Protein AF-A0A2S0JG69-F1 (afdb_monomer)

Mean predicted aligned error: 17.6 Å

Sequence (488 aa):
MKNTPNYNLNKPDGNDYAKIESLNENADIIDTELKRISKAIGNGSAGNDILSRLNELENQVGNLPNLETTQKANLVAAINEVRKSAINAWQKGVYNDTNITNLGKKTVSRTFNLLAEEWTSSVNVENFYILIPVVNFSGIIKVTYATSGAYSAVSGGTEVIHNIAKYEGDLGYYSKTILSISPSFARDYFIGNIDYNATGISLPLYKAPAARNPITVKVEMIGTYDTLFADMKNTTSGCLDTGSPTAHGYPWTPQSSQIPSYAQIASWNERAHYIAVDRDGSDPDTETSQFFVTNHPNAGGGWWYIENRWLGWVGNSQMQVAYGYNHTDFKVRYRYSTDPWQPWSPSLQQTFQSVSEGKADNRAALAQKGVSIPQDPTFAQISQGIMQVKTGRLDSIAVTIPGIPPNGVVSVVVAVDFYPWHAMMNLDGVVLRNGVITGNNWANRFSVYNIRVVFDSGTLWKVYFDIRGGLQGTGEQTNTIFLAPKMD

Foldseek 3Di:
DAADDPQRQDDDDPPDDDDPVSVVVNVVSVVVVVVVVCVVVPPDDPVVVVVVVVVVVCVVLDDLVPQPAPDSPDPVRRVVRVVVVVVVVVQCDPDPPVFKHNPDLFKIKGKDKFALVLAPALQFKKKKKKFQQDQAWAFKKKKKKFWDCPQHPQGDIWIKIWGFDDDPSDGPDIDIFTQAGDPSCLQFKDFDGWDHDNRGIMGIIIGQSRDRTMMMMMIMTGTDGSCNRVSNVPMDIHMDGPVHNQPPRPVDDRDGGPPQDPVSVVVVVVVVVPPPAPDEADDPLQDQDQWHWYQHVLVVGAIWIKGWDDDPDGNAKIKIWTAHPVRPKIWIWIDHGPRDIDRIDQIPVSVVVVVQVVQQVLQVVLVVQVQHFDPRDDPVRSVVSVVVRPDFDFDKDKDKDAKAAAQGKDKDKDKDLADFPWKWKDDPNWIDTPQDTDDPDPQAFKDFRDWDWADDDDSIIIIITIMTGGRHIGHIDIIIMTTTHDDD

Radius of gyration: 53.31 Å; Cα contacts (8 Å, |Δi|>4): 892; chains: 1; bounding box: 90×134×132 Å

pLDDT: mean 84.88, std 12.43, range [45.69, 98.44]

Structure (mmCIF, N/CA/C/O backbone):
data_AF-A0A2S0JG69-F1
#
_entry.id   AF-A0A2S0JG69-F1
#
loop_
_atom_site.group_PDB
_atom_site.id
_atom_site.type_symbol
_atom_site.label_atom_id
_atom_site.label_alt_id
_atom_site.label_comp_id
_atom_site.label_asym_id
_atom_site.label_entity_id
_atom_site.label_seq_id
_atom_site.pdbx_PDB_ins_code
_atom_site.Cartn_x
_atom_site.Cartn_y
_atom_site.Cartn_z
_atom_site.occupancy
_atom_site.B_iso_or_equiv
_atom_site.auth_seq_id
_atom_site.auth_comp_id
_atom_site.auth_asym_id
_atom_site.auth_atom_id
_atom_site.pdbx_PDB_model_num
ATOM 1 N N . MET A 1 1 ? -59.595 83.461 7.001 1.00 78.75 1 MET A N 1
ATOM 2 C CA . MET A 1 1 ? -58.334 82.692 6.887 1.00 78.75 1 MET A CA 1
ATOM 3 C C . MET A 1 1 ? -58.413 81.761 5.692 1.00 78.75 1 MET A C 1
ATOM 5 O O . MET A 1 1 ? -59.447 81.130 5.497 1.00 78.75 1 MET A O 1
ATOM 9 N N . LYS A 1 2 ? -57.344 81.695 4.894 1.00 86.81 2 LYS A N 1
ATOM 10 C CA . LYS A 1 2 ? -57.173 80.746 3.780 1.00 86.81 2 LYS A CA 1
ATOM 11 C C . LYS A 1 2 ? -56.025 79.795 4.094 1.00 86.81 2 LYS A C 1
ATOM 13 O O . LYS A 1 2 ? -55.109 80.192 4.801 1.00 86.81 2 LYS A O 1
ATOM 18 N N . ASN A 1 3 ? -56.010 78.600 3.514 1.00 91.00 3 ASN A N 1
ATOM 19 C CA . ASN A 1 3 ? -54.902 77.668 3.716 1.00 91.00 3 ASN A CA 1
ATOM 20 C C . ASN A 1 3 ? -53.893 77.722 2.563 1.00 91.00 3 ASN A C 1
ATOM 22 O O . ASN A 1 3 ? -54.252 77.974 1.411 1.00 91.00 3 ASN A O 1
ATOM 26 N N . THR A 1 4 ? -52.613 77.498 2.866 1.00 91.62 4 THR A N 1
ATOM 27 C CA . THR A 1 4 ? -51.567 77.351 1.840 1.00 91.62 4 THR A CA 1
ATOM 28 C C . THR A 1 4 ? -51.705 76.007 1.107 1.00 91.62 4 THR A C 1
ATOM 30 O O . THR A 1 4 ? -52.085 75.019 1.724 1.00 91.62 4 THR A O 1
ATOM 33 N N . PRO A 1 5 ? -51.375 75.915 -0.192 1.00 90.62 5 PRO A N 1
ATOM 34 C CA . PRO A 1 5 ? -51.660 74.714 -0.984 1.00 90.62 5 PRO A CA 1
ATOM 35 C C . PRO A 1 5 ? -50.791 73.494 -0.640 1.00 90.62 5 PRO A C 1
ATOM 37 O O . PRO A 1 5 ? -51.259 72.370 -0.772 1.00 90.62 5 PRO A O 1
ATOM 40 N N . ASN A 1 6 ? -49.542 73.689 -0.200 1.00 91.56 6 ASN A N 1
ATOM 41 C CA . ASN A 1 6 ? -48.595 72.575 -0.042 1.00 91.56 6 ASN A CA 1
ATOM 42 C C . ASN A 1 6 ? -48.701 71.876 1.317 1.00 91.56 6 ASN A C 1
ATOM 44 O O . ASN A 1 6 ? -48.626 70.656 1.388 1.00 91.56 6 ASN A O 1
ATOM 48 N N . TYR A 1 7 ? -48.866 72.653 2.388 1.00 91.62 7 TYR A N 1
ATOM 49 C CA . TYR A 1 7 ? -48.863 72.147 3.765 1.00 91.62 7 TYR A CA 1
ATOM 50 C C . TYR A 1 7 ? -50.147 72.501 4.520 1.00 91.62 7 TYR A C 1
ATOM 52 O O . TYR A 1 7 ? -50.218 72.338 5.731 1.00 91.62 7 TYR A O 1
ATOM 60 N N . ASN A 1 8 ? -51.157 73.021 3.811 1.00 93.00 8 ASN A N 1
ATOM 61 C CA . ASN A 1 8 ? -52.457 73.402 4.362 1.00 93.00 8 ASN A CA 1
ATOM 62 C C . ASN A 1 8 ? -52.390 74.397 5.541 1.00 93.00 8 ASN A C 1
ATOM 64 O O . ASN A 1 8 ? -53.309 74.458 6.348 1.00 93.00 8 ASN A O 1
ATOM 68 N N . LEU A 1 9 ? -51.317 75.191 5.631 1.00 93.25 9 LEU A N 1
ATOM 69 C CA . LEU A 1 9 ? -51.088 76.139 6.729 1.00 93.25 9 LEU A CA 1
ATOM 70 C C . LEU A 1 9 ? -52.103 77.288 6.708 1.00 93.25 9 LEU A C 1
ATOM 72 O O . LEU A 1 9 ? -52.299 77.896 5.654 1.00 93.25 9 LEU A O 1
ATOM 76 N N . ASN A 1 10 ? -52.663 77.635 7.864 1.00 92.00 10 ASN A N 1
ATOM 77 C CA . ASN A 1 10 ? -53.563 78.763 8.080 1.00 92.00 10 ASN A CA 1
ATOM 78 C C . ASN A 1 10 ? -52.869 80.103 7.772 1.00 92.00 10 ASN A C 1
ATOM 80 O O . ASN A 1 10 ? -51.956 80.531 8.475 1.00 92.00 10 ASN A O 1
ATOM 84 N N . LYS A 1 11 ? -53.318 80.823 6.750 1.00 90.75 11 LYS A N 1
ATOM 85 C CA . LYS A 1 11 ? -52.809 82.144 6.376 1.00 90.75 11 LYS A CA 1
ATOM 86 C C . LYS A 1 11 ? -53.919 83.192 6.558 1.00 90.75 11 LYS A C 1
ATOM 88 O O . LYS A 1 11 ? -54.945 83.106 5.874 1.00 90.75 11 LYS A O 1
ATOM 93 N N . PRO A 1 12 ? -53.768 84.164 7.474 1.00 86.25 12 PRO A N 1
ATOM 94 C CA . PRO A 1 12 ? -54.725 85.261 7.599 1.00 86.25 12 PRO A CA 1
ATOM 95 C C . PRO A 1 12 ? -54.688 86.166 6.360 1.00 86.25 12 PRO A C 1
ATOM 97 O O . PRO A 1 12 ? -53.615 86.432 5.811 1.00 86.25 12 PRO A O 1
ATOM 100 N N . ASP A 1 13 ? -55.863 86.624 5.923 1.00 85.25 13 ASP A N 1
ATOM 101 C CA . ASP A 1 13 ? -55.990 87.690 4.924 1.00 85.25 13 ASP A CA 1
ATOM 102 C C . ASP A 1 13 ? -55.981 89.068 5.617 1.00 85.25 13 ASP A C 1
ATOM 104 O O . ASP A 1 13 ? -56.133 89.164 6.831 1.00 85.25 13 ASP A O 1
ATOM 108 N N . GLY A 1 14 ? -55.808 90.157 4.858 1.00 80.56 14 GLY A N 1
ATOM 109 C CA . GLY A 1 14 ? -55.549 91.499 5.414 1.00 80.56 14 GLY A CA 1
ATOM 110 C C . GLY A 1 14 ? -56.612 92.067 6.371 1.00 80.56 14 GLY A C 1
ATOM 111 O O . GLY A 1 14 ? -56.307 92.996 7.110 1.00 80.56 14 GLY A O 1
ATOM 112 N N . ASN A 1 15 ? -57.821 91.496 6.387 1.00 83.88 15 ASN A N 1
ATOM 113 C CA . ASN A 1 15 ? -58.912 91.882 7.289 1.00 83.88 15 ASN A CA 1
ATOM 114 C C . ASN A 1 15 ? -59.200 90.830 8.384 1.00 83.88 15 ASN A C 1
ATOM 116 O O . ASN A 1 15 ? -60.140 91.004 9.157 1.00 83.88 15 ASN A O 1
ATOM 120 N N . ASP A 1 16 ? -58.431 89.737 8.452 1.00 82.12 16 ASP A N 1
ATOM 121 C CA . ASP A 1 16 ? -58.569 88.712 9.489 1.00 82.12 16 ASP A CA 1
ATOM 122 C C . ASP A 1 16 ? -57.730 89.078 10.722 1.00 82.12 16 ASP A C 1
ATOM 124 O O . ASP A 1 16 ? -56.523 89.306 10.629 1.00 82.12 16 ASP A O 1
ATOM 128 N N . TYR A 1 17 ? -58.341 89.041 11.907 1.00 80.44 17 TYR A N 1
ATOM 129 C CA . TYR A 1 17 ? -57.580 89.063 13.154 1.00 80.44 17 TYR A CA 1
ATOM 130 C C . TYR A 1 17 ? -56.801 87.750 13.293 1.00 80.44 17 TYR A C 1
ATOM 132 O O . TYR A 1 17 ? -57.380 86.664 13.195 1.00 80.44 17 TYR A O 1
ATOM 140 N N . ALA A 1 18 ? -55.485 87.845 13.509 1.00 76.81 18 ALA A N 1
ATOM 141 C CA . ALA A 1 18 ? -54.626 86.679 13.673 1.00 76.81 18 ALA A CA 1
ATOM 142 C C . ALA A 1 18 ? -55.056 85.879 14.910 1.00 76.81 18 ALA A C 1
ATOM 144 O O . ALA A 1 18 ? -54.920 86.343 16.043 1.00 76.81 18 ALA A O 1
ATOM 145 N N . LYS A 1 19 ? -55.581 84.671 14.683 1.00 88.25 19 LYS A N 1
ATOM 146 C CA . LYS A 1 19 ? -55.856 83.712 15.752 1.00 88.25 19 LYS A CA 1
ATOM 147 C C . LYS A 1 19 ? -54.552 83.026 16.119 1.00 88.25 19 LYS A C 1
ATOM 149 O O . LYS A 1 19 ? -53.935 82.381 15.271 1.00 88.25 19 LYS A O 1
ATOM 154 N N . ILE A 1 20 ? -54.132 83.200 17.368 1.00 88.75 20 ILE A N 1
ATOM 155 C CA . ILE A 1 20 ? -52.881 82.633 17.881 1.00 88.75 20 ILE A CA 1
ATOM 156 C C . ILE A 1 20 ? -52.909 81.107 17.744 1.00 88.75 20 ILE A C 1
ATOM 158 O O . ILE A 1 20 ? -51.902 80.511 17.370 1.00 88.75 20 ILE A O 1
ATOM 162 N N . GLU A 1 21 ? -54.075 80.485 17.936 1.00 91.31 21 GLU A N 1
ATOM 163 C CA . GLU A 1 21 ? -54.254 79.039 17.796 1.00 91.31 21 GLU A CA 1
ATOM 164 C C . GLU A 1 21 ? -53.874 78.554 16.392 1.00 91.31 21 GLU A C 1
ATOM 166 O O . GLU A 1 21 ? -53.122 77.596 16.244 1.00 91.31 21 GLU A O 1
ATOM 171 N N . SER A 1 22 ? -54.302 79.272 15.353 1.00 90.44 22 SER A N 1
ATOM 172 C CA . SER A 1 22 ? -54.024 78.902 13.962 1.00 90.44 22 SER A CA 1
ATOM 173 C C . SER A 1 22 ? -52.553 79.064 13.570 1.00 90.44 22 SER A C 1
ATOM 175 O O . SER A 1 22 ? -52.074 78.357 12.683 1.00 90.44 22 SER A O 1
ATOM 177 N N . LEU A 1 23 ? -51.826 79.983 14.213 1.00 90.88 23 LEU A N 1
ATOM 178 C CA . LEU A 1 23 ? -50.380 80.120 14.023 1.00 90.88 23 LEU A CA 1
ATOM 179 C C . LEU A 1 23 ? -49.608 79.016 14.752 1.00 90.88 23 LEU A C 1
ATOM 181 O O . LEU A 1 23 ? -48.625 78.521 14.201 1.00 90.88 23 LEU A O 1
ATOM 185 N N . ASN A 1 24 ? -50.075 78.599 15.932 1.00 93.38 24 ASN A N 1
ATOM 186 C CA . ASN A 1 24 ? -49.501 77.462 16.651 1.00 93.38 24 ASN A CA 1
ATOM 187 C C . ASN A 1 24 ? -49.658 76.168 15.840 1.00 93.38 24 ASN A C 1
ATOM 189 O O . ASN A 1 24 ? -48.673 75.469 15.631 1.00 93.38 24 ASN A O 1
ATOM 193 N N . GLU A 1 25 ? -50.838 75.922 15.260 1.00 94.12 25 GLU A N 1
ATOM 194 C CA . GLU A 1 25 ? -51.057 74.777 14.361 1.00 94.12 25 GLU A CA 1
ATOM 195 C C . GLU A 1 25 ? -50.085 74.776 13.170 1.00 94.12 25 GLU A C 1
ATOM 197 O O . GLU A 1 25 ? -49.544 73.737 12.793 1.00 94.12 25 GLU A O 1
ATOM 202 N N . ASN A 1 26 ? -49.811 75.944 12.581 1.00 95.06 26 ASN A N 1
ATOM 203 C CA . ASN A 1 26 ? -48.843 76.030 11.489 1.00 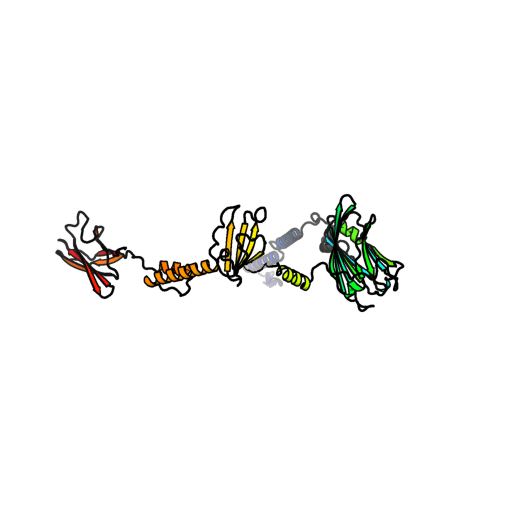95.06 26 ASN A CA 1
ATOM 204 C C . ASN A 1 26 ? -47.421 75.722 11.936 1.00 95.06 26 ASN A C 1
ATOM 206 O O . ASN A 1 26 ? -46.676 75.088 11.188 1.00 95.06 26 ASN A O 1
ATOM 210 N N . ALA A 1 27 ? -47.031 76.221 13.109 1.00 95.25 27 ALA A N 1
ATOM 211 C CA . ALA A 1 27 ? -45.714 75.964 13.666 1.00 95.25 27 ALA A CA 1
ATOM 212 C C . ALA A 1 27 ? -45.528 74.462 13.920 1.00 95.25 27 ALA A C 1
ATOM 214 O O . ALA A 1 27 ? -44.498 73.923 13.526 1.00 95.25 27 ALA A O 1
ATOM 215 N N . ASP A 1 28 ? -46.552 73.781 14.444 1.00 95.06 28 ASP A N 1
ATOM 216 C CA . ASP A 1 28 ? -46.539 72.331 14.660 1.00 95.06 28 ASP A CA 1
ATOM 217 C C . ASP A 1 28 ? -46.391 71.548 13.342 1.00 95.06 28 ASP A C 1
ATOM 219 O O . ASP A 1 28 ? -45.620 70.584 13.260 1.00 95.06 28 ASP A O 1
ATOM 223 N N . ILE A 1 29 ? -47.082 71.975 12.277 1.00 95.25 29 ILE A N 1
ATOM 224 C CA . ILE A 1 29 ? -46.963 71.356 10.945 1.00 95.25 29 ILE A CA 1
ATOM 225 C C . ILE A 1 29 ? -45.567 71.589 10.352 1.00 95.25 29 ILE A C 1
ATOM 227 O O . ILE A 1 29 ? -44.949 70.652 9.844 1.00 95.25 29 ILE A O 1
ATOM 231 N N . ILE A 1 30 ? -45.055 72.823 10.410 1.00 95.38 30 ILE A N 1
ATOM 232 C CA . ILE A 1 30 ? -43.725 73.160 9.884 1.00 95.38 30 ILE A CA 1
ATOM 233 C C . ILE A 1 30 ? -42.644 72.399 10.650 1.00 95.38 30 ILE A C 1
ATOM 235 O O . ILE A 1 30 ? -41.761 71.826 10.016 1.00 95.38 30 ILE A O 1
ATOM 239 N N . ASP A 1 31 ? -42.719 72.354 11.981 1.00 94.31 31 ASP A N 1
ATOM 240 C CA . ASP A 1 31 ? -41.780 71.591 12.807 1.00 94.31 31 ASP A CA 1
ATOM 241 C C . ASP A 1 31 ? -41.817 70.102 12.438 1.00 94.31 31 ASP A C 1
ATOM 243 O O . ASP A 1 31 ? -40.774 69.485 12.207 1.00 94.31 31 ASP A O 1
ATOM 247 N N . THR A 1 32 ? -43.017 69.544 12.247 1.00 92.69 32 THR A N 1
ATOM 248 C CA . THR A 1 32 ? -43.197 68.153 11.809 1.00 92.69 32 THR A CA 1
ATOM 249 C C . THR A 1 32 ? -42.549 67.884 10.447 1.00 92.69 32 THR A C 1
ATOM 251 O O . THR A 1 32 ? -41.816 66.900 10.296 1.00 92.69 32 THR A O 1
ATOM 254 N N . GLU A 1 33 ? -42.758 68.748 9.452 1.00 92.06 33 GLU A N 1
ATOM 255 C CA . GLU A 1 33 ? -42.176 68.563 8.117 1.00 92.06 33 GLU A CA 1
ATOM 256 C C . GLU A 1 33 ? -40.668 68.831 8.087 1.00 92.06 33 GLU A C 1
ATOM 258 O O . GLU A 1 33 ? -39.931 68.076 7.450 1.00 92.06 33 GLU A O 1
ATOM 263 N N . LEU A 1 34 ? -40.169 69.826 8.827 1.00 88.94 34 LEU A N 1
ATOM 264 C CA . LEU A 1 34 ? -38.730 70.052 8.990 1.00 88.94 34 LEU A CA 1
ATOM 265 C C . LEU A 1 34 ? -38.059 68.853 9.666 1.00 88.94 34 LEU A C 1
ATOM 267 O O . LEU A 1 34 ? -36.991 68.416 9.231 1.00 88.94 34 LEU A O 1
ATOM 271 N N . LYS A 1 35 ? -38.711 68.249 10.664 1.00 86.00 35 LYS A N 1
ATOM 272 C CA . LYS A 1 35 ? -38.261 67.007 11.300 1.00 86.00 35 LYS A CA 1
ATOM 273 C C . LYS A 1 35 ? -38.270 65.831 10.322 1.00 86.00 35 LYS A C 1
ATOM 275 O O . LYS A 1 35 ? -37.328 65.035 10.318 1.00 86.00 35 LYS A O 1
ATOM 280 N N . ARG A 1 36 ? -39.283 65.729 9.453 1.00 85.00 36 ARG A N 1
ATOM 281 C CA . ARG A 1 36 ? -39.353 64.698 8.403 1.00 85.00 36 ARG A CA 1
ATOM 282 C C . ARG A 1 36 ? -38.246 64.868 7.362 1.00 85.00 36 ARG A C 1
ATOM 284 O O . ARG A 1 36 ? -37.585 63.888 7.026 1.00 85.00 36 ARG A O 1
ATOM 291 N N . ILE A 1 37 ? -38.008 66.092 6.892 1.00 83.06 37 ILE A N 1
ATOM 292 C CA . ILE A 1 37 ? -36.940 66.425 5.939 1.00 83.06 37 ILE A CA 1
ATOM 293 C C . ILE A 1 37 ? -35.567 66.172 6.567 1.00 83.06 37 ILE A C 1
ATOM 295 O O . ILE A 1 37 ? -34.730 65.533 5.940 1.00 83.06 37 ILE A O 1
ATOM 299 N N . SER A 1 38 ? -35.354 66.580 7.820 1.00 78.81 38 SER A N 1
ATOM 300 C CA . SER A 1 38 ? -34.123 66.295 8.569 1.00 78.81 38 SER A CA 1
ATOM 301 C C . SER A 1 38 ? -33.850 64.787 8.667 1.00 78.81 38 SER A C 1
ATOM 303 O O . SER A 1 38 ? -32.730 64.338 8.409 1.00 78.81 38 SER A O 1
ATOM 305 N N . LYS A 1 39 ? -34.895 63.982 8.921 1.00 76.00 39 LYS A N 1
ATOM 306 C CA . LYS A 1 39 ? -34.816 62.512 8.930 1.00 76.00 39 LYS A CA 1
ATOM 307 C C . LYS A 1 39 ? -34.543 61.914 7.543 1.00 76.00 39 LYS A C 1
ATOM 309 O O . LYS A 1 39 ? -33.850 60.907 7.459 1.00 76.00 39 LYS A O 1
ATOM 314 N N . ALA A 1 40 ? -35.084 62.504 6.476 1.00 70.44 40 ALA A N 1
ATOM 315 C CA . ALA A 1 40 ? -34.928 62.011 5.106 1.00 70.44 40 ALA A CA 1
ATOM 316 C C . ALA A 1 40 ? -33.576 62.385 4.471 1.00 70.44 40 ALA A C 1
ATOM 318 O O . ALA A 1 40 ? -32.975 61.561 3.791 1.00 70.44 40 ALA A O 1
ATOM 319 N N . ILE A 1 41 ? -33.099 63.613 4.695 1.00 71.56 41 ILE A N 1
ATOM 320 C CA . ILE A 1 41 ? -31.808 64.117 4.194 1.00 71.56 41 ILE A CA 1
ATOM 321 C C . ILE A 1 41 ? -30.649 63.609 5.061 1.00 71.56 41 ILE A C 1
ATOM 323 O O . ILE A 1 41 ? -29.513 63.535 4.601 1.00 71.56 41 ILE A O 1
ATOM 327 N N . GLY A 1 42 ? -30.932 63.194 6.296 1.00 66.88 42 GLY A N 1
ATOM 328 C CA . GLY A 1 42 ? -29.926 62.607 7.167 1.00 66.88 42 GLY A CA 1
ATOM 329 C C . GLY A 1 42 ? -29.059 63.653 7.854 1.00 66.88 42 GLY A C 1
ATOM 330 O O . GLY A 1 42 ? -27.842 63.487 7.921 1.00 66.88 42 GLY A O 1
ATOM 331 N N . ASN A 1 43 ? -29.671 64.695 8.427 1.00 60.00 43 ASN A N 1
ATOM 332 C CA . ASN A 1 43 ? -29.011 65.445 9.498 1.00 60.00 43 ASN A CA 1
ATOM 333 C C . ASN A 1 43 ? -29.069 64.598 10.776 1.00 60.00 43 ASN A C 1
ATOM 335 O O . ASN A 1 43 ? -29.935 64.756 11.635 1.00 60.00 43 ASN A O 1
ATOM 339 N N . GLY A 1 44 ? -28.154 63.631 10.829 1.00 67.12 44 GLY A N 1
ATOM 340 C CA . GLY A 1 44 ? -28.105 62.560 11.815 1.00 67.12 44 GLY A CA 1
ATOM 341 C C . GLY A 1 44 ? -28.129 61.190 11.141 1.00 67.12 44 GLY A C 1
ATOM 342 O O . GLY A 1 44 ? -28.881 60.971 10.195 1.00 67.12 44 GLY A O 1
ATOM 343 N N . SER A 1 45 ? -27.289 60.287 11.646 1.00 60.72 45 SER A N 1
ATOM 344 C CA . SER A 1 45 ? -27.193 58.841 11.381 1.00 60.72 45 SER A CA 1
ATOM 345 C C . SER A 1 45 ? -27.062 58.356 9.928 1.00 60.72 45 SER A C 1
ATOM 347 O O . SER A 1 45 ? -26.220 57.507 9.702 1.00 60.72 45 SER A O 1
ATOM 349 N N . ALA A 1 46 ? -27.801 58.862 8.937 1.00 62.66 46 ALA A N 1
ATOM 350 C CA . ALA A 1 46 ? -27.802 58.353 7.559 1.00 62.66 46 ALA A CA 1
ATOM 351 C C . ALA A 1 46 ? -26.614 58.845 6.702 1.00 62.66 46 ALA A C 1
ATOM 353 O O . ALA A 1 46 ? -26.041 58.070 5.943 1.00 62.66 46 ALA A O 1
ATOM 354 N N . GLY A 1 47 ? -26.175 60.102 6.840 1.00 64.69 47 GLY A N 1
ATOM 355 C CA . GLY A 1 47 ? -24.914 60.554 6.223 1.00 64.69 47 GLY A CA 1
ATOM 356 C C . GLY A 1 47 ? -23.694 59.878 6.860 1.00 64.69 47 GLY A C 1
ATOM 357 O O . GLY A 1 47 ? -22.772 59.448 6.167 1.00 64.69 47 GLY A O 1
ATOM 358 N N . ASN A 1 48 ? -23.751 59.697 8.185 1.00 69.50 48 ASN A N 1
ATOM 359 C CA . ASN A 1 48 ? -22.782 58.891 8.924 1.00 69.50 48 ASN A CA 1
ATOM 360 C C . ASN A 1 48 ? -22.837 57.420 8.498 1.00 69.50 48 ASN A C 1
ATOM 362 O O . ASN A 1 48 ? -21.793 56.791 8.462 1.00 69.50 48 ASN A O 1
ATOM 366 N N . ASP A 1 49 ? -24.007 56.892 8.129 1.00 75.94 49 ASP A N 1
ATOM 367 C CA . ASP A 1 49 ? -24.171 55.533 7.603 1.00 75.94 49 ASP A CA 1
ATOM 368 C C . ASP A 1 49 ? -23.487 55.383 6.242 1.00 75.94 49 ASP A C 1
ATOM 370 O O . ASP A 1 49 ? -22.758 54.425 6.036 1.00 75.94 49 ASP A O 1
ATOM 374 N N . ILE A 1 50 ? -23.609 56.356 5.333 1.00 80.25 50 ILE A N 1
ATOM 375 C CA . ILE A 1 50 ? -22.894 56.310 4.046 1.00 80.25 50 ILE A CA 1
ATOM 376 C C . ILE A 1 50 ? -21.377 56.355 4.260 1.00 80.25 50 ILE A C 1
ATOM 378 O O . ILE A 1 50 ? -20.658 55.541 3.682 1.00 80.25 50 ILE A O 1
ATOM 382 N N . LEU A 1 51 ? -20.881 57.273 5.095 1.00 80.69 51 LEU A N 1
ATOM 383 C CA . LEU A 1 51 ? -19.448 57.370 5.384 1.00 80.69 51 LEU A CA 1
ATOM 384 C C . LEU A 1 51 ? -18.935 56.132 6.136 1.00 80.69 51 LEU A C 1
ATOM 386 O O . LEU A 1 51 ? -17.866 55.628 5.809 1.00 80.69 51 LEU A O 1
ATOM 390 N N . SER A 1 52 ? -19.712 55.609 7.091 1.00 82.44 52 SER A N 1
ATOM 391 C CA . SER A 1 52 ? -19.406 54.354 7.792 1.00 82.44 52 SER A CA 1
ATOM 392 C C . SER A 1 52 ? -19.327 53.203 6.806 1.00 82.44 52 SER A C 1
ATOM 394 O O . SER A 1 52 ? -18.329 52.502 6.785 1.00 82.44 52 SER A O 1
ATOM 396 N N . ARG A 1 53 ? -20.307 53.064 5.910 1.00 81.56 53 ARG A N 1
ATOM 397 C CA . ARG A 1 53 ? -20.334 52.011 4.889 1.00 81.56 53 ARG A CA 1
ATOM 398 C C . ARG A 1 53 ? -19.204 52.145 3.867 1.00 81.56 53 ARG A C 1
ATOM 400 O O . ARG A 1 53 ? -18.708 51.128 3.397 1.00 81.56 53 ARG A O 1
ATOM 407 N N . LEU A 1 54 ? -18.769 53.364 3.535 1.00 84.06 54 LEU A N 1
ATOM 408 C CA . LEU A 1 54 ? -17.583 53.592 2.697 1.00 84.06 54 LEU A CA 1
ATOM 409 C C . LEU A 1 54 ? -16.291 53.198 3.420 1.00 84.06 54 LEU A C 1
ATOM 411 O O . LEU A 1 54 ? -15.478 52.482 2.843 1.00 84.06 54 LEU A O 1
ATOM 415 N N . ASN A 1 55 ? -16.132 53.593 4.684 1.00 83.06 55 ASN A N 1
ATOM 416 C CA . ASN A 1 55 ? -14.972 53.215 5.495 1.00 83.06 55 ASN A CA 1
ATOM 417 C C . ASN A 1 55 ? -14.949 51.708 5.785 1.00 83.06 55 ASN A C 1
ATOM 419 O O . ASN A 1 55 ? -13.893 51.083 5.794 1.00 83.06 55 ASN A O 1
ATOM 423 N N . GLU A 1 56 ? -16.111 51.098 6.009 1.00 85.38 56 GLU A N 1
ATOM 424 C CA . GLU A 1 56 ? -16.260 49.651 6.139 1.00 85.38 56 GLU A CA 1
ATOM 425 C C . GLU A 1 56 ? -15.868 48.948 4.842 1.00 85.38 56 GLU A C 1
ATOM 427 O O . GLU A 1 56 ? -15.137 47.964 4.898 1.00 85.38 56 GLU A O 1
ATOM 432 N N . LEU A 1 57 ? -16.284 49.466 3.682 1.00 84.88 57 LEU A N 1
ATOM 433 C CA . LEU A 1 57 ? -15.883 48.927 2.384 1.00 84.88 57 LEU A CA 1
ATOM 434 C C . LEU A 1 57 ? -14.369 49.059 2.156 1.00 84.88 57 LEU A C 1
ATOM 436 O O . LEU A 1 57 ? -13.742 48.103 1.707 1.00 84.88 57 LEU A O 1
ATOM 440 N N . GLU A 1 58 ? -13.769 50.200 2.497 1.00 82.75 58 GLU A N 1
ATOM 441 C CA . GLU A 1 58 ? -12.317 50.411 2.425 1.00 82.75 58 GLU A CA 1
ATOM 442 C C . GLU A 1 58 ? -11.562 49.443 3.348 1.00 82.75 58 GLU A C 1
ATOM 444 O O . GLU A 1 58 ? -10.608 48.796 2.917 1.00 82.75 58 GLU A O 1
ATOM 449 N N . ASN A 1 59 ? -12.043 49.247 4.580 1.00 81.31 59 ASN A N 1
ATOM 450 C CA . ASN A 1 59 ? -11.481 48.275 5.521 1.00 81.31 59 ASN A CA 1
ATOM 451 C C . ASN A 1 59 ? -11.648 46.821 5.047 1.00 81.31 59 ASN A C 1
ATOM 453 O O . ASN A 1 59 ? -10.751 46.006 5.259 1.00 81.31 59 ASN A O 1
ATOM 457 N N . GLN A 1 60 ? -12.776 46.482 4.412 1.00 79.44 60 GLN A N 1
ATOM 458 C CA . GLN A 1 60 ? -13.040 45.139 3.882 1.00 79.44 60 GLN A CA 1
ATOM 459 C C . GLN A 1 60 ? -12.202 44.822 2.635 1.00 79.44 60 GLN A C 1
ATOM 461 O O . GLN A 1 60 ? -11.773 43.681 2.468 1.00 79.44 60 GLN A O 1
ATOM 466 N N . VAL A 1 61 ? -11.974 45.805 1.758 1.00 79.62 61 VAL A N 1
ATOM 467 C CA . VAL A 1 61 ? -11.208 45.633 0.508 1.00 79.62 61 VAL A CA 1
ATOM 468 C C . VAL A 1 61 ? -9.696 45.796 0.730 1.00 79.62 61 VAL A C 1
ATOM 470 O O . VAL A 1 61 ? -8.904 45.148 0.043 1.00 79.62 61 VAL A O 1
ATOM 473 N N . GLY A 1 62 ? -9.286 46.608 1.707 1.00 76.44 62 GLY A N 1
ATOM 474 C CA . GLY A 1 62 ? -7.890 46.903 2.024 1.00 76.44 62 GLY A CA 1
ATOM 475 C C . GLY A 1 62 ? -7.219 47.905 1.069 1.00 76.44 62 GLY A C 1
ATOM 476 O O . GLY A 1 62 ? -7.734 48.256 0.008 1.00 76.44 62 GLY A O 1
ATOM 477 N N . ASN A 1 63 ? -6.019 48.361 1.447 1.00 74.81 63 ASN A N 1
ATOM 478 C CA . ASN A 1 63 ? -5.239 49.347 0.691 1.00 74.81 63 ASN A CA 1
ATOM 479 C C . ASN A 1 63 ? -4.454 48.712 -0.466 1.00 74.81 63 ASN A C 1
ATOM 481 O O . ASN A 1 63 ? -3.624 47.828 -0.255 1.00 74.81 63 ASN A O 1
ATOM 485 N N . LEU A 1 64 ? -4.612 49.247 -1.680 1.00 76.81 64 LEU A N 1
ATOM 486 C CA . LEU A 1 64 ? -3.889 48.787 -2.873 1.00 76.81 64 LEU A CA 1
ATOM 487 C C . LEU A 1 64 ? -2.347 48.841 -2.744 1.00 76.81 64 LEU A C 1
ATOM 489 O O . LEU A 1 64 ? -1.690 47.903 -3.199 1.00 76.81 64 LEU A O 1
ATOM 493 N N . PRO A 1 65 ? -1.729 49.849 -2.087 1.00 79.56 65 PRO A N 1
ATOM 494 C CA . PRO A 1 65 ? -0.289 49.839 -1.815 1.00 79.56 65 PRO A CA 1
ATOM 495 C C . PRO A 1 65 ? 0.194 48.633 -1.000 1.00 79.56 65 PRO A C 1
ATOM 497 O O . PRO A 1 65 ? 1.313 48.168 -1.230 1.00 79.56 65 PRO A O 1
ATOM 500 N N . ASN A 1 66 ? -0.653 48.098 -0.113 1.00 77.50 66 ASN A N 1
ATOM 501 C CA . ASN A 1 66 ? -0.328 46.959 0.751 1.00 77.50 66 ASN A CA 1
ATOM 502 C C . ASN A 1 66 ? -0.462 45.610 0.031 1.00 77.50 66 ASN A C 1
ATOM 504 O O . ASN A 1 66 ? -0.062 44.585 0.572 1.00 77.50 66 ASN A O 1
ATOM 508 N N . LEU A 1 67 ? -1.005 45.593 -1.188 1.00 77.88 67 LEU A N 1
ATOM 509 C CA . LEU A 1 67 ? -1.107 44.383 -1.989 1.00 77.88 67 LEU A CA 1
ATOM 510 C C . LEU A 1 67 ? 0.248 44.065 -2.640 1.00 77.88 67 LEU A C 1
ATOM 512 O O . LEU A 1 67 ? 0.809 44.892 -3.360 1.00 77.88 67 LEU A O 1
ATOM 516 N N . GLU A 1 68 ? 0.781 42.865 -2.420 1.00 79.75 68 GLU A N 1
ATOM 517 C CA . GLU A 1 68 ? 2.037 42.389 -3.021 1.00 79.75 68 GLU A CA 1
ATOM 518 C C . GLU A 1 68 ? 1.821 41.933 -4.479 1.00 79.75 68 GLU A C 1
ATOM 520 O O . GLU A 1 68 ? 1.809 40.748 -4.795 1.00 79.75 68 GLU A O 1
ATOM 525 N N . THR A 1 69 ? 1.599 42.892 -5.384 1.00 80.44 69 THR A N 1
ATOM 526 C CA . THR A 1 69 ? 1.462 42.677 -6.841 1.00 80.44 69 THR A CA 1
ATOM 527 C C . THR A 1 69 ? 2.330 43.669 -7.615 1.00 80.44 69 THR A C 1
ATOM 529 O O . THR A 1 69 ? 2.679 44.735 -7.094 1.00 80.44 69 THR A O 1
ATOM 532 N N . THR A 1 70 ? 2.686 43.338 -8.859 1.00 82.00 70 THR A N 1
ATOM 533 C CA . THR A 1 70 ? 3.428 44.239 -9.756 1.00 82.00 70 THR A CA 1
ATOM 534 C C . THR A 1 70 ? 2.527 45.294 -10.412 1.00 82.00 70 THR A C 1
ATOM 536 O O . THR A 1 70 ? 3.016 46.358 -10.793 1.00 82.00 70 THR A O 1
ATOM 539 N N . GLN A 1 71 ? 1.208 45.064 -10.483 1.00 79.19 71 GLN A N 1
ATOM 540 C CA . GLN A 1 71 ? 0.218 45.985 -11.054 1.00 79.19 71 GLN A CA 1
ATOM 541 C C . GLN A 1 71 ? -0.715 46.597 -9.995 1.00 79.19 71 GLN A C 1
ATOM 543 O O . GLN A 1 71 ? -1.853 46.171 -9.811 1.00 79.19 71 GLN A O 1
ATOM 548 N N . LYS A 1 72 ? -0.271 47.690 -9.361 1.00 81.06 72 LYS A N 1
ATOM 549 C CA . LYS A 1 72 ? -1.035 48.430 -8.330 1.00 81.06 72 LYS A CA 1
ATOM 550 C C . LYS A 1 72 ? -1.840 49.621 -8.870 1.00 81.06 72 LYS A C 1
ATOM 552 O O . LYS A 1 72 ? -2.122 50.558 -8.133 1.00 81.06 72 LYS A O 1
ATOM 557 N N . ALA A 1 73 ? -2.172 49.629 -10.162 1.00 83.31 73 ALA A N 1
ATOM 558 C CA . ALA A 1 73 ? -2.870 50.760 -10.784 1.00 83.31 73 ALA A CA 1
ATOM 559 C C . A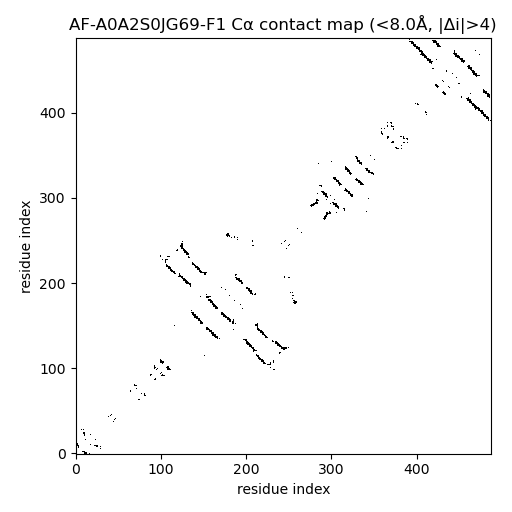LA A 1 73 ? -4.371 50.799 -10.441 1.00 83.31 73 ALA A C 1
ATOM 561 O O . ALA A 1 73 ? -4.943 51.872 -10.285 1.00 83.31 73 ALA A O 1
ATOM 562 N N . ASN A 1 74 ? -5.018 49.633 -10.336 1.00 83.75 74 ASN A N 1
ATOM 563 C CA . ASN A 1 74 ? -6.397 49.480 -9.866 1.00 83.75 74 ASN A CA 1
ATOM 564 C C . ASN A 1 74 ? -6.647 48.036 -9.388 1.00 83.75 74 ASN A C 1
ATOM 566 O O . ASN A 1 74 ? -5.877 47.129 -9.714 1.00 83.75 74 ASN A O 1
ATOM 570 N N . LEU A 1 75 ? -7.742 47.818 -8.648 1.00 83.25 75 LEU A N 1
ATOM 571 C CA . LEU A 1 75 ? -8.109 46.502 -8.099 1.00 83.25 75 LEU A CA 1
ATOM 572 C C . LEU A 1 75 ? -8.258 45.421 -9.179 1.00 83.25 75 LEU A C 1
ATOM 574 O O . LEU A 1 75 ? -7.852 44.285 -8.963 1.00 83.25 75 LEU A O 1
ATOM 578 N N . VAL A 1 76 ? -8.795 45.760 -10.355 1.00 84.38 76 VAL A N 1
ATOM 579 C CA . VAL A 1 76 ? -9.005 44.797 -11.449 1.00 84.38 76 VAL A CA 1
ATOM 580 C C . VAL A 1 76 ? -7.672 44.300 -12.009 1.00 84.38 76 VAL A C 1
ATOM 582 O O . VAL A 1 76 ? -7.516 43.103 -12.245 1.00 84.38 76 VAL A O 1
ATOM 585 N N . ALA A 1 77 ? -6.696 45.191 -12.190 1.00 82.44 77 ALA A N 1
ATOM 586 C CA . ALA A 1 77 ? -5.356 44.835 -12.645 1.00 82.44 77 ALA A CA 1
ATOM 587 C C . ALA A 1 77 ? -4.664 43.894 -11.648 1.00 82.44 77 ALA A C 1
ATOM 589 O O . ALA A 1 77 ? -4.164 42.839 -12.041 1.00 82.44 77 ALA A O 1
ATOM 590 N N . ALA A 1 78 ? -4.735 44.218 -10.355 1.00 84.88 78 ALA A N 1
ATOM 591 C CA . ALA A 1 78 ? -4.130 43.400 -9.315 1.00 84.88 78 ALA A CA 1
ATOM 592 C C . ALA A 1 78 ? -4.823 42.031 -9.152 1.00 84.88 78 ALA A C 1
ATOM 594 O O . ALA A 1 78 ? -4.154 41.002 -9.055 1.00 84.88 78 ALA A O 1
ATOM 595 N N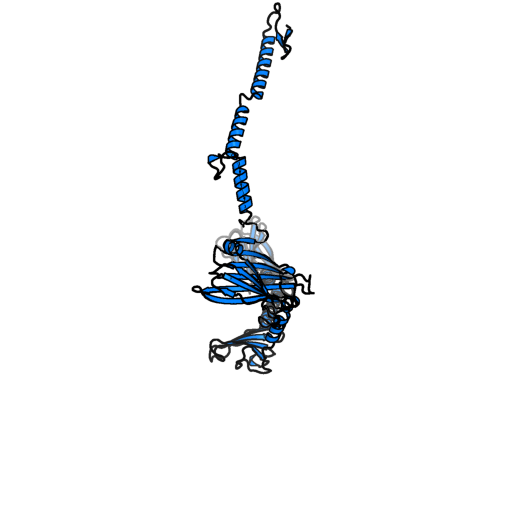 . ILE A 1 79 ? -6.162 41.985 -9.216 1.00 86.00 79 ILE A N 1
ATOM 596 C CA . ILE A 1 79 ? -6.935 40.730 -9.235 1.00 86.00 79 ILE A CA 1
ATOM 597 C C . ILE A 1 79 ? -6.565 39.886 -10.457 1.00 86.00 79 ILE A C 1
ATOM 599 O O . ILE A 1 79 ? -6.393 38.675 -10.330 1.00 86.00 79 ILE A O 1
ATOM 603 N N . ASN A 1 80 ? -6.423 40.492 -11.639 1.00 82.94 80 ASN A N 1
ATOM 604 C CA . ASN A 1 80 ? -6.047 39.765 -12.852 1.00 82.94 80 ASN A CA 1
ATOM 605 C C . ASN A 1 80 ? -4.633 39.180 -12.763 1.00 82.94 80 ASN A C 1
ATOM 607 O O . ASN A 1 80 ? -4.402 38.074 -13.254 1.00 82.94 80 ASN A O 1
ATOM 611 N N . GLU A 1 81 ? -3.704 39.871 -12.105 1.00 85.06 81 GLU A N 1
ATOM 612 C CA . GLU A 1 81 ? -2.364 39.351 -11.834 1.00 85.06 81 GLU A CA 1
ATOM 613 C C . GLU A 1 81 ? -2.402 38.166 -10.863 1.00 85.06 81 GLU A C 1
ATOM 615 O O . GLU A 1 81 ? -1.872 37.102 -11.184 1.00 85.06 81 GLU A O 1
ATOM 620 N N . VAL A 1 82 ? -3.099 38.299 -9.727 1.00 82.88 82 VAL A N 1
ATOM 621 C CA . VAL A 1 82 ? -3.267 37.200 -8.760 1.00 82.88 82 VAL A CA 1
ATOM 622 C C . VAL A 1 82 ? -3.979 36.015 -9.404 1.00 82.88 82 VAL A C 1
ATOM 624 O O . VAL A 1 82 ? -3.531 34.886 -9.246 1.00 82.88 82 VAL A O 1
ATOM 627 N N . ARG A 1 83 ? -5.039 36.242 -10.190 1.00 82.50 83 ARG A N 1
ATOM 628 C CA . ARG A 1 83 ? -5.748 35.192 -10.935 1.00 82.50 83 ARG A CA 1
ATOM 629 C C . ARG A 1 83 ? -4.821 34.487 -11.918 1.00 82.50 83 ARG A C 1
ATOM 631 O O . ARG A 1 83 ? -4.850 33.264 -11.987 1.00 82.50 83 ARG A O 1
ATOM 638 N N . LYS A 1 84 ? -3.997 35.225 -12.665 1.00 79.38 84 LYS A N 1
ATOM 639 C CA . LYS A 1 84 ? -3.020 34.643 -13.597 1.00 79.38 84 LYS A CA 1
ATOM 640 C C . LYS A 1 84 ? -1.987 33.801 -12.849 1.00 79.38 84 LYS A C 1
ATOM 642 O O . LYS A 1 84 ? -1.742 32.666 -13.240 1.00 79.38 84 LYS A O 1
ATOM 647 N N . SER A 1 85 ? -1.443 34.318 -11.751 1.00 72.19 85 SER A N 1
ATOM 648 C CA . SER A 1 85 ? -0.504 33.590 -10.895 1.00 72.19 85 SER A CA 1
ATOM 649 C C . SER A 1 85 ? -1.144 32.365 -10.242 1.00 72.19 85 SER A C 1
ATOM 651 O O . SER A 1 85 ? -0.526 31.312 -10.224 1.00 72.19 85 SER A O 1
ATOM 653 N N . ALA A 1 86 ? -2.392 32.457 -9.777 1.00 71.44 86 ALA A N 1
ATOM 654 C CA . ALA A 1 86 ? -3.137 31.355 -9.177 1.00 71.44 86 ALA A CA 1
ATOM 655 C C . ALA A 1 86 ? -3.514 30.285 -10.207 1.00 71.44 86 ALA A C 1
ATOM 657 O O . ALA A 1 86 ? -3.354 29.108 -9.919 1.00 71.44 86 ALA A O 1
ATOM 658 N N . ILE A 1 87 ? -3.933 30.662 -11.421 1.00 69.12 87 ILE A N 1
ATOM 659 C CA . ILE A 1 87 ? -4.137 29.719 -12.535 1.00 69.12 87 ILE A CA 1
ATOM 660 C C . ILE A 1 87 ? -2.815 29.016 -12.866 1.00 69.12 87 ILE A C 1
ATOM 662 O O . ILE A 1 87 ? -2.785 27.793 -12.973 1.00 69.12 87 ILE A O 1
ATOM 666 N N . ASN A 1 88 ? -1.715 29.767 -12.937 1.00 64.38 88 ASN A N 1
ATOM 667 C CA . ASN A 1 88 ? -0.382 29.218 -13.180 1.00 64.38 88 ASN A CA 1
ATOM 668 C C . ASN A 1 88 ? 0.173 28.405 -11.995 1.00 64.38 88 ASN A C 1
ATOM 670 O O . ASN A 1 88 ? 1.087 27.620 -12.199 1.00 64.38 88 ASN A O 1
ATOM 674 N N . ALA A 1 89 ? -0.328 28.596 -10.769 1.00 61.31 89 ALA A N 1
ATOM 675 C CA . ALA A 1 89 ? 0.127 27.900 -9.560 1.00 61.31 89 ALA A CA 1
ATOM 676 C C . ALA A 1 89 ? -0.735 26.675 -9.219 1.00 61.31 89 ALA A C 1
ATOM 678 O O . ALA A 1 89 ? -0.215 25.666 -8.746 1.00 61.31 89 ALA A O 1
ATOM 679 N N . TRP A 1 90 ? -2.044 26.732 -9.488 1.00 55.72 90 TRP A N 1
ATOM 680 C CA . TRP A 1 90 ? -2.938 25.567 -9.487 1.00 55.72 90 TRP A CA 1
ATOM 681 C C . TRP A 1 90 ? -2.582 24.607 -10.626 1.00 55.72 90 TRP A C 1
ATOM 683 O O . TRP A 1 90 ? -2.815 23.405 -10.521 1.00 55.72 90 TRP A O 1
ATOM 693 N N . GLN A 1 91 ? -1.898 25.106 -11.656 1.00 58.31 91 GLN A N 1
ATOM 694 C CA . GLN A 1 91 ? -0.991 24.317 -12.479 1.00 58.31 91 GLN A CA 1
ATOM 695 C C . GLN A 1 91 ? 0.343 24.121 -11.742 1.00 58.31 91 GLN A C 1
ATOM 697 O O . GLN A 1 91 ? 1.321 24.819 -11.990 1.00 58.31 91 GLN A O 1
ATOM 702 N N . LYS A 1 92 ? 0.434 23.139 -10.842 1.00 45.69 92 LYS A N 1
ATOM 703 C CA . LYS A 1 92 ? 1.735 22.616 -10.386 1.00 45.69 92 LYS A CA 1
ATOM 704 C C . LYS A 1 92 ? 2.468 22.103 -11.651 1.00 45.69 92 LYS A C 1
ATOM 706 O O . LYS A 1 92 ? 2.205 20.997 -12.095 1.00 45.69 92 LYS A O 1
ATOM 711 N N . GLY A 1 93 ? 3.241 22.961 -12.331 1.00 50.56 93 GLY A N 1
ATOM 712 C CA . GLY A 1 93 ? 3.562 22.787 -13.758 1.00 50.56 93 GLY A CA 1
ATOM 713 C C . GLY A 1 93 ? 3.478 24.071 -14.587 1.00 50.56 93 GLY A C 1
ATOM 714 O O . GLY A 1 93 ? 2.613 24.214 -15.446 1.00 50.56 93 GLY A O 1
ATOM 715 N N . VAL A 1 94 ? 4.448 24.973 -14.410 1.00 54.22 94 VAL A N 1
ATOM 716 C CA . VAL A 1 94 ? 4.821 25.883 -15.504 1.00 54.22 94 VAL A CA 1
ATOM 717 C C . VAL A 1 94 ? 5.231 24.993 -16.687 1.00 54.22 94 VAL A C 1
ATOM 719 O O . VAL A 1 94 ? 6.065 24.110 -16.502 1.00 54.22 94 VAL A O 1
ATOM 722 N N . TYR A 1 95 ? 4.636 25.234 -17.860 1.00 54.28 95 TYR A N 1
ATOM 723 C CA . TYR A 1 95 ? 4.621 24.412 -19.087 1.00 54.28 95 TYR A CA 1
ATOM 724 C C . TYR A 1 95 ? 3.600 23.264 -19.086 1.00 54.28 95 TYR A C 1
ATOM 726 O O . TYR A 1 95 ? 3.923 22.117 -18.795 1.00 54.28 95 TYR A O 1
ATOM 734 N N . ASN A 1 96 ? 2.381 23.578 -19.526 1.00 51.03 96 ASN A N 1
ATOM 735 C CA . ASN A 1 96 ? 1.412 22.592 -19.995 1.00 51.03 96 ASN A CA 1
ATOM 736 C C . ASN A 1 96 ? 1.665 22.324 -21.492 1.00 51.03 96 ASN A C 1
ATOM 738 O O . ASN A 1 96 ? 0.876 22.722 -22.347 1.00 51.03 96 ASN A O 1
ATOM 742 N N . ASP A 1 97 ? 2.816 21.730 -21.825 1.00 60.19 97 ASP A N 1
ATOM 743 C CA . ASP A 1 97 ? 2.850 20.909 -23.041 1.00 60.19 97 ASP A CA 1
ATOM 744 C C . ASP A 1 97 ? 1.929 19.726 -22.725 1.00 60.19 97 ASP A C 1
ATOM 746 O O . ASP A 1 97 ? 2.085 19.105 -21.673 1.00 60.19 97 ASP A O 1
ATOM 750 N N . THR A 1 98 ? 0.934 19.457 -23.575 1.00 69.38 98 THR A N 1
ATOM 751 C CA . THR A 1 98 ? -0.104 18.434 -23.336 1.00 69.38 98 THR A CA 1
ATOM 752 C C . THR A 1 98 ? 0.473 17.055 -23.022 1.00 69.38 98 THR A C 1
ATOM 754 O O . THR A 1 98 ? -0.242 16.184 -22.535 1.00 69.38 98 THR A O 1
ATOM 757 N N . ASN A 1 99 ? 1.764 16.858 -23.298 1.00 77.75 99 ASN A N 1
ATOM 758 C CA . ASN A 1 99 ? 2.467 15.605 -23.131 1.00 77.75 99 ASN A CA 1
ATOM 759 C C . ASN A 1 99 ? 3.432 15.560 -21.935 1.00 77.75 99 ASN A C 1
ATOM 761 O O . ASN A 1 99 ? 4.001 14.495 -21.724 1.00 77.75 99 ASN A O 1
ATOM 765 N N . ILE A 1 100 ? 3.640 16.633 -21.152 1.00 81.38 100 ILE A N 1
ATOM 766 C CA . ILE A 1 100 ? 4.505 16.626 -19.950 1.00 81.38 100 ILE A CA 1
ATOM 767 C C . ILE A 1 100 ? 3.728 17.064 -18.701 1.00 81.38 100 ILE A C 1
ATOM 769 O O . ILE A 1 100 ? 3.019 18.063 -18.703 1.00 81.38 100 ILE A O 1
ATOM 773 N N . THR A 1 101 ? 3.874 16.337 -17.596 1.00 80.19 101 THR A N 1
ATOM 774 C CA . THR A 1 101 ? 3.256 16.688 -16.311 1.00 80.19 101 THR A CA 1
ATOM 775 C C . THR A 1 101 ? 4.329 16.844 -15.243 1.00 80.19 101 THR A C 1
ATOM 777 O O . THR A 1 101 ? 5.064 15.903 -14.931 1.00 80.19 101 THR A O 1
ATOM 780 N N . ASN A 1 102 ? 4.408 18.043 -14.661 1.00 76.25 102 ASN A N 1
ATOM 781 C CA . ASN A 1 102 ? 5.239 18.319 -13.496 1.00 76.25 102 ASN A CA 1
ATOM 782 C C . ASN A 1 102 ? 4.519 17.830 -12.234 1.00 76.25 102 ASN A C 1
ATOM 784 O O . ASN A 1 102 ? 3.506 18.391 -11.830 1.00 76.25 102 ASN A O 1
ATOM 788 N N . LEU A 1 103 ? 5.031 16.783 -11.597 1.00 75.06 103 LEU A N 1
ATOM 789 C CA . LEU A 1 103 ? 4.436 16.242 -10.370 1.00 75.06 103 LEU A CA 1
ATOM 790 C C . LEU A 1 103 ? 5.130 16.808 -9.112 1.00 75.06 103 LEU A C 1
ATOM 792 O O . LEU A 1 103 ? 4.605 16.718 -7.998 1.00 75.06 103 LEU A O 1
ATOM 796 N N . GLY A 1 104 ? 6.281 17.463 -9.294 1.00 80.19 104 GLY A N 1
ATOM 797 C CA . GLY A 1 104 ? 7.068 18.160 -8.283 1.00 80.19 104 GLY A CA 1
ATOM 798 C C . GLY A 1 104 ? 8.510 18.384 -8.754 1.00 80.19 104 GLY A C 1
ATOM 799 O O . GLY A 1 104 ? 8.912 17.924 -9.816 1.00 80.19 104 GLY A O 1
ATOM 800 N N . LYS A 1 105 ? 9.341 19.029 -7.923 1.00 81.62 105 LYS A N 1
ATOM 801 C CA . LYS A 1 105 ? 10.768 19.267 -8.240 1.00 81.62 105 LYS A CA 1
ATOM 802 C C . LYS A 1 105 ? 11.539 17.988 -8.597 1.00 81.62 105 LYS A C 1
ATOM 804 O O . LYS A 1 105 ? 12.466 18.026 -9.391 1.00 81.62 105 LYS A O 1
ATOM 809 N N . LYS A 1 106 ? 11.119 16.869 -8.008 1.00 91.00 106 LYS A N 1
ATOM 810 C CA . LYS A 1 106 ? 11.786 15.564 -8.041 1.00 91.00 106 LYS A CA 1
ATOM 811 C C . LYS A 1 106 ? 10.986 14.485 -8.770 1.00 91.00 106 LYS A C 1
ATOM 813 O O . LYS A 1 106 ? 11.373 13.317 -8.753 1.00 91.00 106 LYS A O 1
ATOM 818 N N . THR A 1 107 ? 9.867 14.863 -9.388 1.00 93.38 107 THR A N 1
ATOM 819 C CA . THR A 1 107 ? 8.990 13.926 -10.087 1.00 93.38 107 THR A CA 1
ATOM 820 C C . THR A 1 107 ? 8.413 14.562 -11.342 1.00 93.38 107 THR A C 1
ATOM 822 O O . THR A 1 107 ? 7.775 15.613 -11.287 1.00 93.38 107 THR A O 1
ATOM 825 N N . VAL A 1 108 ? 8.593 13.899 -12.477 1.00 93.56 108 VAL A N 1
ATOM 826 C CA . VAL A 1 108 ? 8.091 14.354 -13.777 1.00 93.56 108 VAL A CA 1
ATOM 827 C C . VAL A 1 108 ? 7.598 13.164 -14.587 1.00 93.56 108 VAL A C 1
ATOM 829 O O . VAL A 1 108 ? 8.121 12.061 -14.451 1.00 93.56 108 VAL A O 1
ATOM 832 N N . SER A 1 109 ? 6.603 13.384 -15.442 1.00 95.06 109 SER A N 1
ATOM 833 C CA . SER A 1 109 ? 6.220 12.405 -16.457 1.00 95.06 109 SER A CA 1
ATOM 834 C C . SER A 1 109 ? 6.078 13.042 -17.832 1.00 95.06 109 SER A C 1
ATOM 836 O O . SER A 1 109 ? 5.703 14.211 -17.925 1.00 95.06 109 SER A O 1
ATOM 838 N N . ARG A 1 110 ? 6.377 12.286 -18.891 1.00 94.88 110 ARG A N 1
ATOM 839 C CA . ARG A 1 110 ? 6.177 12.697 -20.283 1.00 94.88 110 ARG A CA 1
ATOM 840 C C . ARG A 1 110 ? 5.684 11.540 -21.141 1.00 94.88 110 ARG A C 1
ATOM 842 O O . ARG A 1 110 ? 6.110 10.406 -20.945 1.00 94.88 110 ARG A O 1
ATOM 849 N N . THR A 1 111 ? 4.808 11.839 -22.091 1.00 96.12 111 THR A N 1
ATOM 850 C CA . THR A 1 111 ? 4.280 10.883 -23.066 1.00 96.12 111 THR A CA 1
ATOM 851 C C . THR A 1 111 ? 4.867 11.159 -24.447 1.00 96.12 111 THR A C 1
ATOM 853 O O . THR A 1 111 ? 4.899 12.300 -24.902 1.00 96.12 111 THR A O 1
ATOM 856 N N . PHE A 1 112 ? 5.320 10.105 -25.113 1.00 96.06 112 PHE A N 1
ATOM 857 C CA . PHE A 1 112 ? 5.819 10.096 -26.482 1.00 96.06 112 PHE A CA 1
ATOM 858 C C . PHE A 1 112 ? 4.868 9.256 -27.323 1.00 96.06 112 PHE A C 1
ATOM 860 O O . PHE A 1 112 ? 4.401 8.212 -26.870 1.00 96.06 112 PHE A O 1
ATOM 867 N N . ASN A 1 113 ? 4.584 9.706 -28.538 1.00 95.81 113 ASN A N 1
ATOM 868 C CA . ASN A 1 113 ? 3.787 8.954 -29.495 1.00 95.81 113 ASN A CA 1
ATOM 869 C C . ASN A 1 113 ? 4.644 8.726 -30.728 1.00 95.81 113 ASN A C 1
ATOM 871 O O . ASN A 1 113 ? 5.182 9.685 -31.273 1.00 95.81 113 ASN A O 1
ATOM 875 N N . LEU A 1 114 ? 4.760 7.466 -31.119 1.00 95.88 114 LEU A N 1
ATOM 876 C CA . LEU A 1 114 ? 5.408 7.028 -32.336 1.00 95.88 114 LEU A CA 1
ATOM 877 C C . LEU A 1 114 ? 4.332 6.475 -33.265 1.00 95.88 114 LEU A C 1
ATOM 879 O O . LEU A 1 114 ? 3.651 5.499 -32.930 1.00 95.88 114 LEU A O 1
ATOM 883 N N . LEU A 1 115 ? 4.158 7.116 -34.411 1.00 95.75 115 LEU A N 1
ATOM 884 C CA . LEU A 1 115 ? 3.245 6.680 -35.454 1.00 95.75 115 LEU A CA 1
ATOM 885 C C . LEU A 1 115 ? 3.822 5.470 -36.195 1.00 95.75 115 LEU A C 1
ATOM 887 O O . LEU A 1 115 ? 5.025 5.213 -36.190 1.00 95.75 115 LEU A O 1
ATOM 891 N N . ALA A 1 116 ? 2.950 4.704 -36.844 1.00 94.75 116 ALA A N 1
ATOM 892 C CA . ALA A 1 116 ? 3.366 3.508 -37.569 1.00 94.75 116 ALA A CA 1
ATOM 893 C C . ALA A 1 116 ? 4.330 3.828 -38.722 1.00 94.75 116 ALA A C 1
ATOM 895 O O . ALA A 1 116 ? 5.200 3.026 -39.049 1.00 94.75 116 ALA A O 1
ATOM 896 N N . GLU A 1 117 ? 4.171 5.002 -39.327 1.00 94.75 117 GLU A N 1
ATOM 897 C CA . GLU A 1 117 ? 4.925 5.478 -40.483 1.00 94.75 117 GLU A CA 1
ATOM 898 C C . GLU A 1 117 ? 6.329 5.978 -40.108 1.00 94.75 117 GLU A C 1
ATOM 900 O O . GLU A 1 117 ? 7.180 6.122 -40.981 1.00 94.75 117 GLU A O 1
ATOM 905 N N . GLU A 1 118 ? 6.587 6.218 -38.819 1.00 95.69 118 GLU A N 1
ATOM 906 C CA . GLU A 1 118 ? 7.907 6.607 -38.303 1.00 95.69 118 GLU A CA 1
ATOM 907 C C . GLU A 1 118 ? 8.842 5.400 -38.118 1.00 95.69 118 GLU A C 1
ATOM 909 O O . GLU A 1 118 ? 10.047 5.563 -37.917 1.00 95.69 118 GLU A O 1
ATOM 914 N N . TRP A 1 119 ? 8.301 4.183 -38.226 1.00 95.44 119 TRP A N 1
ATOM 915 C CA . TRP A 1 119 ? 9.082 2.972 -38.433 1.00 95.44 119 TRP A CA 1
ATOM 916 C C . TRP A 1 119 ? 9.593 2.932 -39.876 1.00 95.44 119 TRP A C 1
ATOM 918 O O . TRP A 1 119 ? 8.842 2.720 -40.831 1.00 95.44 119 TRP A O 1
ATOM 928 N N . THR A 1 120 ? 10.894 3.120 -40.037 1.00 92.75 120 THR A N 1
ATOM 929 C CA . THR A 1 120 ? 11.577 3.219 -41.328 1.00 92.75 120 THR A CA 1
ATOM 930 C C . THR A 1 120 ? 11.729 1.875 -42.045 1.00 92.75 120 THR A C 1
ATOM 932 O O . THR A 1 120 ? 11.811 1.846 -43.274 1.00 92.75 120 THR A O 1
ATOM 935 N N . SER A 1 121 ? 11.701 0.752 -41.317 1.00 93.50 121 SER A N 1
ATOM 936 C CA . SER A 1 121 ? 11.958 -0.583 -41.867 1.00 93.50 121 SER A CA 1
ATOM 937 C C . SER A 1 121 ? 10.804 -1.570 -41.654 1.00 93.50 121 SER A C 1
ATOM 939 O O . SER A 1 121 ? 10.057 -1.540 -40.675 1.00 93.50 121 SER A O 1
ATOM 941 N N . SER A 1 122 ? 10.639 -2.478 -42.619 1.00 92.12 122 SER A N 1
ATOM 942 C CA . SER A 1 122 ? 9.736 -3.648 -42.527 1.00 92.12 122 SER A CA 1
ATOM 943 C C . SER A 1 122 ? 10.471 -4.982 -42.534 1.00 92.12 122 SER A C 1
ATOM 945 O O . SER A 1 122 ? 9.844 -6.037 -42.474 1.00 92.12 122 SER A O 1
ATOM 947 N N . VAL A 1 123 ? 11.793 -4.939 -42.673 1.00 95.88 123 VAL A N 1
ATOM 948 C CA . VAL A 1 123 ? 12.624 -6.129 -42.869 1.00 95.88 123 VAL A CA 1
ATOM 949 C C . VAL A 1 123 ? 13.727 -6.228 -41.830 1.00 95.88 123 VAL A C 1
ATOM 951 O O . VAL A 1 123 ? 14.199 -7.328 -41.566 1.00 95.88 123 VAL A O 1
ATOM 954 N N . ASN A 1 124 ? 14.090 -5.118 -41.192 1.00 96.94 124 ASN A N 1
ATOM 955 C CA . ASN A 1 124 ? 15.112 -5.080 -40.161 1.00 96.94 124 ASN A CA 1
ATOM 956 C C . ASN A 1 124 ? 14.498 -4.826 -38.790 1.00 96.94 124 ASN A C 1
ATOM 958 O O . ASN A 1 124 ? 13.403 -4.272 -38.666 1.00 96.94 124 ASN A O 1
ATOM 962 N N . VAL A 1 125 ? 15.243 -5.198 -37.754 1.00 96.12 125 VAL A N 1
ATOM 963 C CA . VAL A 1 125 ? 14.967 -4.719 -36.403 1.00 96.12 125 VAL A CA 1
ATOM 964 C C . VAL A 1 125 ? 15.177 -3.205 -36.376 1.00 96.12 125 VAL A C 1
ATOM 966 O O . VAL A 1 125 ? 16.149 -2.696 -36.936 1.00 96.12 125 VAL A O 1
ATOM 969 N N . GLU A 1 126 ? 14.293 -2.484 -35.699 1.00 97.44 126 GLU A N 1
ATOM 970 C CA . GLU A 1 126 ? 14.439 -1.042 -35.482 1.00 97.44 126 GLU A CA 1
ATOM 971 C C . GLU A 1 126 ? 14.571 -0.738 -33.996 1.00 97.44 126 GLU A C 1
ATOM 973 O O . GLU A 1 126 ? 14.005 -1.446 -33.165 1.00 97.44 126 GLU A O 1
ATOM 978 N N . ASN A 1 127 ? 15.309 0.318 -33.665 1.00 97.19 127 ASN A N 1
ATOM 979 C CA . ASN A 1 127 ? 15.475 0.816 -32.306 1.00 97.19 127 ASN A CA 1
ATOM 980 C C . ASN A 1 127 ? 14.747 2.155 -32.159 1.00 97.19 127 ASN A C 1
ATOM 982 O O . ASN A 1 127 ? 15.222 3.171 -32.671 1.00 97.19 127 ASN A O 1
ATOM 986 N N . PHE A 1 128 ? 13.619 2.155 -31.451 1.00 97.69 128 PHE A N 1
ATOM 987 C CA . PHE A 1 128 ? 13.034 3.382 -30.929 1.00 97.69 128 PHE A CA 1
ATOM 988 C C . PHE A 1 128 ? 13.715 3.730 -29.610 1.00 97.69 128 PHE A C 1
ATOM 990 O O . PHE A 1 128 ? 13.677 2.947 -28.662 1.00 97.69 128 PHE A O 1
ATOM 997 N N . TYR A 1 129 ? 14.320 4.908 -29.533 1.00 97.44 129 TYR A N 1
ATOM 998 C CA . TYR A 1 129 ? 15.000 5.368 -28.331 1.00 97.44 129 TYR A CA 1
ATOM 999 C C . TYR A 1 129 ? 14.370 6.655 -27.810 1.00 97.44 129 TYR A C 1
ATOM 1001 O O . TYR A 1 129 ? 13.933 7.514 -28.577 1.00 97.44 129 TYR A O 1
ATOM 1009 N N . ILE A 1 130 ? 14.369 6.797 -26.488 1.00 98.12 130 ILE A N 1
ATOM 1010 C CA . ILE A 1 130 ? 14.076 8.051 -25.790 1.00 98.12 130 ILE A CA 1
ATOM 1011 C C . ILE A 1 130 ? 15.358 8.470 -25.076 1.00 98.12 130 ILE A C 1
ATOM 1013 O O . ILE A 1 130 ? 15.821 7.746 -24.196 1.00 98.12 130 ILE A O 1
ATOM 1017 N N . LEU A 1 131 ? 15.927 9.614 -25.460 1.00 98.06 131 LEU A N 1
ATOM 1018 C CA . LEU A 1 131 ? 17.158 10.163 -24.894 1.00 98.06 131 LEU A CA 1
ATOM 1019 C C . LEU A 1 131 ? 16.834 11.290 -23.912 1.00 98.06 131 LEU A C 1
ATOM 1021 O O . LEU A 1 131 ? 16.476 12.400 -24.310 1.00 98.06 131 LEU A O 1
ATOM 1025 N N . ILE A 1 132 ? 16.990 10.999 -22.625 1.00 97.69 132 ILE A N 1
ATOM 1026 C CA . ILE A 1 132 ? 16.806 11.945 -21.525 1.00 97.69 132 ILE A CA 1
ATOM 1027 C C . ILE A 1 132 ? 18.173 12.575 -21.225 1.00 97.69 132 ILE A C 1
ATOM 1029 O O . ILE A 1 132 ? 19.059 11.849 -20.766 1.00 97.69 132 ILE A O 1
ATOM 1033 N N . PRO A 1 133 ? 18.377 13.889 -21.442 1.00 96.88 133 PRO A N 1
ATOM 1034 C CA . PRO A 1 133 ? 19.681 14.548 -21.335 1.00 96.88 133 PRO A CA 1
ATOM 1035 C C . PRO A 1 133 ? 20.115 14.796 -19.878 1.00 96.88 133 PRO A C 1
ATOM 1037 O O . PRO A 1 133 ? 20.423 15.917 -19.485 1.00 96.88 133 PRO A O 1
ATOM 1040 N N . VAL A 1 134 ? 20.122 13.744 -19.054 1.00 93.81 134 VAL A N 1
ATOM 1041 C CA . VAL A 1 134 ? 20.497 13.787 -17.638 1.00 93.81 134 VAL A CA 1
ATOM 1042 C C . VAL A 1 134 ? 21.775 12.986 -17.394 1.00 93.81 134 VAL A C 1
ATOM 1044 O O . VAL A 1 134 ? 21.798 11.756 -17.401 1.00 93.81 134 VAL A O 1
ATOM 1047 N N . VAL A 1 135 ? 22.868 13.705 -17.151 1.00 90.38 135 VAL A N 1
ATOM 1048 C CA . VAL A 1 135 ? 24.211 13.114 -17.004 1.00 90.38 135 VAL A CA 1
ATOM 1049 C C . VAL A 1 135 ? 24.515 12.667 -15.577 1.00 90.38 135 VAL A C 1
ATOM 1051 O O . VAL A 1 135 ? 25.537 12.040 -15.340 1.00 90.38 135 VAL A O 1
ATOM 1054 N N . ASN A 1 136 ? 23.657 12.980 -14.604 1.00 90.81 136 ASN A N 1
ATOM 1055 C CA . ASN A 1 136 ? 23.770 12.521 -13.220 1.00 90.81 136 ASN A CA 1
ATOM 1056 C C . ASN A 1 136 ? 22.368 12.248 -12.681 1.00 90.81 136 ASN A C 1
ATOM 1058 O O . ASN A 1 136 ? 21.666 13.171 -12.281 1.00 90.81 136 ASN A O 1
ATOM 1062 N N . PHE A 1 137 ? 21.951 10.983 -12.708 1.00 94.06 137 PHE A N 1
ATOM 1063 C CA . PHE A 1 137 ? 20.637 10.565 -12.234 1.00 94.06 137 PHE A CA 1
ATOM 1064 C C . PHE A 1 137 ? 20.766 9.351 -11.319 1.00 94.06 137 PHE A C 1
ATOM 1066 O O . PHE A 1 137 ? 21.386 8.356 -11.685 1.00 94.06 137 PHE A O 1
ATOM 1073 N N . SER A 1 138 ? 20.123 9.445 -10.161 1.00 95.38 138 SER A N 1
ATOM 1074 C CA . SER A 1 138 ? 19.892 8.350 -9.227 1.00 95.38 138 SER A CA 1
ATOM 1075 C C . SER A 1 138 ? 18.419 8.397 -8.848 1.00 95.38 138 SER A C 1
ATOM 1077 O O . SER A 1 138 ? 17.917 9.442 -8.414 1.00 95.38 138 SER A O 1
ATOM 1079 N N . GLY A 1 139 ? 17.719 7.289 -9.042 1.00 96.75 139 GLY A N 1
ATOM 1080 C CA . GLY A 1 139 ? 16.285 7.212 -8.848 1.00 96.75 139 GLY A CA 1
ATOM 1081 C C . GLY A 1 139 ? 15.630 6.114 -9.672 1.00 96.75 139 GLY A C 1
ATOM 1082 O O . GLY A 1 139 ? 16.256 5.148 -10.106 1.00 96.75 139 GLY A O 1
ATOM 1083 N N . ILE A 1 140 ? 14.332 6.287 -9.875 1.00 97.69 140 ILE A N 1
ATOM 1084 C CA . ILE A 1 140 ? 13.456 5.338 -10.545 1.00 97.69 140 ILE A CA 1
ATOM 1085 C C . ILE A 1 140 ? 12.956 5.962 -11.844 1.00 97.69 140 ILE A C 1
ATOM 1087 O O . ILE A 1 140 ? 12.465 7.092 -11.849 1.00 97.69 140 ILE A O 1
ATOM 1091 N N . ILE A 1 141 ? 13.035 5.197 -12.930 1.00 97.81 141 ILE A N 1
ATOM 1092 C CA . ILE A 1 141 ? 12.368 5.494 -14.195 1.00 97.81 141 ILE A CA 1
ATOM 1093 C C . ILE A 1 141 ? 11.340 4.394 -14.439 1.00 97.81 141 ILE A C 1
ATOM 1095 O O . ILE A 1 141 ? 11.700 3.246 -14.695 1.00 97.81 141 ILE A O 1
ATOM 1099 N N . LYS A 1 142 ? 10.058 4.735 -14.350 1.00 98.25 142 LYS A N 1
ATOM 1100 C CA . LYS A 1 142 ? 8.968 3.861 -14.777 1.00 98.25 142 LYS A CA 1
ATOM 1101 C C . LYS A 1 142 ? 8.633 4.181 -16.229 1.00 98.25 142 LYS A C 1
ATOM 1103 O O . LYS A 1 142 ? 8.434 5.342 -16.575 1.00 98.25 142 LYS A O 1
ATOM 1108 N N . VAL A 1 143 ? 8.555 3.158 -17.067 1.00 98.44 143 VAL A N 1
ATOM 1109 C CA . VAL A 1 143 ? 8.190 3.291 -18.475 1.00 98.44 143 VAL A CA 1
ATOM 1110 C C . VAL A 1 143 ? 6.994 2.400 -18.764 1.00 98.44 143 VAL A C 1
ATOM 1112 O O . VAL A 1 143 ? 7.021 1.200 -18.492 1.00 98.44 143 VAL A O 1
ATOM 1115 N N . THR A 1 144 ? 5.942 2.993 -19.311 1.00 98.38 144 THR A N 1
ATOM 1116 C CA . THR A 1 144 ? 4.748 2.288 -19.770 1.00 98.38 144 THR A CA 1
ATOM 1117 C C . THR A 1 144 ? 4.691 2.390 -21.282 1.00 98.38 144 THR A C 1
ATOM 1119 O O . THR A 1 144 ? 4.602 3.489 -21.824 1.00 98.38 144 THR A O 1
ATOM 1122 N N . TYR A 1 145 ? 4.714 1.249 -21.960 1.00 97.81 145 TYR A N 1
ATOM 1123 C CA . TYR A 1 145 ? 4.540 1.165 -23.403 1.00 97.81 145 TYR A CA 1
ATOM 1124 C C . TYR A 1 145 ? 3.162 0.590 -23.697 1.00 97.81 145 TYR A C 1
ATOM 1126 O O . TYR A 1 145 ? 2.762 -0.414 -23.104 1.00 97.81 145 TYR A O 1
ATOM 1134 N N . ALA A 1 146 ? 2.457 1.199 -24.638 1.00 97.12 146 ALA A N 1
ATOM 1135 C CA . ALA A 1 146 ? 1.187 0.713 -25.144 1.00 97.12 146 ALA A CA 1
ATOM 1136 C C . ALA A 1 146 ? 1.221 0.728 -26.669 1.00 97.12 146 ALA A C 1
ATOM 1138 O O . ALA A 1 146 ? 1.695 1.684 -27.278 1.00 97.12 146 ALA A O 1
ATOM 1139 N N . THR A 1 147 ? 0.707 -0.330 -27.283 1.00 95.69 147 THR A N 1
ATOM 1140 C CA . THR A 1 147 ? 0.587 -0.436 -28.736 1.00 95.69 147 THR A CA 1
ATOM 1141 C C . THR A 1 147 ? -0.841 -0.800 -29.123 1.00 95.69 147 THR A C 1
ATOM 1143 O O . THR A 1 147 ? -1.507 -1.591 -28.444 1.00 95.69 147 THR A O 1
ATOM 1146 N N . SER A 1 148 ? -1.327 -0.211 -30.215 1.00 89.81 148 SER A N 1
ATOM 1147 C CA . SER A 1 148 ? -2.632 -0.533 -30.794 1.00 89.81 148 SER A CA 1
ATOM 1148 C C . SER A 1 148 ? -2.461 -1.443 -32.006 1.00 89.81 148 SER A C 1
ATOM 1150 O O . SER A 1 148 ? -1.628 -1.151 -32.860 1.00 89.81 148 SER A O 1
ATOM 1152 N N . GLY A 1 149 ? -3.293 -2.478 -32.136 1.00 82.94 149 GLY A N 1
ATOM 1153 C CA . GLY A 1 149 ? -3.222 -3.464 -33.224 1.00 82.94 149 GLY A CA 1
ATOM 1154 C C . GLY A 1 149 ? -3.723 -2.969 -34.585 1.00 82.94 149 GLY A C 1
ATOM 1155 O O . GLY A 1 149 ? -4.516 -3.648 -35.227 1.00 82.94 149 GLY A O 1
ATOM 1156 N N . ALA A 1 150 ? -3.318 -1.769 -35.003 1.00 79.19 150 ALA A N 1
ATOM 1157 C CA . ALA A 1 150 ? -3.766 -1.151 -36.248 1.00 79.19 150 ALA A CA 1
ATOM 1158 C C . ALA A 1 150 ? -3.172 -1.829 -37.498 1.00 79.19 150 ALA A C 1
ATOM 1160 O O . ALA A 1 150 ? -3.849 -1.913 -38.518 1.00 79.19 150 ALA A O 1
ATOM 1161 N N . TYR A 1 151 ? -1.931 -2.329 -37.419 1.00 79.56 151 TYR A N 1
ATOM 1162 C CA . TYR A 1 151 ? -1.188 -2.868 -38.568 1.00 79.56 151 TYR A CA 1
ATOM 1163 C C . TYR A 1 151 ? -0.749 -4.327 -38.395 1.00 79.56 151 TYR A C 1
ATOM 1165 O O . TYR A 1 151 ? -0.510 -5.026 -39.377 1.00 79.56 151 TYR A O 1
ATOM 1173 N N . SER A 1 152 ? -0.675 -4.816 -37.159 1.00 76.31 152 SER A N 1
ATOM 1174 C CA . SER A 1 152 ? -0.573 -6.238 -36.840 1.00 76.31 152 SER A CA 1
ATOM 1175 C C . SER A 1 152 ? -1.583 -6.583 -35.748 1.00 76.31 152 SER A C 1
ATOM 1177 O O . SER A 1 152 ? -2.022 -5.708 -35.005 1.00 76.31 152 SER A O 1
ATOM 1179 N N . ALA A 1 153 ? -1.930 -7.863 -35.593 1.00 71.75 153 ALA A N 1
ATOM 1180 C CA . ALA A 1 153 ? -2.822 -8.343 -34.527 1.00 71.75 153 ALA A CA 1
ATOM 1181 C C . ALA A 1 153 ? -2.217 -8.225 -33.103 1.00 71.75 153 ALA A C 1
ATOM 1183 O O . ALA A 1 153 ? -2.550 -8.997 -32.205 1.00 71.75 153 ALA A O 1
ATOM 1184 N N . VAL A 1 154 ? -1.285 -7.293 -32.892 1.00 73.81 154 VAL A N 1
ATOM 1185 C CA . VAL A 1 154 ? -0.656 -6.995 -31.608 1.00 73.81 154 VAL A CA 1
ATOM 1186 C C . VAL A 1 154 ? -1.277 -5.756 -31.010 1.00 73.81 154 VAL A C 1
ATOM 1188 O O . VAL A 1 154 ? -0.916 -4.628 -31.315 1.00 73.81 154 VAL A O 1
ATOM 1191 N N . SER A 1 155 ? -2.208 -5.995 -30.102 1.00 84.75 155 SER A N 1
ATOM 1192 C CA . SER A 1 155 ? -2.610 -5.040 -29.079 1.00 84.75 155 SER A CA 1
ATOM 1193 C C . SER A 1 155 ? -1.977 -5.442 -27.755 1.00 84.75 155 SER A C 1
ATOM 1195 O O . SER A 1 155 ? -1.879 -6.638 -27.463 1.00 84.75 155 SER A O 1
ATOM 1197 N N . GLY A 1 156 ? -1.593 -4.470 -26.936 1.00 93.00 156 GLY A N 1
ATOM 1198 C CA . GLY A 1 156 ? -1.098 -4.744 -25.594 1.00 93.00 156 GLY A CA 1
ATOM 1199 C C . GLY A 1 156 ? -0.112 -3.696 -25.112 1.00 93.00 156 GLY A C 1
ATOM 1200 O O . GLY A 1 156 ? -0.096 -2.562 -25.590 1.00 93.00 156 GLY A O 1
ATOM 1201 N N . GLY A 1 157 ? 0.714 -4.081 -24.153 1.00 95.75 157 GLY A N 1
ATOM 1202 C CA . GLY A 1 157 ? 1.665 -3.172 -23.543 1.00 95.75 157 GLY A CA 1
ATOM 1203 C C . GLY A 1 157 ? 2.545 -3.846 -22.510 1.00 95.75 157 GLY A C 1
ATOM 1204 O O . GLY A 1 157 ? 2.466 -5.057 -22.271 1.00 95.75 157 GLY A O 1
ATOM 1205 N N . THR A 1 158 ? 3.392 -3.033 -21.900 1.00 97.25 158 THR A N 1
ATOM 1206 C CA . THR A 1 158 ? 4.281 -3.441 -20.820 1.00 97.25 158 THR A CA 1
ATOM 1207 C C . THR A 1 158 ? 4.565 -2.270 -19.896 1.00 97.25 158 THR A C 1
ATOM 1209 O O . THR A 1 158 ? 4.643 -1.119 -20.331 1.00 97.25 158 THR A O 1
ATOM 1212 N N . GLU A 1 159 ? 4.719 -2.573 -18.614 1.00 98.06 159 GLU A N 1
ATOM 1213 C CA . GLU A 1 159 ? 5.223 -1.638 -17.619 1.00 98.06 159 GLU A CA 1
ATOM 1214 C C . GLU A 1 159 ? 6.565 -2.129 -17.094 1.00 98.06 159 GLU A C 1
ATOM 1216 O O . GLU A 1 159 ? 6.705 -3.278 -16.664 1.00 98.06 159 GLU A O 1
ATOM 1221 N N . VAL A 1 160 ? 7.546 -1.235 -17.104 1.00 97.75 160 VAL A N 1
ATOM 1222 C CA . VAL A 1 160 ? 8.927 -1.527 -16.734 1.00 97.75 160 VAL A CA 1
ATOM 1223 C C . VAL A 1 160 ? 9.402 -0.491 -15.730 1.00 97.75 160 VAL A C 1
ATOM 1225 O O . VAL A 1 160 ? 9.131 0.698 -15.870 1.00 97.75 160 VAL A O 1
ATOM 1228 N N . ILE A 1 161 ? 10.116 -0.941 -14.707 1.00 97.88 161 ILE A N 1
ATOM 1229 C CA . ILE A 1 161 ? 10.829 -0.096 -13.758 1.00 97.88 161 ILE A CA 1
ATOM 1230 C C . ILE A 1 161 ? 12.325 -0.279 -13.986 1.00 97.88 161 ILE A C 1
ATOM 1232 O O . ILE A 1 161 ? 12.842 -1.393 -13.920 1.00 97.88 161 ILE A O 1
ATOM 1236 N N . HIS A 1 162 ? 13.020 0.828 -14.206 1.00 97.75 162 HIS A N 1
ATOM 1237 C CA . HIS A 1 162 ? 14.470 0.912 -14.150 1.00 97.75 162 HIS A CA 1
ATOM 1238 C C . HIS A 1 162 ? 14.868 1.612 -12.854 1.00 97.75 162 HIS A C 1
ATOM 1240 O O . HIS A 1 162 ? 14.484 2.759 -12.621 1.00 97.75 162 HIS A O 1
ATOM 1246 N N . ASN A 1 163 ? 15.626 0.922 -12.009 1.00 97.19 163 ASN A N 1
ATOM 1247 C CA . ASN A 1 163 ? 16.221 1.502 -10.815 1.00 97.19 163 ASN A CA 1
ATOM 1248 C C . ASN A 1 163 ? 17.698 1.773 -11.096 1.00 97.19 163 ASN A C 1
ATOM 1250 O O . ASN A 1 163 ? 18.429 0.880 -11.528 1.00 97.19 163 ASN A O 1
ATOM 1254 N N . ILE A 1 164 ? 18.104 3.020 -10.901 1.00 96.06 164 ILE A N 1
ATOM 1255 C CA . ILE A 1 164 ? 19.410 3.538 -11.287 1.00 96.06 164 ILE A CA 1
ATOM 1256 C C . ILE A 1 164 ? 20.011 4.188 -10.049 1.00 96.06 164 ILE A C 1
ATOM 1258 O O . ILE A 1 164 ? 19.408 5.093 -9.473 1.00 96.06 164 ILE A O 1
ATOM 1262 N N . ALA A 1 165 ? 21.207 3.768 -9.652 1.00 94.31 165 ALA A N 1
ATOM 1263 C CA . ALA A 1 165 ? 21.996 4.507 -8.678 1.00 94.31 165 ALA A CA 1
ATOM 1264 C C . ALA A 1 165 ? 23.375 4.799 -9.252 1.00 94.31 165 ALA A C 1
ATOM 1266 O O . ALA A 1 165 ? 24.072 3.913 -9.748 1.00 94.31 165 ALA A O 1
ATOM 1267 N N . LYS A 1 166 ? 23.757 6.067 -9.171 1.00 88.00 166 LYS A N 1
ATOM 1268 C CA . LYS A 1 166 ? 25.045 6.563 -9.619 1.00 88.00 166 LYS A CA 1
ATOM 1269 C C . LYS A 1 166 ? 25.979 6.761 -8.431 1.00 88.00 166 LYS A C 1
ATOM 1271 O O . LYS A 1 166 ? 25.553 7.270 -7.392 1.00 88.00 166 LYS A O 1
ATOM 1276 N N . TYR A 1 167 ? 27.242 6.395 -8.610 1.00 86.19 167 TYR A N 1
ATOM 1277 C CA . TYR A 1 167 ? 28.308 6.609 -7.636 1.00 86.19 167 TYR A CA 1
ATOM 1278 C C . TYR A 1 167 ? 29.519 7.181 -8.381 1.00 86.19 167 TYR A C 1
ATOM 1280 O O . TYR A 1 167 ? 29.919 6.635 -9.400 1.00 86.19 167 TYR A O 1
ATOM 1288 N N . GLU A 1 168 ? 30.030 8.334 -7.939 1.00 86.44 168 GLU A N 1
ATOM 1289 C CA . GLU A 1 168 ? 31.221 9.002 -8.512 1.00 86.44 168 GLU A CA 1
ATOM 1290 C C . GLU A 1 168 ? 31.188 9.297 -10.026 1.00 86.44 168 GLU A C 1
ATOM 1292 O O . GLU A 1 168 ? 32.216 9.521 -10.651 1.00 86.44 168 GLU A O 1
ATOM 1297 N N . GLY A 1 169 ? 29.999 9.388 -10.626 1.00 79.56 169 GLY A N 1
ATOM 1298 C CA . GLY A 1 169 ? 29.868 9.670 -12.058 1.00 79.56 169 GLY A CA 1
ATOM 1299 C C . GLY A 1 169 ? 29.757 8.424 -12.940 1.00 79.56 169 GLY A C 1
ATOM 1300 O O . GLY A 1 169 ? 29.445 8.586 -14.121 1.00 79.56 169 GLY A O 1
ATOM 1301 N N . ASP A 1 170 ? 29.814 7.228 -12.349 1.00 84.56 170 ASP A N 1
ATOM 1302 C CA . ASP A 1 170 ? 29.575 5.942 -13.009 1.00 84.56 170 ASP A CA 1
ATOM 1303 C C . ASP A 1 170 ? 28.258 5.288 -12.565 1.00 84.56 170 ASP A C 1
ATOM 1305 O O . ASP A 1 170 ? 27.712 5.557 -11.487 1.00 84.56 170 ASP A O 1
ATOM 1309 N N . LEU A 1 171 ? 27.722 4.411 -13.418 1.00 88.25 171 LEU A N 1
ATOM 1310 C CA . LEU A 1 171 ? 26.530 3.615 -13.128 1.00 88.25 171 LEU A CA 1
ATOM 1311 C C . LEU A 1 171 ? 26.861 2.541 -12.076 1.00 88.25 171 LEU A C 1
ATOM 1313 O O . LEU A 1 171 ? 27.209 1.413 -12.412 1.00 88.25 171 LEU A O 1
ATOM 1317 N N . GLY A 1 172 ? 26.766 2.905 -10.797 1.00 88.44 172 GLY A N 1
ATOM 1318 C CA . GLY A 1 172 ? 27.091 2.017 -9.677 1.00 88.44 172 GLY A CA 1
ATOM 1319 C C . GLY A 1 172 ? 26.084 0.880 -9.481 1.00 88.44 172 GLY A C 1
ATOM 1320 O O . GLY A 1 172 ? 26.460 -0.222 -9.088 1.00 88.44 172 GLY A O 1
ATOM 1321 N N . TYR A 1 173 ? 24.804 1.124 -9.768 1.00 92.62 173 TYR A N 1
ATOM 1322 C CA . TYR A 1 173 ? 23.751 0.116 -9.689 1.00 92.62 173 TYR A CA 1
ATOM 1323 C C . TYR A 1 173 ? 22.706 0.315 -10.784 1.00 92.62 173 TYR A C 1
ATOM 1325 O O . TYR A 1 173 ? 22.221 1.426 -11.015 1.00 92.62 173 TYR A O 1
ATOM 1333 N N . TYR A 1 174 ? 22.313 -0.794 -11.404 1.00 95.44 174 TYR A N 1
ATOM 1334 C CA . TYR A 1 174 ? 21.216 -0.853 -12.355 1.00 95.44 174 TYR A CA 1
ATOM 1335 C C . TYR A 1 174 ? 20.401 -2.125 -12.147 1.00 95.44 174 TYR A C 1
ATOM 1337 O O . TYR A 1 174 ? 20.945 -3.231 -12.139 1.00 95.44 174 TYR A O 1
ATOM 1345 N N . SER A 1 175 ? 19.084 -1.974 -12.046 1.00 95.69 175 SER A N 1
ATOM 1346 C CA . SER A 1 175 ? 18.155 -3.088 -12.198 1.00 95.69 175 SER A CA 1
ATOM 1347 C C . SER A 1 175 ? 16.978 -2.721 -13.093 1.00 95.69 175 SER A C 1
ATOM 1349 O O . SER A 1 175 ? 16.551 -1.567 -13.177 1.00 95.69 175 SER A O 1
ATOM 1351 N N . LYS A 1 176 ? 16.476 -3.733 -13.803 1.00 96.44 176 LYS A N 1
ATOM 1352 C CA . LYS A 1 176 ? 15.319 -3.654 -14.694 1.00 96.44 176 LYS A CA 1
ATOM 1353 C C . LYS A 1 176 ? 14.288 -4.676 -14.249 1.00 96.44 176 LYS A C 1
ATOM 1355 O O . LYS A 1 176 ? 14.579 -5.872 -14.261 1.00 96.44 176 LYS A O 1
ATOM 1360 N N . THR A 1 177 ? 13.089 -4.200 -13.939 1.00 96.06 177 THR A N 1
ATOM 1361 C CA . THR A 1 177 ? 11.959 -5.029 -13.532 1.00 96.06 177 THR A CA 1
ATOM 1362 C C . THR A 1 177 ? 10.774 -4.808 -14.447 1.00 96.06 177 THR A C 1
ATOM 1364 O O . THR A 1 177 ? 10.199 -3.727 -14.487 1.00 96.06 177 THR A O 1
ATOM 1367 N N . ILE A 1 178 ? 10.393 -5.851 -15.178 1.00 96.75 178 ILE A N 1
ATOM 1368 C CA . ILE A 1 178 ? 9.175 -5.859 -15.988 1.00 96.75 178 ILE A CA 1
ATOM 1369 C C . ILE A 1 178 ? 8.025 -6.233 -15.055 1.00 96.75 178 ILE A C 1
ATOM 1371 O O . ILE A 1 178 ? 7.952 -7.370 -14.589 1.00 96.75 178 ILE A O 1
ATOM 1375 N N . LEU A 1 179 ? 7.156 -5.273 -14.748 1.00 95.00 179 LEU A N 1
ATOM 1376 C CA . LEU A 1 179 ? 6.003 -5.476 -13.868 1.00 95.00 179 LEU A CA 1
ATOM 1377 C C . LEU A 1 179 ? 4.908 -6.266 -14.580 1.00 95.00 179 LEU A C 1
ATOM 1379 O O . LEU A 1 179 ? 4.317 -7.189 -14.023 1.00 95.00 179 LEU A O 1
ATOM 1383 N N . SER A 1 180 ? 4.659 -5.920 -15.837 1.00 95.25 180 SER A N 1
ATOM 1384 C CA . SER A 1 180 ? 3.654 -6.551 -16.680 1.00 95.25 180 SER A CA 1
ATOM 1385 C C . SER A 1 180 ? 4.116 -6.510 -18.130 1.00 95.25 180 SER A C 1
ATOM 1387 O O . SER A 1 180 ? 4.792 -5.571 -18.548 1.00 95.25 180 SER A O 1
ATOM 1389 N N . ILE A 1 181 ? 3.781 -7.539 -18.903 1.00 95.38 181 ILE A N 1
ATOM 1390 C CA . ILE A 1 181 ? 4.005 -7.569 -20.348 1.00 95.38 181 ILE A CA 1
ATOM 1391 C C . ILE A 1 181 ? 2.988 -8.508 -20.987 1.00 95.38 181 ILE A C 1
ATOM 1393 O O . ILE A 1 181 ? 2.839 -9.659 -20.578 1.00 95.38 181 ILE A O 1
ATOM 1397 N N . SER A 1 182 ? 2.244 -8.008 -21.970 1.00 95.12 182 SER A N 1
ATOM 1398 C CA . SER A 1 182 ? 1.316 -8.851 -22.728 1.00 95.12 182 SER A CA 1
ATOM 1399 C C . SER A 1 182 ? 2.083 -9.783 -23.682 1.00 95.12 182 SER A C 1
ATOM 1401 O O . SER A 1 182 ? 3.062 -9.329 -24.281 1.00 95.12 182 SER A O 1
ATOM 1403 N N . PRO A 1 183 ? 1.630 -11.034 -23.909 1.00 93.12 183 PRO A N 1
ATOM 1404 C CA . PRO A 1 183 ? 2.316 -11.978 -24.801 1.00 93.12 183 PRO A CA 1
ATOM 1405 C C . PRO A 1 183 ? 2.514 -11.461 -26.232 1.00 93.12 183 PRO A C 1
ATOM 1407 O O . PRO A 1 183 ? 3.546 -11.705 -26.849 1.00 93.12 183 PRO A O 1
ATOM 1410 N N . SER A 1 184 ? 1.536 -10.718 -26.751 1.00 93.00 184 SER A N 1
ATOM 1411 C CA . SER A 1 184 ? 1.586 -10.078 -28.067 1.00 93.00 184 SER A CA 1
ATOM 1412 C C . SER A 1 184 ? 2.689 -9.015 -28.146 1.00 93.00 184 SER A C 1
ATOM 1414 O O . SER A 1 184 ? 3.440 -8.997 -29.116 1.00 93.00 184 SER A O 1
ATOM 1416 N N . PHE A 1 185 ? 2.832 -8.178 -27.111 1.00 95.12 185 PHE A N 1
ATOM 1417 C CA . PHE A 1 185 ? 3.908 -7.186 -27.021 1.00 95.12 185 PHE A CA 1
ATOM 1418 C C . PHE A 1 185 ? 5.285 -7.855 -26.903 1.00 95.12 185 PHE A C 1
ATOM 1420 O O . PHE A 1 185 ? 6.184 -7.494 -27.651 1.00 95.12 185 PHE A O 1
ATOM 1427 N N . ALA A 1 186 ? 5.439 -8.869 -26.038 1.00 94.81 186 ALA A N 1
ATOM 1428 C CA . ALA A 1 186 ? 6.709 -9.586 -25.833 1.00 94.81 186 ALA A CA 1
ATOM 1429 C C . ALA A 1 186 ? 7.238 -10.314 -27.080 1.00 94.81 186 ALA A C 1
ATOM 1431 O O . ALA A 1 186 ? 8.425 -10.622 -27.160 1.00 94.81 186 ALA A O 1
ATOM 1432 N N . ARG A 1 187 ? 6.350 -10.644 -28.023 1.00 93.50 187 ARG A N 1
ATOM 1433 C CA . ARG A 1 187 ? 6.704 -11.293 -29.289 1.00 93.50 187 ARG A CA 1
ATOM 1434 C C . ARG A 1 187 ? 7.298 -10.304 -30.294 1.00 93.50 187 ARG A C 1
ATOM 1436 O O . ARG A 1 187 ? 8.231 -10.647 -31.014 1.00 93.50 187 ARG A O 1
ATOM 1443 N N . ASP A 1 188 ? 6.731 -9.104 -30.347 1.00 95.06 188 ASP A N 1
ATOM 1444 C CA . ASP A 1 188 ? 6.993 -8.126 -31.406 1.00 95.06 188 ASP A CA 1
ATOM 1445 C C . ASP A 1 188 ? 7.949 -7.011 -30.960 1.00 95.06 188 ASP A C 1
ATOM 1447 O O . ASP A 1 188 ? 8.537 -6.336 -31.805 1.00 95.06 188 ASP A O 1
ATOM 1451 N N . TYR A 1 189 ? 8.141 -6.837 -29.652 1.00 96.56 189 TYR A N 1
ATOM 1452 C CA . TYR A 1 189 ? 8.978 -5.795 -29.074 1.00 96.56 189 TYR A CA 1
ATOM 1453 C C . TYR A 1 189 ? 9.868 -6.336 -27.955 1.00 96.56 189 TYR A C 1
ATOM 1455 O O . TYR A 1 189 ? 9.453 -7.180 -27.159 1.00 96.56 189 TYR A O 1
ATOM 1463 N N . PHE A 1 190 ? 11.080 -5.793 -27.858 1.00 97.25 190 PHE A N 1
ATOM 1464 C CA . PHE A 1 190 ? 12.041 -6.105 -26.805 1.00 97.25 190 PHE A CA 1
ATOM 1465 C C . PHE A 1 190 ? 12.480 -4.830 -26.089 1.00 97.25 190 PHE A C 1
ATOM 1467 O O . PHE A 1 190 ? 13.012 -3.901 -26.699 1.00 97.25 190 PHE A O 1
ATOM 1474 N N . ILE A 1 191 ? 12.273 -4.789 -24.774 1.00 97.88 191 ILE A N 1
ATOM 1475 C CA . ILE A 1 191 ? 12.719 -3.690 -23.919 1.00 97.88 191 ILE A CA 1
ATOM 1476 C C . ILE A 1 191 ? 14.206 -3.892 -23.627 1.00 97.88 191 ILE A C 1
ATOM 1478 O O . ILE A 1 191 ? 14.597 -4.793 -22.861 1.00 97.88 191 ILE A O 1
ATOM 1482 N N . GLY A 1 192 ? 15.040 -3.034 -24.212 1.00 97.00 192 GLY A N 1
ATOM 1483 C CA . GLY A 1 192 ? 16.478 -3.061 -24.003 1.00 97.00 192 GLY A CA 1
ATOM 1484 C C . GLY A 1 192 ? 16.881 -2.726 -22.567 1.00 97.00 192 GLY A C 1
ATOM 1485 O O . GLY A 1 192 ? 16.061 -2.402 -21.702 1.00 97.00 192 GLY A O 1
ATOM 1486 N N . ASN A 1 193 ? 18.166 -2.886 -22.269 1.00 97.00 193 ASN A N 1
ATOM 1487 C CA . ASN A 1 193 ? 18.723 -2.261 -21.073 1.00 97.00 193 ASN A CA 1
ATOM 1488 C C . ASN A 1 193 ? 18.887 -0.768 -21.338 1.00 97.00 193 ASN A C 1
ATOM 1490 O O . ASN A 1 193 ? 19.016 -0.370 -22.493 1.00 97.00 193 ASN A O 1
ATOM 1494 N N . ILE A 1 194 ? 18.880 0.045 -20.284 1.00 96.19 194 ILE A N 1
ATOM 1495 C CA . ILE A 1 194 ? 19.195 1.461 -20.460 1.00 96.19 194 ILE A CA 1
ATOM 1496 C C . ILE A 1 194 ? 20.623 1.572 -20.994 1.00 96.19 194 ILE A C 1
ATOM 1498 O O . ILE A 1 194 ? 21.505 0.835 -20.547 1.00 96.19 194 ILE A O 1
ATOM 1502 N N . ASP A 1 195 ? 20.834 2.483 -21.933 1.00 94.75 195 ASP A N 1
ATOM 1503 C CA . ASP A 1 195 ? 22.176 2.894 -22.320 1.00 94.75 195 ASP A CA 1
ATOM 1504 C C . ASP A 1 195 ? 22.472 4.229 -21.638 1.00 94.75 195 ASP A C 1
ATOM 1506 O O . ASP A 1 195 ? 21.706 5.187 -21.748 1.00 94.75 195 ASP A O 1
ATOM 1510 N N . TYR A 1 196 ? 23.541 4.255 -20.853 1.00 92.00 196 TYR A N 1
ATOM 1511 C CA . TYR A 1 196 ? 23.926 5.398 -20.042 1.00 92.00 196 TYR A CA 1
ATOM 1512 C C . TYR A 1 196 ? 25.256 5.929 -20.556 1.00 92.00 196 TYR A C 1
ATOM 1514 O O . TYR A 1 196 ? 26.270 5.238 -20.480 1.00 92.00 196 TYR A O 1
ATOM 1522 N N . ASN A 1 197 ? 25.269 7.162 -21.057 1.00 88.81 197 ASN A N 1
ATOM 1523 C CA . ASN A 1 197 ? 26.468 7.751 -21.643 1.00 88.81 197 ASN A CA 1
ATOM 1524 C C . ASN A 1 197 ? 26.611 9.239 -21.281 1.00 88.81 197 ASN A C 1
ATOM 1526 O O . ASN A 1 197 ? 25.810 9.806 -20.537 1.00 88.81 197 ASN A O 1
ATOM 1530 N N . ALA A 1 198 ? 27.651 9.890 -21.810 1.00 89.88 198 ALA A N 1
ATOM 1531 C CA . ALA A 1 198 ? 27.958 11.293 -21.519 1.00 89.88 198 ALA A CA 1
ATOM 1532 C C . ALA A 1 198 ? 26.853 12.285 -21.937 1.00 89.88 198 ALA A C 1
ATOM 1534 O O . ALA A 1 198 ? 26.846 13.422 -21.472 1.00 89.88 198 ALA A O 1
ATOM 1535 N N . THR A 1 199 ? 25.928 11.873 -22.807 1.00 92.12 199 THR A N 1
ATOM 1536 C CA . THR A 1 199 ? 24.818 12.711 -23.284 1.00 92.12 199 THR A CA 1
ATOM 1537 C C . THR A 1 199 ? 23.523 12.497 -22.503 1.00 92.12 199 THR A C 1
ATOM 1539 O O . THR A 1 199 ? 22.637 13.344 -22.581 1.00 92.12 199 THR A O 1
ATOM 1542 N N . GLY A 1 200 ? 23.413 11.417 -21.719 1.00 94.94 200 GLY A N 1
ATOM 1543 C CA . GLY A 1 200 ? 22.249 11.143 -20.883 1.00 94.94 200 GLY A CA 1
ATOM 1544 C C . GLY A 1 200 ? 21.880 9.664 -20.781 1.00 94.94 200 GLY A C 1
ATOM 1545 O O . GLY A 1 200 ? 22.725 8.776 -20.895 1.00 94.94 200 GLY A O 1
ATOM 1546 N N . ILE A 1 201 ? 20.589 9.417 -20.550 1.00 96.69 201 ILE A N 1
ATOM 1547 C CA . ILE A 1 201 ? 19.986 8.085 -20.439 1.00 96.69 201 ILE A CA 1
ATOM 1548 C C . ILE A 1 201 ? 19.169 7.815 -21.692 1.00 96.69 201 ILE A C 1
ATOM 1550 O O . ILE A 1 201 ? 18.228 8.549 -21.986 1.00 96.69 201 ILE A O 1
ATOM 1554 N N . SER A 1 202 ? 19.488 6.735 -22.390 1.00 97.50 202 SER A N 1
ATOM 1555 C CA . SER A 1 202 ? 18.703 6.212 -23.498 1.00 97.50 202 SER A CA 1
ATOM 1556 C C . SER A 1 202 ? 17.855 5.027 -23.033 1.00 97.50 202 SER A C 1
ATOM 1558 O O . SER A 1 202 ? 18.349 4.111 -22.370 1.00 97.50 202 SER A O 1
ATOM 1560 N N . LEU A 1 203 ? 16.566 5.054 -23.374 1.00 97.81 203 LEU A N 1
ATOM 1561 C CA . LEU A 1 203 ? 15.601 3.980 -23.130 1.00 97.81 203 LEU A CA 1
ATOM 1562 C C . LEU A 1 203 ? 15.282 3.275 -24.462 1.00 97.81 203 LEU A C 1
ATOM 1564 O O . LEU A 1 203 ? 14.355 3.704 -25.155 1.00 97.81 203 LEU A O 1
ATOM 1568 N N . PRO A 1 204 ? 16.043 2.239 -24.860 1.00 98.00 204 PRO A N 1
ATOM 1569 C CA . PRO A 1 204 ? 15.838 1.565 -26.136 1.00 98.00 204 PRO A CA 1
ATOM 1570 C C . PRO A 1 204 ? 14.669 0.573 -26.096 1.00 98.00 204 PRO A C 1
ATOM 1572 O O . PRO A 1 204 ? 14.548 -0.265 -25.195 1.00 98.00 204 PRO A O 1
ATOM 1575 N N . LEU A 1 205 ? 13.844 0.631 -27.135 1.00 97.81 205 LEU A N 1
ATOM 1576 C CA . LEU A 1 205 ? 12.798 -0.325 -27.462 1.00 97.81 205 LEU A CA 1
ATOM 1577 C C . LEU A 1 205 ? 13.065 -0.862 -28.865 1.00 97.81 205 LEU A C 1
ATOM 1579 O O . LEU A 1 205 ? 12.985 -0.128 -29.851 1.00 97.81 205 LEU A O 1
ATOM 1583 N N . TYR A 1 206 ? 13.339 -2.156 -28.959 1.00 97.81 206 TYR A N 1
ATOM 1584 C CA . TYR A 1 206 ? 13.572 -2.804 -30.239 1.00 97.81 206 TYR A CA 1
ATOM 1585 C C . TYR A 1 206 ? 12.281 -3.395 -30.782 1.00 97.81 206 TYR A C 1
ATOM 1587 O O . TYR A 1 206 ? 11.510 -4.008 -30.043 1.00 97.81 206 TYR A O 1
ATOM 1595 N N . LYS A 1 207 ? 12.063 -3.234 -32.082 1.00 96.12 207 LYS A N 1
ATOM 1596 C CA . LYS A 1 207 ? 10.905 -3.746 -32.812 1.00 96.12 207 LYS A CA 1
ATOM 1597 C C . LYS A 1 207 ? 11.321 -4.892 -33.729 1.00 96.12 207 LYS A C 1
ATOM 1599 O O . LYS A 1 207 ? 12.316 -4.778 -34.439 1.00 96.12 207 LYS A O 1
ATOM 1604 N N . ALA A 1 208 ? 10.557 -5.982 -33.727 1.00 96.00 208 ALA A N 1
ATOM 1605 C CA . ALA A 1 208 ? 10.730 -7.090 -34.657 1.00 96.00 208 ALA A CA 1
ATOM 1606 C C . ALA A 1 208 ? 10.505 -6.628 -36.113 1.00 96.00 208 ALA A C 1
ATOM 1608 O O . ALA A 1 208 ? 9.648 -5.770 -36.338 1.00 96.00 208 ALA A O 1
ATOM 1609 N N . PRO A 1 209 ? 11.171 -7.230 -37.117 1.00 95.38 209 PRO A N 1
ATOM 1610 C CA . PRO A 1 209 ? 11.040 -6.829 -38.522 1.00 95.38 209 PRO A CA 1
ATOM 1611 C C . PRO A 1 209 ? 9.597 -6.630 -39.008 1.00 95.38 209 PRO A C 1
ATOM 1613 O O . PRO A 1 209 ? 9.268 -5.617 -39.623 1.00 95.38 209 PRO A O 1
ATOM 1616 N N . ALA A 1 210 ? 8.713 -7.571 -38.666 1.00 90.94 210 ALA A N 1
ATOM 1617 C CA . ALA A 1 210 ? 7.329 -7.588 -39.132 1.00 90.94 210 ALA A CA 1
ATOM 1618 C C . ALA A 1 210 ? 6.368 -6.686 -38.331 1.00 90.94 210 ALA A C 1
ATOM 1620 O O . ALA A 1 210 ? 5.230 -6.484 -38.755 1.00 90.94 210 ALA A O 1
ATOM 1621 N N . ALA A 1 211 ? 6.774 -6.159 -37.172 1.00 93.44 211 ALA A N 1
ATOM 1622 C CA . ALA A 1 211 ? 5.898 -5.316 -36.364 1.00 93.44 211 ALA A CA 1
ATOM 1623 C C . ALA A 1 211 ? 5.837 -3.898 -36.948 1.00 93.44 211 ALA A C 1
ATOM 1625 O O . ALA A 1 211 ? 6.824 -3.388 -37.460 1.00 93.44 211 ALA A O 1
ATOM 1626 N N . ARG A 1 212 ? 4.678 -3.239 -36.922 1.00 91.50 212 ARG A N 1
ATOM 1627 C CA . ARG A 1 212 ? 4.509 -1.877 -37.481 1.00 91.50 212 ARG A CA 1
ATOM 1628 C C . ARG A 1 212 ? 3.519 -1.015 -36.709 1.00 91.50 212 ARG A C 1
ATOM 1630 O O . ARG A 1 212 ? 3.105 0.033 -37.183 1.00 91.50 212 ARG A O 1
ATOM 1637 N N . ASN A 1 213 ? 3.099 -1.457 -35.533 1.00 94.19 213 ASN A N 1
ATOM 1638 C CA . ASN A 1 213 ? 2.069 -0.736 -34.808 1.00 94.19 213 ASN A CA 1
ATOM 1639 C C . ASN A 1 213 ? 2.602 0.584 -34.241 1.00 94.19 213 ASN A C 1
ATOM 1641 O O . ASN A 1 213 ? 3.781 0.656 -33.865 1.00 94.19 213 ASN A O 1
ATOM 1645 N N . PRO A 1 214 ? 1.734 1.605 -34.135 1.00 96.06 214 PRO A N 1
ATOM 1646 C CA . PRO A 1 214 ? 2.069 2.800 -33.386 1.00 96.06 214 PRO A CA 1
ATOM 1647 C C . PRO A 1 214 ? 2.269 2.447 -31.907 1.00 96.06 214 PRO A C 1
ATOM 1649 O O . PRO A 1 214 ? 1.699 1.471 -31.390 1.00 96.06 214 PRO A O 1
ATOM 1652 N N . ILE A 1 215 ? 3.091 3.244 -31.228 1.00 96.56 215 ILE A N 1
ATOM 1653 C CA . ILE A 1 215 ? 3.417 3.062 -29.815 1.00 96.56 215 ILE A CA 1
ATOM 1654 C C . ILE A 1 215 ? 3.266 4.380 -29.076 1.00 96.56 215 ILE A C 1
ATOM 1656 O O . ILE A 1 215 ? 3.839 5.397 -29.455 1.00 96.56 215 ILE A O 1
ATOM 1660 N N . THR A 1 216 ? 2.556 4.328 -27.959 1.00 97.38 216 THR A N 1
ATOM 1661 C CA . THR A 1 216 ? 2.574 5.379 -26.949 1.00 97.38 216 THR A CA 1
ATOM 1662 C C . THR A 1 216 ? 3.483 4.941 -25.809 1.00 97.38 216 THR A C 1
ATOM 1664 O O . THR A 1 216 ? 3.319 3.852 -25.256 1.00 97.38 216 THR A O 1
ATOM 1667 N N . VAL A 1 217 ? 4.442 5.791 -25.445 1.00 97.81 217 VAL A N 1
ATOM 1668 C CA . VAL A 1 217 ? 5.386 5.548 -24.351 1.00 97.81 217 VAL A CA 1
ATOM 1669 C C . VAL A 1 217 ? 5.252 6.645 -23.313 1.00 97.81 217 VAL A C 1
ATOM 1671 O O . VAL A 1 217 ? 5.530 7.806 -23.592 1.00 97.81 217 VAL A O 1
ATOM 1674 N N . LYS A 1 218 ? 4.855 6.288 -22.095 1.00 97.81 218 LYS A N 1
ATOM 1675 C CA . LYS A 1 218 ? 4.868 7.191 -20.944 1.00 97.81 218 LYS A CA 1
ATOM 1676 C C . LYS A 1 218 ? 6.112 6.914 -20.110 1.00 97.81 218 LYS A C 1
ATOM 1678 O O . LYS A 1 218 ? 6.304 5.793 -19.650 1.00 97.81 218 LYS A O 1
ATOM 1683 N N . VAL A 1 219 ? 6.928 7.936 -19.892 1.00 98.00 219 VAL A N 1
ATOM 1684 C CA . VAL A 1 219 ? 8.104 7.897 -19.019 1.00 98.00 219 VAL A CA 1
ATOM 1685 C C . VAL A 1 219 ? 7.795 8.694 -17.761 1.00 98.00 219 VAL A C 1
ATOM 1687 O O . VAL A 1 219 ? 7.422 9.861 -17.846 1.00 98.00 219 VAL A O 1
ATOM 1690 N N . GLU A 1 220 ? 7.961 8.085 -16.593 1.00 97.56 220 GLU A N 1
ATOM 1691 C CA . GLU A 1 220 ? 7.802 8.715 -15.284 1.00 97.56 220 GLU A CA 1
ATOM 1692 C C . GLU A 1 220 ? 9.117 8.595 -14.518 1.00 97.56 220 GLU A C 1
ATOM 1694 O O . GLU A 1 220 ? 9.617 7.495 -14.292 1.00 97.56 220 GLU A O 1
ATOM 1699 N N . MET A 1 221 ? 9.686 9.725 -14.112 1.00 97.19 221 MET A N 1
ATOM 1700 C CA . MET A 1 221 ? 10.938 9.769 -13.365 1.00 97.19 221 MET A CA 1
ATOM 1701 C C . MET A 1 221 ? 10.691 10.265 -11.949 1.00 97.19 221 MET A C 1
ATOM 1703 O O . MET A 1 221 ? 10.030 11.285 -11.745 1.00 97.19 221 MET A O 1
ATOM 1707 N N . ILE A 1 222 ? 11.284 9.572 -10.982 1.00 97.00 222 ILE A N 1
ATOM 1708 C CA . ILE A 1 222 ? 11.398 9.999 -9.589 1.00 97.00 222 ILE A CA 1
ATOM 1709 C C . ILE A 1 222 ? 12.882 9.968 -9.244 1.00 97.00 222 ILE A C 1
ATOM 1711 O O . ILE A 1 222 ? 13.504 8.912 -9.315 1.00 97.00 222 ILE A O 1
ATOM 1715 N N . GLY A 1 223 ? 13.459 11.103 -8.869 1.00 95.19 223 GLY A N 1
ATOM 1716 C CA . GLY A 1 223 ? 14.885 11.183 -8.547 1.00 95.19 223 GLY A CA 1
ATOM 1717 C C . GLY A 1 223 ? 15.183 12.152 -7.416 1.00 95.19 223 GLY A C 1
ATOM 1718 O O . GLY A 1 223 ? 14.288 12.708 -6.785 1.00 95.19 223 GLY A O 1
ATOM 1719 N N . THR A 1 224 ? 16.463 12.355 -7.131 1.00 91.25 224 THR A N 1
ATOM 1720 C CA . THR A 1 224 ? 16.904 13.228 -6.032 1.00 91.25 224 THR A CA 1
ATOM 1721 C C . THR A 1 224 ? 17.139 14.684 -6.448 1.00 91.25 224 THR A C 1
ATOM 1723 O O . THR A 1 224 ? 17.275 15.532 -5.563 1.00 91.25 224 THR A O 1
ATOM 1726 N N . TYR A 1 225 ? 17.136 14.976 -7.754 1.00 87.50 225 TYR A N 1
ATOM 1727 C CA . TYR A 1 225 ? 17.503 16.263 -8.356 1.00 87.50 225 TYR A CA 1
ATOM 1728 C C . TYR A 1 225 ? 16.294 17.157 -8.648 1.00 87.50 225 TYR A C 1
ATOM 1730 O O . TYR A 1 225 ? 15.223 16.667 -8.993 1.00 87.50 225 TYR A O 1
ATOM 1738 N N . ASP A 1 226 ? 16.502 18.474 -8.576 1.00 88.88 226 ASP A N 1
ATOM 1739 C CA . ASP A 1 226 ? 15.463 19.487 -8.812 1.00 88.88 226 ASP A CA 1
ATOM 1740 C C . ASP A 1 226 ? 15.312 19.877 -10.304 1.00 88.88 226 ASP A C 1
ATOM 1742 O O . ASP A 1 226 ? 14.400 20.626 -10.659 1.00 88.88 226 ASP A O 1
ATOM 1746 N N . THR A 1 227 ? 16.190 19.382 -11.189 1.00 90.62 227 THR A N 1
ATOM 1747 C CA . THR A 1 227 ? 16.214 19.716 -12.630 1.00 90.62 227 THR A CA 1
ATOM 1748 C C . THR A 1 227 ? 15.403 18.768 -13.507 1.00 90.62 227 THR A C 1
ATOM 1750 O O . THR A 1 227 ? 15.244 19.047 -14.694 1.00 90.62 227 THR A O 1
ATOM 1753 N N . LEU A 1 228 ? 14.830 17.695 -12.942 1.00 91.94 228 LEU A N 1
ATOM 1754 C CA . LEU A 1 228 ? 14.212 16.611 -13.719 1.00 91.94 228 LEU A CA 1
ATOM 1755 C C . LEU A 1 228 ? 13.162 17.101 -14.713 1.00 91.94 228 LEU A C 1
ATOM 1757 O O . LEU A 1 228 ? 13.041 16.558 -15.807 1.00 91.94 228 LEU A O 1
ATOM 1761 N N . PHE A 1 229 ? 12.413 18.144 -14.358 1.00 90.12 229 PHE A N 1
ATOM 1762 C CA . PHE A 1 229 ? 11.435 18.726 -15.267 1.00 90.12 229 PHE A CA 1
ATOM 1763 C C . PHE A 1 229 ? 12.075 19.325 -16.532 1.00 90.12 229 PHE A C 1
ATOM 1765 O O . PHE A 1 229 ? 11.589 19.092 -17.639 1.00 90.12 229 PHE A O 1
ATOM 1772 N N . ALA A 1 230 ? 13.163 20.085 -16.379 1.00 90.88 230 ALA A N 1
ATOM 1773 C CA . ALA A 1 230 ? 13.887 20.675 -17.504 1.00 90.88 230 ALA A CA 1
ATOM 1774 C C . ALA A 1 230 ? 14.543 19.588 -18.369 1.00 90.88 230 ALA A C 1
ATOM 1776 O O . ALA A 1 230 ? 14.454 19.645 -19.596 1.00 90.88 230 ALA A O 1
ATOM 1777 N N . ASP A 1 231 ? 15.111 18.563 -17.732 1.00 94.38 231 ASP A N 1
ATOM 1778 C CA . ASP A 1 231 ? 15.728 17.426 -18.419 1.00 94.38 231 ASP A CA 1
ATOM 1779 C C . ASP A 1 231 ? 14.678 16.647 -19.235 1.00 94.38 231 ASP A C 1
ATOM 1781 O O . ASP A 1 231 ? 14.860 16.384 -20.426 1.00 94.38 231 ASP A O 1
ATOM 1785 N N . MET A 1 232 ? 13.510 16.371 -18.643 1.00 94.69 232 MET A N 1
ATOM 1786 C CA . MET A 1 232 ? 12.406 15.694 -19.330 1.00 94.69 232 MET A CA 1
ATOM 1787 C C . MET A 1 232 ? 11.818 16.529 -20.479 1.00 94.69 232 MET A C 1
ATOM 1789 O O . MET A 1 232 ? 11.428 15.989 -21.516 1.00 94.69 232 MET A O 1
ATOM 1793 N N . LYS A 1 233 ? 11.783 17.859 -20.342 1.00 90.94 233 LYS A N 1
ATOM 1794 C CA . LYS A 1 233 ? 11.367 18.769 -21.421 1.00 90.94 233 LYS A CA 1
ATOM 1795 C C . LYS A 1 233 ? 12.320 18.710 -22.619 1.00 90.94 233 LYS A C 1
ATOM 1797 O O . LYS A 1 233 ? 11.863 18.710 -23.758 1.00 90.94 233 LYS A O 1
ATOM 1802 N N . ASN A 1 234 ? 13.621 18.617 -22.362 1.00 94.56 234 ASN A N 1
ATOM 1803 C CA . ASN A 1 234 ? 14.653 18.532 -23.398 1.00 94.56 234 ASN A CA 1
ATOM 1804 C C . ASN A 1 234 ? 14.866 17.103 -23.925 1.00 94.56 234 ASN A C 1
ATOM 1806 O O . ASN A 1 234 ? 15.719 16.886 -24.780 1.00 94.56 234 ASN A O 1
ATOM 1810 N N . THR A 1 235 ? 14.100 16.130 -23.423 1.00 96.75 235 THR A N 1
ATOM 1811 C CA . THR A 1 235 ? 14.156 14.744 -23.894 1.00 96.75 235 THR A CA 1
ATOM 1812 C C . THR A 1 235 ? 13.741 14.659 -25.359 1.00 96.75 235 THR A C 1
ATOM 1814 O O . THR A 1 235 ? 12.744 15.265 -25.770 1.00 96.75 235 THR A O 1
ATOM 1817 N N . THR A 1 236 ? 14.503 13.896 -26.134 1.00 96.94 236 THR A N 1
ATOM 1818 C CA . THR A 1 236 ? 14.249 13.629 -27.553 1.00 96.94 236 THR A CA 1
ATOM 1819 C C . THR A 1 236 ? 13.920 12.155 -27.760 1.00 96.94 236 THR A C 1
ATOM 1821 O O . THR A 1 236 ? 14.212 11.313 -26.911 1.00 96.94 236 THR A O 1
ATOM 1824 N N . SER A 1 237 ? 13.289 11.834 -28.883 1.00 97.38 237 SER A N 1
ATOM 1825 C CA . SER A 1 237 ? 13.036 10.456 -29.292 1.00 97.38 237 SER A CA 1
ATOM 1826 C C . SER A 1 237 ? 13.284 10.288 -30.783 1.00 97.38 237 SER A C 1
ATOM 1828 O O . SER A 1 237 ? 13.174 11.256 -31.536 1.00 97.38 237 SER A O 1
ATOM 1830 N N . GLY A 1 238 ? 13.605 9.071 -31.211 1.00 96.50 238 GLY A N 1
ATOM 1831 C CA . GLY A 1 238 ? 13.820 8.761 -32.621 1.00 96.50 238 GLY A CA 1
ATOM 1832 C C . GLY A 1 238 ? 13.817 7.263 -32.897 1.00 96.50 238 GLY A C 1
ATOM 1833 O O . GLY A 1 238 ? 13.869 6.455 -31.971 1.00 96.50 238 GLY A O 1
ATOM 1834 N N . CYS A 1 239 ? 13.769 6.912 -34.180 1.00 97.06 239 CYS A N 1
ATOM 1835 C CA . CYS A 1 239 ? 13.857 5.539 -34.672 1.00 97.06 239 CYS A CA 1
ATOM 1836 C C . CYS A 1 239 ? 15.117 5.364 -35.514 1.00 97.06 239 CYS A C 1
ATOM 1838 O O . CYS A 1 239 ? 15.445 6.224 -36.331 1.00 97.06 239 CYS A O 1
ATOM 1840 N N . LEU A 1 240 ? 15.806 4.242 -35.324 1.00 96.75 240 LEU A N 1
ATOM 1841 C CA . LEU A 1 240 ? 16.977 3.860 -36.108 1.00 96.75 240 LEU A CA 1
ATOM 1842 C C . LEU A 1 240 ? 16.771 2.467 -36.697 1.00 96.75 240 LEU A C 1
ATOM 1844 O O . LEU A 1 240 ? 16.533 1.512 -35.952 1.00 96.75 240 LEU A O 1
ATOM 1848 N N . ASP A 1 241 ? 16.915 2.344 -38.016 1.00 96.50 241 ASP A N 1
ATOM 1849 C CA . ASP A 1 241 ? 17.076 1.045 -38.669 1.00 96.50 241 ASP A CA 1
ATOM 1850 C C . ASP A 1 241 ? 18.445 0.463 -38.288 1.00 96.50 241 ASP A C 1
ATOM 1852 O O . ASP A 1 241 ? 19.483 1.106 -38.453 1.00 96.50 241 ASP A O 1
ATOM 1856 N N . THR A 1 242 ? 18.456 -0.762 -37.766 1.00 96.44 242 THR A N 1
ATOM 1857 C CA . THR A 1 242 ? 19.700 -1.464 -37.417 1.00 96.44 242 THR A CA 1
ATOM 1858 C C . THR A 1 242 ? 20.431 -2.039 -38.633 1.00 96.44 242 THR A C 1
ATOM 1860 O O . THR A 1 242 ? 21.560 -2.511 -38.506 1.00 96.44 242 THR A O 1
ATOM 1863 N N . GLY A 1 243 ? 19.790 -2.050 -39.805 1.00 96.31 243 GLY A N 1
ATOM 1864 C CA . GLY A 1 243 ? 20.314 -2.629 -41.038 1.00 96.31 243 GLY A CA 1
ATOM 1865 C C . GLY A 1 243 ? 20.338 -4.160 -41.045 1.00 96.31 243 GLY A C 1
ATOM 1866 O O . GLY A 1 243 ? 20.908 -4.744 -41.965 1.00 96.31 243 GLY A O 1
ATOM 1867 N N . SER A 1 244 ? 19.764 -4.822 -40.032 1.00 96.25 244 SER A N 1
ATOM 1868 C CA . SER A 1 244 ? 19.771 -6.282 -39.927 1.00 96.25 244 SER A CA 1
ATOM 1869 C C . SER A 1 244 ? 18.453 -6.858 -39.383 1.00 96.25 244 SER A C 1
ATOM 1871 O O . SER A 1 244 ? 17.935 -6.379 -38.369 1.00 96.25 244 SER A O 1
ATOM 1873 N N . PRO A 1 245 ? 17.921 -7.941 -39.988 1.00 95.12 245 PRO A N 1
ATOM 1874 C CA . PRO A 1 245 ? 16.742 -8.653 -39.489 1.00 95.12 245 PRO A CA 1
ATOM 1875 C C . PRO A 1 245 ? 16.990 -9.373 -38.159 1.00 95.12 245 PRO A C 1
ATOM 1877 O O . PRO A 1 245 ? 16.036 -9.706 -37.464 1.00 95.12 245 PRO A O 1
ATOM 1880 N N . THR A 1 246 ? 18.252 -9.627 -37.803 1.00 95.50 246 THR A N 1
ATOM 1881 C CA . THR A 1 246 ? 18.646 -10.390 -36.606 1.00 95.50 246 THR A CA 1
ATOM 1882 C C . THR A 1 246 ? 19.444 -9.546 -35.610 1.00 95.50 246 THR A C 1
ATOM 1884 O O . THR A 1 246 ? 20.127 -10.091 -34.738 1.00 95.50 246 THR A O 1
ATOM 1887 N N . ALA A 1 247 ? 19.414 -8.212 -35.736 1.00 94.94 247 ALA A N 1
ATOM 1888 C CA . ALA A 1 247 ? 20.119 -7.333 -34.808 1.00 94.94 247 ALA A CA 1
ATOM 1889 C C . ALA A 1 247 ? 19.645 -7.558 -33.365 1.00 94.94 247 ALA A C 1
ATOM 1891 O O . ALA A 1 247 ? 18.497 -7.928 -33.112 1.00 94.94 247 ALA A O 1
ATOM 1892 N N . HIS A 1 248 ? 20.551 -7.346 -32.409 1.00 93.75 248 HIS A N 1
ATOM 1893 C CA . HIS A 1 248 ? 20.275 -7.514 -30.978 1.00 93.75 248 HIS A CA 1
ATOM 1894 C C . HIS A 1 248 ? 19.705 -8.899 -30.602 1.00 93.75 248 HIS A C 1
ATOM 1896 O O . HIS A 1 248 ? 18.996 -9.028 -29.607 1.00 93.75 248 HIS A O 1
ATOM 1902 N N . GLY A 1 249 ? 20.017 -9.937 -31.388 1.00 92.69 249 GLY A N 1
ATOM 1903 C CA . GLY A 1 249 ? 19.647 -11.321 -31.090 1.00 92.69 249 GLY A CA 1
ATOM 1904 C C . GLY A 1 249 ? 18.202 -11.692 -31.428 1.00 92.69 249 GLY A C 1
ATOM 1905 O O . GLY A 1 249 ? 17.667 -12.598 -30.798 1.00 92.69 249 GLY A O 1
ATOM 1906 N N . TYR A 1 250 ? 17.556 -11.008 -32.379 1.00 93.75 250 TYR A N 1
ATOM 1907 C CA . TYR A 1 250 ? 16.240 -11.428 -32.877 1.00 93.75 250 TYR A CA 1
ATOM 1908 C C . TYR A 1 250 ? 16.332 -12.773 -33.644 1.00 93.75 250 TYR A C 1
ATOM 1910 O O . TYR A 1 250 ? 17.256 -12.930 -34.450 1.00 93.75 250 TYR A O 1
ATOM 1918 N N . PRO A 1 251 ? 15.386 -13.725 -33.466 1.00 92.75 251 PRO A N 1
ATOM 1919 C CA . PRO A 1 251 ? 14.207 -13.657 -32.600 1.00 92.75 251 PRO A CA 1
ATOM 1920 C C . PRO A 1 251 ? 14.564 -13.742 -31.114 1.00 92.75 251 PRO A C 1
ATOM 1922 O O . PRO A 1 251 ? 15.284 -14.638 -30.682 1.00 92.75 251 PRO A O 1
ATOM 1925 N N . TRP A 1 252 ? 14.029 -12.812 -30.324 1.00 93.69 252 TRP A N 1
ATOM 1926 C CA . TRP A 1 252 ? 14.306 -12.755 -28.893 1.00 93.69 252 TRP A CA 1
ATOM 1927 C C . TRP A 1 252 ? 13.530 -13.832 -28.141 1.00 93.69 252 TRP A C 1
ATOM 1929 O O . TRP A 1 252 ? 12.388 -14.147 -28.481 1.00 93.69 252 TRP A O 1
ATOM 1939 N N . THR A 1 253 ? 14.104 -14.326 -27.047 1.00 92.88 253 THR A N 1
ATOM 1940 C CA . THR A 1 253 ? 13.314 -15.019 -26.027 1.00 92.88 253 THR A CA 1
ATOM 1941 C C . THR A 1 253 ? 12.291 -14.028 -25.460 1.00 92.88 253 THR A C 1
ATOM 1943 O O . THR A 1 253 ? 12.713 -12.977 -24.961 1.00 92.88 253 THR A O 1
ATOM 1946 N N . PRO A 1 254 ? 10.975 -14.322 -25.512 1.00 90.06 254 PRO A N 1
ATOM 1947 C CA . PRO A 1 254 ? 9.953 -13.407 -25.021 1.00 90.06 254 PRO A CA 1
ATOM 1948 C C . PRO A 1 254 ? 10.227 -13.000 -23.577 1.00 90.06 254 PRO A C 1
ATOM 1950 O O . PRO A 1 254 ? 10.420 -13.846 -22.700 1.00 90.06 254 PRO A O 1
ATOM 1953 N N . GLN A 1 255 ? 10.253 -11.694 -23.328 1.00 93.19 255 GLN A N 1
ATOM 1954 C CA . GLN A 1 255 ? 10.419 -11.180 -21.977 1.00 93.19 255 GLN A CA 1
ATOM 1955 C C . GLN A 1 255 ? 9.150 -11.470 -21.171 1.00 93.19 255 GLN A C 1
ATOM 1957 O O . GLN A 1 255 ? 8.036 -11.284 -21.659 1.00 93.19 255 GLN A O 1
ATOM 1962 N N . SER A 1 256 ? 9.311 -11.929 -19.932 1.00 90.19 256 SER A N 1
ATOM 1963 C CA . SER A 1 256 ? 8.202 -12.175 -19.012 1.00 90.19 256 SER A CA 1
ATOM 1964 C C . SER A 1 256 ? 8.170 -11.123 -17.909 1.00 90.19 256 SER A C 1
ATOM 1966 O O . SER A 1 256 ? 9.186 -10.496 -17.598 1.00 90.19 256 SER A O 1
ATOM 1968 N N . SER A 1 257 ? 7.007 -10.966 -17.273 1.00 86.88 257 SER A N 1
ATOM 1969 C CA . SER A 1 257 ? 6.954 -10.264 -15.991 1.00 86.88 257 SER A CA 1
ATOM 1970 C C . SER A 1 257 ? 7.881 -10.966 -14.994 1.00 86.88 257 SER A C 1
ATOM 1972 O O . SER A 1 257 ? 7.965 -12.197 -14.968 1.00 86.88 257 SER A O 1
ATOM 1974 N N . GLN A 1 258 ? 8.605 -10.174 -14.207 1.00 80.44 258 GLN A N 1
ATOM 1975 C CA . GLN A 1 258 ? 9.411 -10.664 -13.088 1.00 80.44 258 GLN A CA 1
ATOM 1976 C C . GLN A 1 258 ? 8.587 -10.803 -11.804 1.00 80.44 258 GLN A C 1
ATOM 1978 O O . GLN A 1 258 ? 9.083 -11.342 -10.817 1.00 80.44 258 GLN A O 1
ATOM 1983 N N . ILE A 1 259 ? 7.333 -10.341 -11.809 1.00 71.69 259 ILE A N 1
ATOM 1984 C CA . ILE A 1 259 ? 6.384 -10.652 -10.748 1.00 71.69 259 ILE A CA 1
ATOM 1985 C C . ILE A 1 259 ? 5.895 -12.080 -11.009 1.00 71.69 259 ILE A C 1
ATOM 1987 O O . ILE A 1 259 ? 5.327 -12.335 -12.076 1.00 71.69 259 ILE A O 1
ATOM 1991 N N . PRO A 1 260 ? 6.105 -13.020 -10.072 1.00 67.38 260 PRO A N 1
ATOM 1992 C CA . PRO A 1 260 ? 5.583 -14.367 -10.217 1.00 67.38 260 PRO A CA 1
ATOM 1993 C C . PRO A 1 260 ? 4.070 -14.276 -10.413 1.00 67.38 260 PRO A C 1
ATOM 1995 O O . PRO A 1 260 ? 3.366 -13.642 -9.626 1.00 67.38 260 PRO A O 1
ATOM 1998 N N . SER A 1 261 ? 3.561 -14.877 -11.485 1.00 68.19 261 SER A N 1
ATOM 1999 C CA . SER A 1 261 ? 2.119 -14.986 -11.702 1.00 68.19 261 SER A CA 1
ATOM 2000 C C . SER A 1 261 ? 1.450 -15.660 -10.503 1.00 68.19 261 SER A C 1
ATOM 2002 O O . SER A 1 261 ? 2.086 -16.429 -9.783 1.00 68.19 261 SER A O 1
ATOM 2004 N N . TYR A 1 262 ? 0.147 -15.446 -10.312 1.00 72.81 262 TYR A N 1
ATOM 2005 C CA . TYR A 1 262 ? -0.598 -16.126 -9.247 1.00 72.81 262 TYR A CA 1
ATOM 2006 C C . TYR A 1 262 ? -0.410 -17.653 -9.287 1.00 72.81 262 TYR A C 1
ATOM 2008 O O . TYR A 1 262 ? -0.247 -18.277 -8.247 1.00 72.81 262 TYR A O 1
ATOM 2016 N N . ALA A 1 263 ? -0.328 -18.247 -10.483 1.00 72.81 263 ALA A N 1
ATOM 2017 C CA . ALA A 1 263 ? -0.030 -19.667 -10.662 1.00 72.81 263 ALA A CA 1
ATOM 2018 C C . ALA A 1 263 ? 1.396 -20.047 -10.219 1.00 72.81 263 ALA A C 1
ATOM 2020 O O . ALA A 1 263 ? 1.597 -21.105 -9.631 1.00 72.81 263 ALA A O 1
ATOM 2021 N N . GLN A 1 264 ? 2.391 -19.185 -10.453 1.00 68.31 264 GLN A N 1
ATOM 2022 C CA . GLN A 1 264 ? 3.750 -19.400 -9.949 1.00 68.31 264 GLN A CA 1
ATOM 2023 C C . GLN A 1 264 ? 3.807 -19.260 -8.429 1.00 68.31 264 GLN A C 1
ATOM 2025 O O . GLN A 1 264 ? 4.396 -20.125 -7.791 1.00 68.31 264 GLN A O 1
ATOM 2030 N N . ILE A 1 265 ? 3.140 -18.256 -7.849 1.00 71.88 265 ILE A N 1
ATOM 2031 C CA . ILE A 1 265 ? 3.008 -18.100 -6.392 1.00 71.88 265 ILE A CA 1
ATOM 2032 C C . ILE A 1 265 ? 2.315 -19.326 -5.793 1.00 71.88 265 ILE A C 1
ATOM 2034 O O . ILE A 1 265 ? 2.806 -19.877 -4.816 1.00 71.88 265 ILE A O 1
ATOM 2038 N N . ALA A 1 266 ? 1.226 -19.802 -6.402 1.00 73.75 266 ALA A N 1
ATOM 2039 C CA . ALA A 1 266 ? 0.546 -21.024 -5.989 1.00 73.75 266 ALA A CA 1
ATOM 2040 C C . ALA A 1 266 ? 1.485 -22.235 -6.063 1.00 73.75 266 ALA A C 1
ATOM 2042 O O . ALA A 1 266 ? 1.611 -22.950 -5.080 1.00 73.75 266 ALA A O 1
ATOM 2043 N N . SER A 1 267 ? 2.241 -22.404 -7.152 1.00 73.75 267 SER A N 1
ATOM 2044 C CA . SER A 1 267 ? 3.220 -23.493 -7.270 1.00 73.75 267 SER A CA 1
ATOM 2045 C C . SER A 1 267 ? 4.374 -23.375 -6.267 1.00 73.75 267 SER A C 1
ATOM 2047 O O . SER A 1 267 ? 4.914 -24.382 -5.822 1.00 73.75 267 SER A O 1
ATOM 2049 N N . TRP A 1 268 ? 4.774 -22.155 -5.902 1.00 75.81 268 TRP A N 1
ATOM 2050 C CA . TRP A 1 268 ? 5.794 -21.910 -4.885 1.00 75.81 268 TRP A CA 1
ATOM 2051 C C . TRP A 1 268 ? 5.252 -22.207 -3.492 1.00 75.81 268 TRP A C 1
ATOM 2053 O O . TRP A 1 268 ? 5.962 -22.815 -2.703 1.00 75.81 268 TRP A O 1
ATOM 2063 N N . ASN A 1 269 ? 3.993 -21.864 -3.219 1.00 71.81 269 ASN A N 1
ATOM 2064 C CA . ASN A 1 269 ? 3.298 -22.217 -1.986 1.00 71.81 269 ASN A CA 1
ATOM 2065 C C . ASN A 1 269 ? 3.064 -23.733 -1.885 1.00 71.81 269 ASN A C 1
ATOM 2067 O O . ASN A 1 269 ? 3.293 -24.305 -0.825 1.00 71.81 269 ASN A O 1
ATOM 2071 N N . GLU A 1 270 ? 2.700 -24.401 -2.983 1.00 65.12 270 GLU A N 1
ATOM 2072 C CA . GLU A 1 270 ? 2.597 -25.864 -3.065 1.00 65.12 270 GLU A CA 1
ATOM 2073 C C . GLU A 1 270 ? 3.962 -26.529 -2.854 1.00 65.12 270 GLU A C 1
ATOM 2075 O O . GLU A 1 270 ? 4.074 -27.482 -2.087 1.00 65.12 270 GLU A O 1
ATOM 2080 N N . ARG A 1 271 ? 5.038 -25.999 -3.451 1.00 60.16 271 ARG A N 1
ATOM 2081 C CA . ARG A 1 271 ? 6.406 -26.488 -3.201 1.00 60.16 271 ARG A CA 1
ATOM 2082 C C . ARG A 1 271 ? 6.889 -26.187 -1.784 1.00 60.16 271 ARG A C 1
ATOM 2084 O O . ARG A 1 271 ? 7.618 -26.995 -1.227 1.00 60.16 271 A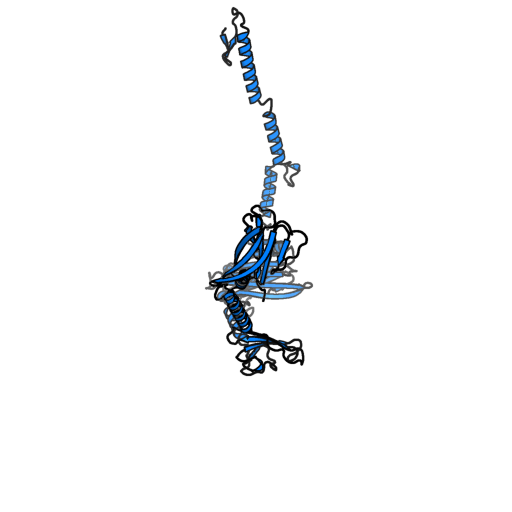RG A O 1
ATOM 2091 N N . ALA A 1 272 ? 6.464 -25.076 -1.187 1.00 58.06 272 ALA A N 1
ATOM 2092 C CA . ALA A 1 272 ? 6.718 -24.768 0.217 1.00 58.06 272 ALA A CA 1
ATOM 2093 C C . ALA A 1 272 ? 5.907 -25.669 1.166 1.00 58.06 272 ALA A C 1
ATOM 2095 O O . ALA A 1 272 ? 6.328 -25.882 2.296 1.00 58.06 272 ALA A O 1
ATOM 2096 N N . HIS A 1 273 ? 4.778 -26.235 0.720 1.00 55.31 273 HIS A N 1
ATOM 2097 C CA . HIS A 1 273 ? 4.071 -27.307 1.434 1.00 55.31 273 HIS A CA 1
ATOM 2098 C C . HIS A 1 273 ? 4.760 -28.673 1.279 1.00 55.31 273 HIS A C 1
ATOM 2100 O O . HIS A 1 273 ? 4.597 -29.535 2.136 1.00 55.31 273 HIS A O 1
ATOM 2106 N N . TYR A 1 274 ? 5.590 -28.851 0.249 1.00 49.38 274 TYR A N 1
ATOM 2107 C CA . TYR A 1 274 ? 6.507 -29.983 0.091 1.00 49.38 274 TYR A CA 1
ATOM 2108 C C . TYR A 1 274 ? 7.869 -29.723 0.760 1.00 49.38 274 TYR A C 1
ATOM 2110 O O . TYR A 1 274 ? 8.922 -30.035 0.201 1.00 49.38 274 TYR A O 1
ATOM 2118 N N . ILE A 1 275 ? 7.883 -29.196 1.990 1.00 56.97 275 ILE A N 1
ATOM 2119 C CA . ILE A 1 275 ? 9.017 -29.509 2.870 1.00 56.97 275 ILE A CA 1
ATOM 2120 C C . ILE A 1 275 ? 8.946 -31.021 3.050 1.00 56.97 275 ILE A C 1
ATOM 2122 O O . ILE A 1 275 ? 7.927 -31.522 3.515 1.00 56.97 275 ILE A O 1
ATOM 2126 N N . ALA A 1 276 ? 9.961 -31.743 2.576 1.00 52.19 276 ALA A N 1
ATOM 2127 C CA . ALA A 1 276 ? 10.052 -33.188 2.715 1.00 52.19 276 ALA A CA 1
ATOM 2128 C C . ALA A 1 276 ? 9.952 -33.530 4.203 1.00 52.19 276 ALA A C 1
ATOM 2130 O O . ALA A 1 276 ? 10.912 -33.406 4.955 1.00 52.19 276 ALA A O 1
ATOM 2131 N N . VAL A 1 277 ? 8.744 -33.872 4.631 1.00 57.19 277 VAL A N 1
ATOM 2132 C CA . VAL A 1 277 ? 8.477 -34.365 5.965 1.00 57.19 277 VAL A CA 1
ATOM 2133 C C . VAL A 1 277 ? 9.017 -35.785 5.967 1.00 57.19 277 VAL A C 1
ATOM 2135 O O . VAL A 1 277 ? 8.392 -36.684 5.398 1.00 57.19 277 VAL A O 1
ATOM 2138 N N . ASP A 1 278 ? 10.219 -35.965 6.509 1.00 55.03 278 ASP A N 1
ATOM 2139 C CA . ASP A 1 278 ? 10.764 -37.300 6.716 1.00 55.03 278 ASP A CA 1
ATOM 2140 C C . ASP A 1 278 ? 9.777 -38.118 7.565 1.00 55.03 278 ASP A C 1
ATOM 2142 O O . ASP A 1 278 ? 9.136 -37.602 8.487 1.00 55.03 278 ASP A O 1
ATOM 2146 N N . ARG A 1 279 ? 9.562 -39.369 7.144 1.00 61.16 279 ARG A N 1
ATOM 2147 C CA . ARG A 1 279 ? 8.436 -40.211 7.571 1.00 61.16 279 ARG A CA 1
ATOM 2148 C C . ARG A 1 279 ? 8.634 -40.828 8.957 1.00 61.16 279 ARG A C 1
ATOM 2150 O O . ARG A 1 279 ? 9.693 -41.358 9.263 1.00 61.16 279 ARG A O 1
ATOM 2157 N N . ASP A 1 280 ? 7.515 -40.872 9.679 1.00 70.44 280 ASP A N 1
ATOM 2158 C CA . ASP A 1 280 ? 7.037 -41.881 10.632 1.00 70.44 280 ASP A CA 1
ATOM 2159 C C . ASP A 1 280 ? 8.031 -42.411 11.679 1.00 70.44 280 ASP A C 1
ATOM 2161 O O . ASP A 1 280 ? 8.751 -43.385 11.469 1.00 70.44 280 ASP A O 1
ATOM 2165 N N . GLY A 1 281 ? 7.952 -41.834 12.881 1.00 84.19 281 GLY A N 1
ATOM 2166 C CA . GLY A 1 281 ? 8.569 -42.380 14.092 1.00 84.19 281 GLY A CA 1
ATOM 2167 C C . GLY A 1 281 ? 9.854 -41.689 14.538 1.00 84.19 281 GLY A C 1
ATOM 2168 O O . GLY A 1 281 ? 10.389 -42.080 15.574 1.00 84.19 281 GLY A O 1
ATOM 2169 N N . SER A 1 282 ? 10.316 -40.652 13.825 1.00 92.50 282 SER A N 1
ATOM 2170 C CA . SER A 1 282 ? 11.429 -39.808 14.277 1.00 92.50 282 SER A CA 1
ATOM 2171 C C . SER A 1 282 ? 11.215 -39.353 15.714 1.00 92.50 282 SER A C 1
ATOM 2173 O O . SER A 1 282 ? 10.166 -38.790 16.052 1.00 92.50 282 SER A O 1
ATOM 2175 N N . ASP A 1 283 ? 12.211 -39.591 16.562 1.00 94.94 283 ASP A N 1
ATOM 2176 C CA . ASP A 1 283 ? 12.174 -39.124 17.935 1.00 94.94 283 ASP A CA 1
ATOM 2177 C C . ASP A 1 283 ? 12.387 -37.605 17.951 1.00 94.94 283 ASP A C 1
ATOM 2179 O O . ASP A 1 283 ? 13.490 -37.143 17.633 1.00 94.94 283 ASP A O 1
ATOM 2183 N N . PRO A 1 284 ? 11.379 -36.802 18.346 1.00 95.44 284 PRO A N 1
ATOM 2184 C CA . PRO A 1 284 ? 11.540 -35.359 18.404 1.00 95.44 284 PRO A CA 1
ATOM 2185 C C . PRO A 1 284 ? 12.667 -34.933 19.351 1.00 95.44 284 PRO A C 1
ATOM 2187 O O . PRO A 1 284 ? 13.151 -33.813 19.231 1.00 95.44 284 PRO A O 1
ATOM 2190 N N . ASP A 1 285 ? 13.124 -35.785 20.270 1.00 95.69 285 ASP A N 1
ATOM 2191 C CA . ASP A 1 285 ? 14.226 -35.441 21.166 1.00 95.69 285 ASP A CA 1
ATOM 2192 C C . ASP A 1 285 ? 15.595 -35.408 20.461 1.00 95.69 285 ASP A C 1
ATOM 2194 O O . ASP A 1 285 ? 16.511 -34.718 20.929 1.00 95.69 285 ASP A O 1
ATOM 2198 N N . THR A 1 286 ? 15.734 -36.129 19.342 1.00 94.56 286 THR A N 1
ATOM 2199 C CA . THR A 1 286 ? 16.987 -36.272 18.574 1.00 94.56 286 THR A CA 1
ATOM 2200 C C . THR A 1 286 ? 16.894 -35.750 17.138 1.00 94.56 286 THR A C 1
ATOM 2202 O O . THR A 1 286 ? 17.919 -35.629 16.471 1.00 94.56 286 THR A O 1
ATOM 2205 N N . GLU A 1 287 ? 15.696 -35.384 16.678 1.00 93.06 287 GLU A N 1
ATOM 2206 C CA . GLU A 1 287 ? 15.469 -34.876 15.327 1.00 93.06 287 GLU A CA 1
ATOM 2207 C C . GLU A 1 287 ? 16.225 -33.561 15.052 1.00 93.06 287 GLU A C 1
ATOM 2209 O O . GLU A 1 287 ? 16.197 -32.607 15.839 1.00 93.06 287 GLU A O 1
ATOM 2214 N N . THR A 1 288 ? 16.885 -33.517 13.893 1.00 92.88 288 THR A N 1
ATOM 2215 C CA . THR A 1 288 ? 17.734 -32.403 13.435 1.00 92.88 288 THR A CA 1
ATOM 2216 C C . THR A 1 288 ? 17.106 -31.614 12.289 1.00 92.88 288 THR A C 1
ATOM 2218 O O . THR A 1 288 ? 17.584 -30.532 11.950 1.00 92.88 288 THR A O 1
ATOM 2221 N N . SER A 1 289 ? 16.008 -32.117 11.727 1.00 90.38 289 SER A N 1
ATOM 2222 C CA . SER A 1 289 ? 15.213 -31.453 10.698 1.00 90.38 289 SER A CA 1
ATOM 2223 C C . SER A 1 289 ? 14.417 -30.290 11.279 1.00 90.38 289 SER A C 1
ATOM 2225 O O . SER A 1 289 ? 13.934 -30.356 12.410 1.00 90.38 289 SER A O 1
ATOM 2227 N N . GLN A 1 290 ? 14.282 -29.190 10.529 1.00 91.69 290 GLN A N 1
ATOM 2228 C CA . GLN A 1 290 ? 13.569 -28.004 11.027 1.00 91.69 290 GLN A CA 1
ATOM 2229 C C . GLN A 1 290 ? 12.063 -28.251 11.130 1.00 91.69 290 GLN A C 1
ATOM 2231 O O . GLN A 1 290 ? 11.413 -27.712 12.018 1.00 91.69 290 GLN A O 1
ATOM 2236 N N . PHE A 1 291 ? 11.521 -29.085 10.247 1.00 90.62 291 PHE A N 1
ATOM 2237 C CA . PHE A 1 291 ? 10.117 -29.466 10.219 1.00 90.62 291 PHE A CA 1
ATOM 2238 C C . PHE A 1 291 ? 10.024 -30.967 9.979 1.00 90.62 291 PHE A C 1
ATOM 2240 O O . PHE A 1 291 ? 10.709 -31.488 9.101 1.00 90.62 291 PHE A O 1
ATOM 2247 N N . PHE A 1 292 ? 9.188 -31.652 10.749 1.00 92.19 292 PHE A N 1
ATOM 2248 C CA . PHE A 1 292 ? 8.958 -33.089 10.615 1.00 92.19 292 PHE A CA 1
ATOM 2249 C C . PHE A 1 292 ? 7.595 -33.468 11.200 1.00 92.19 292 PHE A C 1
ATOM 2251 O O . PHE A 1 292 ? 6.968 -32.682 11.915 1.00 92.19 292 PHE A O 1
ATOM 2258 N N . VAL A 1 293 ? 7.122 -34.672 10.885 1.00 92.31 293 VAL A N 1
ATOM 2259 C CA . VAL A 1 293 ? 5.887 -35.237 11.436 1.00 92.31 293 VAL A CA 1
ATOM 2260 C C . VAL A 1 293 ? 6.226 -36.525 12.143 1.00 92.31 293 VAL A C 1
ATOM 2262 O O . VAL A 1 293 ? 6.964 -37.357 11.627 1.00 92.31 293 VAL A O 1
ATOM 2265 N N . THR A 1 294 ? 5.678 -36.703 13.336 1.00 93.62 294 THR A N 1
ATOM 2266 C CA . THR A 1 294 ? 5.939 -37.905 14.118 1.00 93.62 294 THR A CA 1
ATOM 2267 C C . THR A 1 294 ? 4.749 -38.275 14.987 1.00 93.62 294 THR A C 1
ATOM 2269 O O . THR A 1 294 ? 3.964 -37.419 15.401 1.00 93.62 294 THR A O 1
ATOM 2272 N N . ASN A 1 295 ? 4.630 -39.567 15.273 1.00 94.19 295 ASN A N 1
ATOM 2273 C CA . ASN A 1 295 ? 3.785 -40.118 16.326 1.00 94.19 295 ASN A CA 1
ATOM 2274 C C . ASN A 1 295 ? 4.598 -40.714 17.483 1.00 94.19 295 ASN A C 1
ATOM 2276 O O . ASN A 1 295 ? 4.057 -41.476 18.289 1.00 94.19 295 ASN A O 1
ATOM 2280 N N . HIS A 1 296 ? 5.895 -40.397 17.553 1.00 96.00 296 HIS A N 1
ATOM 2281 C CA . HIS A 1 296 ? 6.790 -40.912 18.579 1.00 96.00 296 HIS A CA 1
ATOM 2282 C C . HIS A 1 296 ? 6.253 -40.590 19.988 1.00 96.00 296 HIS A C 1
ATOM 2284 O O . HIS A 1 296 ? 5.731 -39.491 20.203 1.00 96.00 296 HIS A O 1
ATOM 2290 N N . PRO A 1 297 ? 6.396 -41.485 20.986 1.00 96.06 297 PRO A N 1
ATOM 2291 C CA . PRO A 1 297 ? 5.899 -41.245 22.344 1.00 96.06 297 PRO A CA 1
ATOM 2292 C C . PRO A 1 297 ? 6.399 -39.938 22.976 1.00 96.06 297 PRO A C 1
ATOM 2294 O O . PRO A 1 297 ? 5.633 -39.268 23.670 1.00 96.06 297 PRO A O 1
ATOM 2297 N N . ASN A 1 298 ? 7.630 -39.514 22.663 1.00 96.69 298 ASN A N 1
ATOM 2298 C CA . ASN A 1 298 ? 8.186 -38.238 23.139 1.00 96.69 298 ASN A CA 1
ATOM 2299 C C . ASN A 1 298 ? 7.467 -37.007 22.564 1.00 96.69 298 ASN A C 1
ATOM 2301 O O . ASN A 1 298 ? 7.586 -35.921 23.120 1.00 96.69 298 ASN A O 1
ATOM 2305 N N . ALA A 1 299 ? 6.670 -37.155 21.502 1.00 94.88 299 ALA A N 1
ATOM 2306 C CA . ALA A 1 299 ? 5.770 -36.114 21.011 1.00 94.88 299 ALA A CA 1
ATOM 2307 C C . ALA A 1 299 ? 4.467 -36.024 21.824 1.00 94.88 299 ALA A C 1
ATOM 2309 O O . ALA A 1 299 ? 3.613 -35.208 21.498 1.00 94.88 299 ALA A O 1
ATOM 2310 N N . GLY A 1 300 ? 4.279 -36.829 22.877 1.00 90.88 300 GLY A N 1
ATOM 2311 C CA . GLY A 1 300 ? 3.094 -36.804 23.741 1.00 90.88 300 GLY A CA 1
ATOM 2312 C C . GLY A 1 300 ? 1.875 -37.554 23.189 1.00 90.88 300 GLY A C 1
ATOM 2313 O O . GLY A 1 300 ? 0.756 -37.186 23.532 1.00 90.88 300 GLY A O 1
ATOM 2314 N N . GLY A 1 301 ? 2.092 -38.574 22.347 1.00 88.88 301 GLY A N 1
ATOM 2315 C CA . GLY A 1 301 ? 1.053 -39.451 21.787 1.00 88.88 301 GLY A CA 1
ATOM 2316 C C . GLY A 1 301 ? 0.243 -38.831 20.639 1.00 88.88 301 GLY A C 1
ATOM 2317 O O . GLY A 1 301 ? -0.047 -37.639 20.642 1.00 88.88 301 GLY A O 1
ATOM 2318 N N . GLY A 1 302 ? -0.136 -39.643 19.646 1.00 91.81 302 GLY A N 1
ATOM 2319 C CA . GLY A 1 302 ? -0.801 -39.170 18.420 1.00 91.81 302 GLY A CA 1
ATOM 2320 C C . GLY A 1 302 ? 0.164 -38.515 17.426 1.00 91.81 302 GLY A C 1
ATOM 2321 O O . GLY A 1 302 ? 1.358 -38.437 17.686 1.00 91.81 302 GLY A O 1
ATOM 2322 N N . TRP A 1 303 ? -0.346 -38.069 16.276 1.00 93.19 303 TRP A N 1
ATOM 2323 C CA . TRP A 1 303 ? 0.460 -37.452 15.215 1.00 93.19 303 TRP A CA 1
ATOM 2324 C C . TRP A 1 303 ? 0.601 -35.937 15.407 1.00 93.19 303 TRP A C 1
ATOM 2326 O O . TRP A 1 303 ? -0.398 -35.240 15.618 1.00 93.19 303 TRP A O 1
ATOM 2336 N N . TRP A 1 304 ? 1.827 -35.429 15.264 1.00 94.31 304 TRP A N 1
ATOM 2337 C CA . TRP A 1 304 ? 2.165 -34.010 15.406 1.00 94.31 304 TRP A CA 1
ATOM 2338 C C . TRP A 1 304 ? 3.067 -33.538 14.268 1.00 94.31 304 TRP A C 1
ATOM 2340 O O . TRP A 1 304 ? 4.027 -34.224 13.924 1.00 94.31 304 TRP A O 1
ATOM 2350 N N . TYR A 1 305 ? 2.790 -32.346 13.739 1.00 93.88 305 TYR A N 1
ATOM 2351 C CA . TYR A 1 305 ? 3.752 -31.554 12.972 1.00 93.88 305 TYR A CA 1
ATOM 2352 C C . TYR A 1 305 ? 4.627 -30.795 13.964 1.00 93.88 305 TYR A C 1
ATOM 2354 O O . TYR A 1 305 ? 4.103 -29.996 14.737 1.00 93.88 305 TYR A O 1
ATOM 2362 N N . ILE A 1 306 ? 5.933 -31.038 13.967 1.00 94.12 306 ILE A N 1
ATOM 2363 C CA . ILE A 1 306 ? 6.861 -30.398 14.899 1.00 94.12 306 ILE A CA 1
ATOM 2364 C C . ILE A 1 306 ? 7.825 -29.504 14.130 1.00 94.12 306 ILE A C 1
ATOM 2366 O O . ILE A 1 306 ? 8.488 -29.928 13.185 1.00 94.12 306 ILE A O 1
ATOM 2370 N N . GLU A 1 307 ? 7.905 -28.258 14.577 1.00 95.00 307 GLU A N 1
ATOM 2371 C CA . GLU A 1 307 ? 8.884 -27.276 14.149 1.00 95.00 307 GLU A CA 1
ATOM 2372 C C . GLU A 1 307 ? 9.980 -27.140 15.208 1.00 95.00 307 GLU A C 1
ATOM 2374 O O . GLU A 1 307 ? 9.718 -26.831 16.374 1.00 95.00 307 GLU A O 1
ATOM 2379 N N . ASN A 1 308 ? 11.220 -27.342 14.778 1.00 94.69 308 ASN A N 1
ATOM 2380 C CA . ASN A 1 308 ? 12.421 -27.152 15.569 1.00 94.69 308 ASN A CA 1
ATOM 2381 C C . ASN A 1 308 ? 13.003 -25.758 15.336 1.00 94.69 308 ASN A C 1
ATOM 2383 O O . ASN A 1 308 ? 13.226 -25.324 14.206 1.00 94.69 308 ASN A O 1
ATOM 2387 N N . ARG A 1 309 ? 13.332 -25.069 16.426 1.00 95.56 309 ARG A N 1
ATOM 2388 C CA . ARG A 1 309 ? 14.092 -23.818 16.412 1.00 95.56 309 ARG A CA 1
ATOM 2389 C C . ARG A 1 309 ? 15.308 -23.980 17.307 1.00 95.56 309 ARG A C 1
ATOM 2391 O O . ARG A 1 309 ? 15.160 -24.146 18.514 1.00 95.56 309 ARG A O 1
ATOM 2398 N N . TRP A 1 310 ? 16.502 -23.928 16.728 1.00 94.31 310 TRP A N 1
ATOM 2399 C CA . TRP A 1 310 ? 17.750 -24.014 17.487 1.00 94.31 310 TRP A CA 1
ATOM 2400 C C . TRP A 1 310 ? 18.288 -22.634 17.835 1.00 94.31 310 TRP A C 1
ATOM 2402 O O . TRP A 1 310 ? 18.184 -21.691 17.049 1.00 94.31 310 TRP A O 1
ATOM 2412 N N . LEU A 1 311 ? 18.916 -22.545 19.001 1.00 91.81 311 LEU A N 1
ATOM 2413 C CA . LEU A 1 311 ? 19.746 -21.420 19.398 1.00 91.81 311 LEU A CA 1
ATOM 2414 C C . LEU A 1 311 ? 21.213 -21.869 19.339 1.00 91.81 311 LEU A C 1
ATOM 2416 O O . LEU A 1 311 ? 21.654 -22.678 20.152 1.00 91.81 311 LEU A O 1
ATOM 2420 N N . GLY A 1 312 ? 21.959 -21.354 18.359 1.00 90.81 312 GLY A N 1
ATOM 2421 C CA . GLY A 1 312 ? 23.337 -21.767 18.074 1.00 90.81 312 GLY A CA 1
ATOM 2422 C C . GLY A 1 312 ? 23.408 -22.730 16.889 1.00 90.81 312 GLY A C 1
ATOM 2423 O O . GLY A 1 312 ? 23.057 -22.355 15.773 1.00 90.81 312 GLY A O 1
ATOM 2424 N N . TRP A 1 313 ? 23.880 -23.954 17.120 1.00 89.19 313 TRP A N 1
ATOM 2425 C CA . TRP A 1 313 ? 23.976 -25.012 16.107 1.00 89.19 313 TRP A CA 1
ATOM 2426 C C . TRP A 1 313 ? 22.910 -26.097 16.308 1.00 89.19 313 TRP A C 1
ATOM 2428 O O . TRP A 1 313 ? 22.334 -26.242 17.389 1.00 89.19 313 TRP A O 1
ATOM 2438 N N . VAL A 1 314 ? 22.660 -26.870 15.250 1.00 88.25 314 VAL A N 1
ATOM 2439 C CA . VAL A 1 314 ? 21.720 -27.999 15.251 1.00 88.25 314 VAL A CA 1
ATOM 2440 C C . VAL A 1 314 ? 22.097 -28.996 16.354 1.00 88.25 314 VAL A C 1
ATOM 2442 O O . VAL A 1 314 ? 23.259 -29.378 16.481 1.00 88.25 314 VAL A O 1
ATOM 2445 N N . GLY A 1 315 ? 21.113 -29.390 17.167 1.00 83.06 315 GLY A N 1
ATOM 2446 C CA . GLY A 1 315 ? 21.290 -30.330 18.284 1.00 83.06 315 GLY A CA 1
ATOM 2447 C C . GLY A 1 315 ? 21.658 -29.709 19.642 1.00 83.06 315 GLY A C 1
ATOM 2448 O O . GLY A 1 315 ? 21.784 -30.448 20.612 1.00 83.06 315 GLY A O 1
ATOM 2449 N N . ASN A 1 316 ? 21.813 -28.383 19.739 1.00 90.81 316 ASN A N 1
ATOM 2450 C CA . ASN A 1 316 ? 22.027 -27.671 21.009 1.00 90.81 316 ASN A CA 1
ATOM 2451 C C . ASN A 1 316 ? 20.674 -27.303 21.679 1.00 90.81 316 ASN A C 1
ATOM 2453 O O . ASN A 1 316 ? 19.685 -28.036 21.561 1.00 90.81 316 ASN A O 1
ATOM 2457 N N . SER A 1 317 ? 20.608 -26.149 22.350 1.00 95.88 317 SER A N 1
ATOM 2458 C CA . SER A 1 317 ? 19.382 -25.507 22.820 1.00 95.88 317 SER A CA 1
ATOM 2459 C C . SER A 1 317 ? 18.342 -25.442 21.709 1.00 95.88 317 SER A C 1
ATOM 2461 O O . SER A 1 317 ? 18.599 -24.921 20.621 1.00 95.88 317 SER A O 1
ATOM 2463 N N . GLN A 1 318 ? 17.159 -25.969 21.994 1.00 96.12 318 GLN A N 1
ATOM 2464 C CA . GLN A 1 318 ? 16.124 -26.185 20.999 1.00 96.12 318 GLN A CA 1
ATOM 2465 C C . GLN A 1 318 ? 14.763 -25.879 21.601 1.00 96.12 318 GLN A C 1
ATOM 2467 O O . GLN A 1 318 ? 14.435 -26.339 22.691 1.00 96.12 318 GLN A O 1
ATOM 2472 N N . MET A 1 319 ? 13.967 -25.113 20.870 1.00 97.44 319 MET A N 1
ATOM 2473 C CA . MET A 1 319 ? 12.547 -24.934 21.115 1.00 97.44 319 MET A CA 1
ATOM 2474 C C . MET A 1 319 ? 11.782 -25.751 20.083 1.00 97.44 319 MET A C 1
ATOM 2476 O O . MET A 1 319 ? 12.130 -25.761 18.901 1.00 97.44 319 MET A O 1
ATOM 2480 N N . GLN A 1 320 ? 10.744 -26.429 20.547 1.00 97.38 320 GLN A N 1
ATOM 2481 C CA . GLN A 1 320 ? 9.833 -27.187 19.717 1.00 97.38 320 GLN A CA 1
ATOM 2482 C C . GLN A 1 320 ? 8.434 -26.626 19.802 1.00 97.38 320 GLN A C 1
ATOM 2484 O O . GLN A 1 320 ? 7.920 -26.351 20.888 1.00 97.38 320 GLN A O 1
ATOM 2489 N N . VAL A 1 321 ? 7.825 -26.518 18.632 1.00 96.69 321 VAL A N 1
ATOM 2490 C CA . VAL A 1 321 ? 6.442 -26.111 18.462 1.00 96.69 321 VAL A CA 1
ATOM 2491 C C . VAL A 1 321 ? 5.721 -27.243 17.749 1.00 96.69 321 VAL A C 1
ATOM 2493 O O . VAL A 1 321 ? 6.073 -27.582 16.625 1.00 96.69 321 VAL A O 1
ATOM 2496 N N . ALA A 1 322 ? 4.756 -27.864 18.421 1.00 95.94 322 ALA A N 1
ATOM 2497 C CA . ALA A 1 322 ? 4.007 -28.989 17.887 1.00 95.94 322 ALA A CA 1
ATOM 2498 C C . ALA A 1 322 ? 2.568 -28.577 17.580 1.00 95.94 322 ALA A C 1
ATOM 2500 O O . ALA A 1 322 ? 1.854 -28.083 18.453 1.00 95.94 322 ALA A O 1
ATOM 2501 N N . TYR A 1 323 ? 2.136 -28.845 16.354 1.00 95.00 323 TYR A N 1
ATOM 2502 C CA . TYR A 1 323 ? 0.772 -28.667 15.875 1.00 95.00 323 TYR A CA 1
ATOM 2503 C C . TYR A 1 323 ? 0.135 -30.044 15.707 1.00 95.00 323 TYR A C 1
ATOM 2505 O O . TYR A 1 323 ? 0.719 -30.929 15.077 1.00 95.00 323 TYR A O 1
ATOM 2513 N N . GLY A 1 324 ? -1.051 -30.245 16.281 1.00 92.50 324 GLY A N 1
ATOM 2514 C CA . GLY A 1 324 ? -1.776 -31.505 16.127 1.00 92.50 324 GLY A CA 1
ATOM 2515 C C . GLY A 1 324 ? -2.004 -31.797 14.645 1.00 92.50 324 GLY A C 1
ATOM 2516 O O . GLY A 1 324 ? -2.304 -30.884 13.876 1.00 92.50 324 GLY A O 1
ATOM 2517 N N . TYR A 1 325 ? -1.873 -33.055 14.222 1.00 89.62 325 TYR A N 1
ATOM 2518 C CA . TYR A 1 325 ? -2.014 -33.421 12.805 1.00 89.62 325 TYR A CA 1
ATOM 2519 C C . TYR A 1 325 ? -3.394 -33.077 12.217 1.00 89.62 325 TYR A C 1
ATOM 2521 O O . TYR A 1 325 ? -3.533 -32.832 11.026 1.00 89.62 325 TYR A O 1
ATOM 2529 N N . ASN A 1 326 ? -4.415 -33.000 13.071 1.00 85.31 326 ASN A N 1
ATOM 2530 C CA . ASN A 1 326 ? -5.762 -32.544 12.731 1.00 85.31 326 ASN A CA 1
ATOM 2531 C C . ASN A 1 326 ? -5.936 -31.008 12.765 1.00 85.31 326 ASN A C 1
ATOM 2533 O O . ASN A 1 326 ? -7.057 -30.530 12.629 1.00 85.31 326 ASN A O 1
ATOM 2537 N N . HIS A 1 327 ? -4.862 -30.243 12.979 1.00 80.12 327 HIS A N 1
ATOM 2538 C CA . HIS A 1 327 ? -4.816 -28.776 13.065 1.00 80.12 327 HIS A CA 1
ATOM 2539 C C . HIS A 1 327 ? -5.633 -28.135 14.201 1.00 80.12 327 HIS A C 1
ATOM 2541 O O . HIS A 1 327 ? -5.874 -26.930 14.180 1.00 80.12 327 HIS A O 1
ATOM 2547 N N . THR A 1 328 ? -6.056 -28.906 15.205 1.00 87.44 328 THR A N 1
ATOM 2548 C CA . THR A 1 328 ? -6.917 -28.396 16.296 1.00 87.44 328 THR A CA 1
ATOM 2549 C C . THR A 1 328 ? -6.215 -28.236 17.639 1.00 87.44 328 THR A C 1
ATOM 2551 O O . THR A 1 328 ? -6.856 -27.837 18.612 1.00 87.44 328 THR A O 1
ATOM 2554 N N . ASP A 1 329 ? -4.927 -28.565 17.717 1.00 90.88 329 ASP A N 1
ATOM 2555 C CA . ASP A 1 329 ? -4.183 -28.536 18.970 1.00 90.88 329 ASP A CA 1
ATOM 2556 C C . ASP A 1 329 ? -2.762 -28.008 18.781 1.00 90.88 329 ASP A C 1
ATOM 2558 O O . ASP A 1 329 ? -2.209 -28.027 17.678 1.00 90.88 329 ASP A O 1
ATOM 2562 N N . PHE A 1 330 ? -2.185 -27.520 19.871 1.00 94.12 330 PHE A N 1
ATOM 2563 C CA . PHE A 1 330 ? -0.885 -26.871 19.885 1.00 94.12 330 PHE A CA 1
ATOM 2564 C C . PHE A 1 330 ? -0.214 -27.043 21.243 1.00 94.12 330 PHE A C 1
ATOM 2566 O O . PHE A 1 330 ? -0.868 -26.915 22.280 1.00 94.12 330 PHE A O 1
ATOM 2573 N N . LYS A 1 331 ? 1.098 -27.281 21.235 1.00 95.94 331 LYS A N 1
ATOM 2574 C CA . LYS A 1 331 ? 1.926 -27.322 22.444 1.00 95.94 331 LYS A CA 1
ATOM 2575 C C . LYS A 1 331 ? 3.373 -26.959 22.144 1.00 95.94 331 LYS A C 1
ATOM 2577 O O . LYS A 1 331 ? 3.848 -27.098 21.017 1.00 95.94 331 LYS A O 1
ATOM 2582 N N . VAL A 1 332 ? 4.079 -26.511 23.174 1.00 97.44 332 VAL A N 1
ATOM 2583 C CA . VAL A 1 332 ? 5.486 -26.114 23.087 1.00 97.44 332 VAL A CA 1
ATOM 2584 C C . VAL A 1 332 ? 6.316 -26.822 24.141 1.00 97.44 332 VAL A C 1
ATOM 2586 O O . VAL A 1 332 ? 5.824 -27.142 25.221 1.00 97.44 332 VAL A O 1
ATOM 2589 N N . ARG A 1 333 ? 7.589 -27.047 23.841 1.00 97.81 333 ARG A N 1
ATOM 2590 C CA . ARG A 1 333 ? 8.603 -27.395 24.840 1.00 97.81 333 ARG A CA 1
ATOM 2591 C C . ARG A 1 333 ? 9.953 -26.852 24.423 1.00 97.81 333 ARG A C 1
ATOM 2593 O O . ARG A 1 333 ? 10.132 -26.396 23.295 1.00 97.81 333 ARG A O 1
ATOM 2600 N N . TYR A 1 334 ? 10.916 -26.923 25.322 1.00 97.56 334 TYR A N 1
ATOM 2601 C CA . TYR A 1 334 ? 12.283 -26.541 25.021 1.00 97.56 334 TYR A CA 1
ATOM 2602 C C . TYR A 1 334 ? 13.276 -27.408 25.789 1.00 97.56 334 TYR A C 1
ATOM 2604 O O . TYR A 1 334 ? 12.938 -28.033 26.795 1.00 97.56 334 TYR A O 1
ATOM 2612 N N . ARG A 1 335 ? 14.515 -27.410 25.313 1.00 96.88 335 ARG A N 1
ATOM 2613 C CA . ARG A 1 335 ? 15.704 -27.815 26.058 1.00 96.88 335 ARG A CA 1
ATOM 2614 C C . ARG A 1 335 ? 16.759 -26.729 25.930 1.00 96.88 335 ARG A C 1
ATOM 2616 O O . ARG A 1 335 ? 16.812 -26.030 24.914 1.00 96.88 335 ARG A O 1
ATOM 2623 N N . TYR A 1 336 ? 17.609 -26.601 26.936 1.00 96.88 336 TYR A N 1
ATOM 2624 C CA . TYR A 1 336 ? 18.753 -25.703 26.898 1.00 96.88 336 TYR A CA 1
ATOM 2625 C C . TYR A 1 336 ? 20.031 -26.539 26.974 1.00 96.88 336 TYR A C 1
ATOM 2627 O O . TYR A 1 336 ? 20.234 -27.271 27.933 1.00 96.88 336 TYR A O 1
ATOM 2635 N N . SER A 1 337 ? 20.892 -26.460 25.960 1.00 93.62 337 SER A N 1
ATOM 2636 C CA . SER A 1 337 ? 22.111 -27.270 25.884 1.00 93.62 337 SER A CA 1
ATOM 2637 C C . SER A 1 337 ? 21.827 -28.777 26.005 1.00 93.62 337 SER A C 1
ATOM 2639 O O . SER A 1 337 ? 20.965 -29.308 25.304 1.00 93.62 337 SER A O 1
ATOM 2641 N N . THR A 1 338 ? 22.557 -29.464 26.882 1.00 91.50 338 THR A N 1
ATOM 2642 C CA . THR A 1 338 ? 22.422 -30.887 27.209 1.00 91.50 338 THR A CA 1
ATOM 2643 C C . THR A 1 338 ? 21.378 -31.166 28.290 1.00 91.50 338 THR A C 1
ATOM 2645 O O . THR A 1 338 ? 21.291 -32.303 28.755 1.00 91.50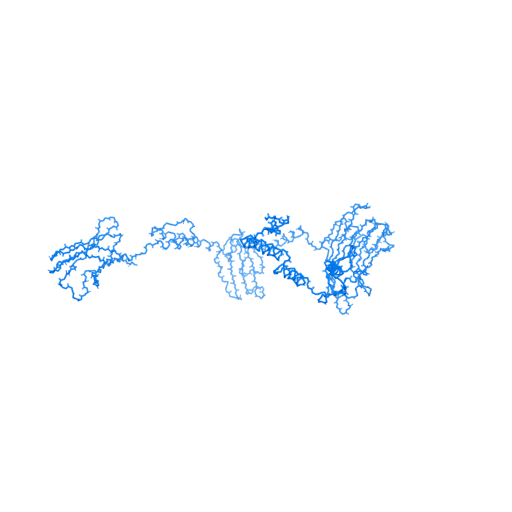 338 THR A O 1
ATOM 2648 N N . ASP A 1 339 ? 20.624 -30.157 28.736 1.00 94.94 339 ASP A N 1
ATOM 2649 C CA . ASP A 1 339 ? 19.590 -30.361 29.744 1.00 94.94 339 ASP A CA 1
ATOM 2650 C C . ASP A 1 339 ? 18.475 -31.266 29.194 1.00 94.94 339 ASP A C 1
ATOM 2652 O O . ASP A 1 339 ? 18.177 -31.235 27.991 1.00 94.94 339 ASP A O 1
ATOM 2656 N N . PRO A 1 340 ? 17.817 -32.058 30.060 1.00 96.75 340 PRO A N 1
ATOM 2657 C CA . PRO A 1 340 ? 16.636 -32.809 29.669 1.00 96.75 340 PRO A CA 1
ATOM 2658 C C . PRO A 1 340 ? 15.571 -31.895 29.056 1.00 96.75 340 PRO A C 1
ATOM 2660 O O . PRO A 1 340 ? 15.382 -30.751 29.486 1.00 96.75 340 PRO A O 1
ATOM 2663 N N . TRP A 1 341 ? 14.836 -32.423 28.076 1.00 97.75 341 TRP A N 1
ATOM 2664 C CA . TRP A 1 341 ? 13.667 -31.742 27.535 1.00 97.75 341 TRP A CA 1
ATOM 2665 C C . TRP A 1 341 ? 12.694 -31.391 28.653 1.00 97.75 341 TRP A C 1
ATOM 2667 O O . TRP A 1 341 ? 12.318 -32.243 29.461 1.00 97.75 341 TRP A O 1
ATOM 2677 N N . GLN A 1 342 ? 12.258 -30.135 28.675 1.00 98.00 342 GLN A N 1
ATOM 2678 C CA . GLN A 1 342 ? 11.124 -29.771 29.504 1.00 98.00 342 GLN A CA 1
ATOM 2679 C C . GLN A 1 342 ? 9.882 -30.525 29.009 1.00 98.00 342 GLN A C 1
ATOM 2681 O O . GLN A 1 342 ? 9.762 -30.789 27.803 1.00 98.00 342 GLN A O 1
ATOM 2686 N N . PRO A 1 343 ? 8.948 -30.876 29.911 1.00 97.00 343 PRO A N 1
ATOM 2687 C CA . PRO A 1 343 ? 7.670 -31.438 29.509 1.00 97.00 343 PRO A CA 1
ATOM 2688 C C . PRO A 1 343 ? 6.984 -30.539 28.479 1.00 97.00 343 PRO A C 1
ATOM 2690 O O . PRO A 1 343 ? 7.140 -29.315 28.499 1.00 97.00 343 PRO A O 1
ATOM 2693 N N . TRP A 1 344 ? 6.195 -31.140 27.592 1.00 97.38 344 TRP A N 1
ATOM 2694 C CA . TRP A 1 344 ? 5.291 -30.364 26.753 1.00 97.38 344 TRP A CA 1
ATOM 2695 C C . TRP A 1 344 ? 4.368 -29.512 27.617 1.00 97.38 344 TRP A C 1
ATOM 2697 O O . TRP A 1 344 ? 3.841 -29.985 28.627 1.00 97.38 344 TRP A O 1
ATOM 2707 N N . SER A 1 345 ? 4.149 -28.266 27.198 1.00 95.75 345 SER A N 1
ATOM 2708 C CA . SER A 1 345 ? 3.077 -27.451 27.752 1.00 95.75 345 SER A CA 1
ATOM 2709 C C . SER A 1 345 ? 1.754 -28.215 27.643 1.00 95.75 345 SER A C 1
ATOM 2711 O O . SER A 1 345 ? 1.578 -28.979 26.682 1.00 95.75 345 SER A O 1
ATOM 2713 N N . PRO A 1 346 ? 0.798 -27.982 28.562 1.00 92.00 346 PRO A N 1
ATOM 2714 C CA . PRO A 1 346 ? -0.573 -28.406 28.341 1.00 92.00 346 PRO A CA 1
ATOM 2715 C C . PRO A 1 346 ? -1.009 -27.976 26.949 1.00 92.00 346 PRO A C 1
ATOM 2717 O O . PRO A 1 346 ? -0.660 -26.884 26.480 1.00 92.00 346 PRO A O 1
ATOM 2720 N N . SER A 1 347 ? -1.719 -28.865 26.274 1.00 88.19 347 SER A N 1
ATOM 2721 C CA . SER A 1 347 ? -2.207 -28.558 24.949 1.00 88.19 347 SER A CA 1
ATOM 2722 C C . SER A 1 347 ? -3.285 -27.475 25.023 1.00 88.19 347 SER A C 1
ATOM 2724 O O . SER A 1 347 ? -3.902 -27.243 26.075 1.00 88.19 347 SER A O 1
ATOM 2726 N N . LEU A 1 348 ? -3.516 -26.776 23.915 1.00 84.94 348 LEU A N 1
ATOM 2727 C CA . LEU A 1 348 ? -4.568 -25.765 23.862 1.00 84.94 348 LEU A CA 1
ATOM 2728 C C . LEU A 1 348 ? -5.940 -26.394 24.163 1.00 84.94 348 LEU A C 1
ATOM 2730 O O . LEU A 1 348 ? -6.741 -25.811 24.895 1.00 84.94 348 LEU A O 1
ATOM 2734 N N . GLN A 1 349 ? -6.178 -27.618 23.681 1.00 85.69 349 GLN A N 1
ATOM 2735 C CA . GLN A 1 349 ? -7.400 -28.370 23.983 1.00 85.69 349 GLN A CA 1
ATOM 2736 C C . GLN A 1 349 ? -7.519 -28.736 25.459 1.00 85.69 349 GLN A C 1
ATOM 2738 O O . GLN A 1 349 ? -8.582 -28.536 26.041 1.00 85.69 349 GLN A O 1
ATOM 2743 N N . GLN A 1 350 ? -6.435 -29.203 26.083 1.00 86.31 350 GLN A N 1
ATOM 2744 C CA . GLN A 1 350 ? -6.418 -29.481 27.523 1.00 86.31 350 GLN A CA 1
ATOM 2745 C C . GLN A 1 350 ? -6.715 -28.219 28.338 1.00 86.31 350 GLN A C 1
ATOM 2747 O O . GLN A 1 350 ? -7.460 -28.269 29.315 1.00 86.31 350 GLN A O 1
ATOM 2752 N N . THR A 1 351 ? -6.192 -27.070 27.906 1.00 86.69 351 THR A N 1
ATOM 2753 C CA . THR A 1 351 ? -6.472 -25.779 28.546 1.00 86.69 351 THR A CA 1
ATOM 2754 C C . THR A 1 351 ? -7.951 -25.401 28.416 1.00 86.69 351 THR A C 1
ATOM 2756 O O . THR A 1 351 ? -8.579 -25.020 29.405 1.00 86.69 351 THR A O 1
ATOM 2759 N N . PHE A 1 352 ? -8.547 -25.549 27.227 1.00 86.19 352 PHE A N 1
ATOM 2760 C CA . PHE A 1 352 ? -9.978 -25.290 27.032 1.00 86.19 352 PHE A CA 1
ATOM 2761 C C . PHE A 1 352 ? -10.872 -26.258 27.803 1.00 86.19 352 PHE A C 1
ATOM 2763 O O . PHE A 1 352 ? -11.871 -25.830 28.385 1.00 86.19 352 PHE A O 1
ATOM 2770 N N . GLN A 1 353 ? -10.499 -27.536 27.848 1.00 88.06 353 GLN A N 1
ATOM 2771 C CA . GLN A 1 353 ? -11.204 -28.545 28.623 1.00 88.06 353 GLN A CA 1
ATOM 2772 C C . GLN A 1 353 ? -11.159 -28.214 30.118 1.00 88.06 353 GLN A C 1
ATOM 2774 O O . GLN A 1 353 ? -12.213 -28.146 30.740 1.00 88.06 353 GLN A O 1
ATOM 2779 N N . SER A 1 354 ? -9.987 -27.883 30.669 1.00 90.62 354 SER A N 1
ATOM 2780 C CA . SER A 1 354 ? -9.845 -27.480 32.076 1.00 90.62 354 SER A CA 1
ATOM 2781 C C . SER A 1 354 ? -10.682 -26.240 32.422 1.00 90.62 354 SER A C 1
ATOM 2783 O O . SER A 1 354 ? -11.323 -26.192 33.472 1.00 90.62 354 SER A O 1
ATOM 2785 N N . VAL A 1 355 ? -10.752 -25.248 31.525 1.00 90.31 355 VAL A N 1
ATOM 2786 C CA . VAL A 1 355 ? -11.631 -24.079 31.702 1.00 90.31 355 VAL A CA 1
ATOM 2787 C C . VAL A 1 355 ? -13.110 -24.477 31.670 1.00 90.31 355 VAL A C 1
ATOM 2789 O O . VAL A 1 355 ? -13.897 -23.965 32.467 1.00 90.31 355 VAL A O 1
ATOM 2792 N N . SER A 1 356 ? -13.504 -25.374 30.764 1.00 90.50 356 SER A N 1
ATOM 2793 C CA . SER A 1 356 ? -14.882 -25.869 30.664 1.00 90.50 356 SER A CA 1
ATOM 2794 C C . SER A 1 356 ? -15.296 -26.657 31.912 1.00 90.50 356 SER A C 1
ATOM 2796 O O . SER A 1 356 ? -16.349 -26.380 32.490 1.00 90.50 356 SER A O 1
ATOM 2798 N N . GLU A 1 357 ? -14.433 -27.559 32.382 1.00 91.38 357 GLU A N 1
ATOM 2799 C CA . GLU A 1 357 ? -14.605 -28.321 33.623 1.00 91.38 357 GLU A CA 1
ATOM 2800 C C . GLU A 1 357 ? -14.711 -27.375 34.827 1.00 91.38 357 GLU A C 1
ATOM 2802 O O . GLU A 1 357 ? -15.704 -27.413 35.552 1.00 91.38 357 GLU A O 1
ATOM 2807 N N . GLY A 1 358 ? -13.796 -26.408 34.960 1.00 92.81 358 GLY A N 1
ATOM 2808 C CA . GLY A 1 358 ? -13.845 -25.416 36.038 1.00 92.81 358 GLY A CA 1
ATOM 2809 C C . GLY A 1 358 ? -15.116 -24.554 36.029 1.00 92.81 358 GLY A C 1
ATOM 2810 O O . GLY A 1 358 ? -15.643 -24.199 37.087 1.00 92.81 358 GLY A O 1
ATOM 2811 N N . LYS A 1 359 ? -15.669 -24.223 34.854 1.00 93.75 359 LYS A N 1
ATOM 2812 C CA . LYS A 1 359 ? -16.979 -23.553 34.759 1.00 93.75 359 LYS A CA 1
ATOM 2813 C C . LYS A 1 359 ? -18.119 -24.464 35.215 1.00 93.75 359 LYS A C 1
ATOM 2815 O O . LYS A 1 359 ? -19.023 -23.995 35.912 1.00 93.75 359 LYS A O 1
ATOM 2820 N N . ALA A 1 360 ? -18.092 -25.738 34.825 1.00 92.19 360 ALA A N 1
ATOM 2821 C CA . ALA A 1 360 ? -19.099 -26.719 35.216 1.00 92.19 360 ALA A CA 1
ATOM 2822 C C . ALA A 1 360 ? -19.096 -26.959 36.736 1.00 92.19 360 ALA A C 1
ATOM 2824 O O . ALA A 1 360 ? -20.173 -26.975 37.340 1.00 92.19 360 ALA A O 1
ATOM 2825 N N . ASP A 1 361 ? -17.914 -27.039 37.347 1.00 94.56 361 ASP A N 1
ATOM 2826 C CA . ASP A 1 361 ? -17.736 -27.200 38.793 1.00 94.56 361 ASP A CA 1
ATOM 2827 C C . ASP A 1 361 ? -18.248 -25.981 39.567 1.00 94.56 361 ASP A C 1
ATOM 2829 O O . ASP A 1 361 ? -19.044 -26.117 40.499 1.00 94.56 361 ASP A O 1
ATOM 2833 N N . ASN A 1 362 ? -17.884 -24.768 39.134 1.00 94.88 362 ASN A N 1
ATOM 2834 C CA . ASN A 1 362 ? -18.389 -23.531 39.742 1.00 94.88 362 ASN A CA 1
ATOM 2835 C C . ASN A 1 362 ? -19.917 -23.423 39.643 1.00 94.88 362 ASN A C 1
ATOM 2837 O O . ASN A 1 362 ? -20.584 -23.046 40.608 1.00 94.88 362 ASN A O 1
ATOM 2841 N N . ARG A 1 363 ? -20.493 -23.787 38.491 1.00 95.56 363 ARG A N 1
ATOM 2842 C CA . ARG A 1 363 ? -21.949 -23.850 38.311 1.00 95.56 363 ARG A CA 1
ATOM 2843 C C . ARG A 1 363 ? -22.585 -24.851 39.272 1.00 95.56 363 ARG A C 1
ATOM 2845 O O . ARG A 1 363 ? -23.598 -24.525 39.886 1.00 95.56 363 ARG A O 1
ATOM 2852 N N . ALA A 1 364 ? -22.016 -26.049 39.405 1.00 92.88 364 ALA A N 1
ATOM 2853 C CA . ALA A 1 364 ? -22.527 -27.071 40.316 1.00 92.88 364 ALA A CA 1
ATOM 2854 C C . ALA A 1 364 ? -22.489 -26.595 41.779 1.00 92.88 364 ALA A C 1
ATOM 2856 O O . ALA A 1 364 ? -23.479 -26.743 42.496 1.00 92.88 364 ALA A O 1
ATOM 2857 N N . ALA A 1 365 ? -21.399 -25.945 42.197 1.00 93.56 365 ALA A N 1
ATOM 2858 C CA . ALA A 1 365 ? -21.270 -25.363 43.531 1.00 93.56 365 ALA A CA 1
ATOM 2859 C C . ALA A 1 365 ? -22.296 -24.242 43.790 1.00 93.56 365 ALA A C 1
ATOM 2861 O O . ALA A 1 365 ? -22.912 -24.195 44.854 1.00 93.56 365 ALA A O 1
ATOM 2862 N N . LEU A 1 366 ? -22.534 -23.363 42.811 1.00 93.81 366 LEU A N 1
ATOM 2863 C CA . LEU A 1 366 ? -23.543 -22.301 42.912 1.00 93.81 366 LEU A CA 1
ATOM 2864 C C . LEU A 1 366 ? -24.972 -22.855 42.967 1.00 93.81 366 LEU A C 1
ATOM 2866 O O . LEU A 1 366 ? -25.777 -22.396 43.780 1.00 93.81 366 LEU A O 1
ATOM 2870 N N . ALA A 1 367 ? -25.263 -23.896 42.185 1.00 93.00 367 ALA A N 1
ATOM 2871 C CA . ALA A 1 367 ? -26.551 -24.582 42.225 1.00 93.00 367 ALA A CA 1
ATOM 2872 C C . ALA A 1 367 ? -26.828 -25.199 43.608 1.00 93.00 367 ALA A C 1
ATOM 2874 O O . ALA A 1 367 ? -27.940 -25.076 44.119 1.00 93.00 367 ALA A O 1
ATOM 2875 N N . GLN A 1 368 ? -25.811 -25.769 44.271 1.00 91.06 368 GLN A N 1
ATOM 2876 C CA . GLN A 1 368 ? -25.924 -26.248 45.660 1.00 91.06 368 GLN A CA 1
ATOM 2877 C C . GLN A 1 368 ? -26.239 -25.126 46.665 1.00 91.06 368 GLN A C 1
ATOM 2879 O O . GLN A 1 368 ? -26.770 -25.394 47.741 1.00 91.06 368 GLN A O 1
ATOM 2884 N N . LYS A 1 369 ? -25.941 -23.866 46.325 1.00 90.69 369 LYS A N 1
ATOM 2885 C CA . LYS A 1 369 ? -26.282 -22.672 47.117 1.00 90.69 369 LYS A CA 1
ATOM 2886 C C . LYS A 1 369 ? -27.592 -22.003 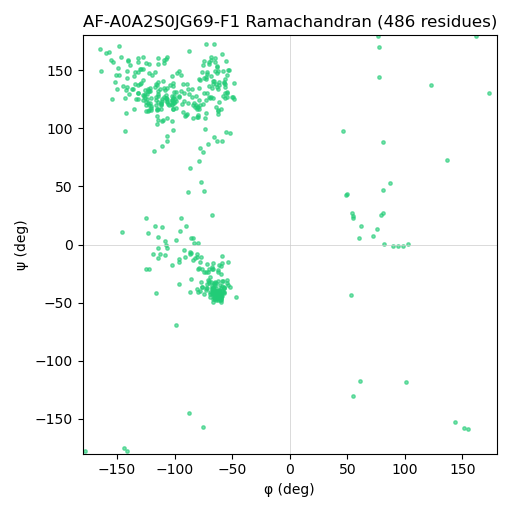46.676 1.00 90.69 369 LYS A C 1
ATOM 2888 O O . LYS A 1 369 ? -27.883 -20.894 47.117 1.00 90.69 369 LYS A O 1
ATOM 2893 N N . GLY A 1 370 ? -28.385 -22.660 45.826 1.00 92.75 370 GLY A N 1
ATOM 2894 C CA . GLY A 1 370 ? -29.670 -22.148 45.343 1.00 92.75 370 GLY A CA 1
ATOM 2895 C C . GLY A 1 370 ? -29.556 -21.055 44.277 1.00 92.75 370 GLY A C 1
ATOM 2896 O O . GLY A 1 370 ? -30.548 -20.390 43.984 1.00 92.75 370 GLY A O 1
ATOM 2897 N N . VAL A 1 371 ? -28.371 -20.860 43.691 1.00 94.00 371 VAL A N 1
ATOM 2898 C CA . VAL A 1 371 ? -28.139 -19.883 42.623 1.00 94.00 371 VAL A CA 1
ATOM 2899 C C . VAL A 1 371 ? -28.158 -20.592 41.270 1.00 94.00 371 VAL A C 1
ATOM 2901 O O . VAL A 1 371 ? -27.310 -21.437 40.986 1.00 94.00 371 VAL A O 1
ATOM 2904 N N . SER A 1 372 ? -29.114 -20.231 40.414 1.00 95.12 372 SER A N 1
ATOM 2905 C CA . SER A 1 372 ? -29.225 -20.775 39.057 1.00 95.12 372 SER A CA 1
ATOM 2906 C C . SER A 1 372 ? -28.476 -19.899 38.055 1.00 95.12 372 SER A C 1
ATOM 2908 O O . SER A 1 372 ? -28.790 -18.720 37.904 1.00 95.12 372 SER A O 1
ATOM 2910 N N . ILE A 1 373 ? -27.534 -20.488 37.316 1.00 94.94 373 ILE A N 1
ATOM 2911 C CA . ILE A 1 373 ? -26.838 -19.849 36.185 1.00 94.94 373 ILE A CA 1
ATOM 2912 C C . ILE A 1 373 ? -26.937 -20.744 34.928 1.00 94.94 373 ILE A C 1
ATOM 2914 O O . ILE A 1 373 ? -27.232 -21.934 35.063 1.00 94.94 373 ILE A O 1
ATOM 2918 N N . PRO A 1 374 ? -26.717 -20.214 33.707 1.00 95.69 374 PRO A N 1
ATOM 2919 C CA . PRO A 1 374 ? -26.837 -20.981 32.458 1.00 95.69 374 PRO A CA 1
ATOM 2920 C C . PRO A 1 374 ? -25.908 -22.207 32.358 1.00 95.69 374 PRO A C 1
ATOM 2922 O O . PRO A 1 374 ? -24.919 -22.313 33.082 1.00 95.69 374 PRO A O 1
ATOM 2925 N N . GLN A 1 375 ? -26.199 -23.118 31.418 1.00 94.25 375 GLN A N 1
ATOM 2926 C CA . GLN A 1 375 ? -25.426 -24.354 31.213 1.00 94.25 375 GLN A CA 1
ATOM 2927 C C . GLN A 1 375 ? -23.976 -24.093 30.763 1.00 94.25 375 GLN A C 1
ATOM 2929 O O . GLN A 1 375 ? -23.081 -24.781 31.233 1.00 94.25 375 GLN A O 1
ATOM 2934 N N . ASP A 1 376 ? -23.698 -23.096 29.929 1.00 94.00 376 ASP A N 1
ATOM 2935 C CA . ASP A 1 376 ? -22.319 -22.693 29.608 1.00 94.00 376 ASP A CA 1
ATOM 2936 C C . ASP A 1 376 ? -22.092 -21.249 30.066 1.00 94.00 376 ASP A C 1
ATOM 2938 O O . ASP A 1 376 ? -22.255 -20.307 29.284 1.00 94.00 376 ASP A O 1
ATOM 2942 N N . PRO A 1 377 ? -21.832 -21.032 31.367 1.00 93.44 377 PRO A N 1
ATOM 2943 C CA . PRO A 1 377 ? -21.749 -19.688 31.896 1.00 93.44 377 PRO A CA 1
ATOM 2944 C C . PRO A 1 377 ? -20.439 -19.018 31.459 1.00 93.44 377 PRO A C 1
ATOM 2946 O O . PRO A 1 377 ? -19.354 -19.609 31.414 1.00 93.44 377 PRO A O 1
ATOM 2949 N N . THR A 1 378 ? -20.519 -17.723 31.180 1.00 94.62 378 THR A N 1
ATOM 2950 C CA . THR A 1 378 ? -19.336 -16.859 31.124 1.00 94.62 378 THR A CA 1
ATOM 2951 C C . THR A 1 378 ? -18.769 -16.660 32.534 1.00 94.62 378 THR A C 1
ATOM 2953 O O . THR A 1 378 ? -19.497 -16.755 33.524 1.00 94.62 378 THR A O 1
ATOM 2956 N N . PHE A 1 379 ? -17.483 -16.316 32.657 1.00 94.31 379 PHE A N 1
ATOM 2957 C CA . PHE A 1 379 ? -16.899 -15.991 33.968 1.00 94.31 379 PHE A CA 1
ATOM 2958 C C . PHE A 1 379 ? -17.615 -14.819 34.661 1.00 94.31 379 PHE A C 1
ATOM 2960 O O . PHE A 1 379 ? -17.750 -14.818 35.883 1.00 94.31 379 PHE A O 1
ATOM 2967 N N . ALA A 1 380 ? -18.154 -13.866 33.893 1.00 93.50 380 ALA A N 1
ATOM 2968 C CA . ALA A 1 380 ? -18.974 -12.780 34.427 1.00 93.50 380 ALA A CA 1
ATOM 2969 C C . ALA A 1 380 ? -20.287 -13.293 35.046 1.00 93.50 380 ALA A C 1
ATOM 2971 O O . ALA A 1 380 ? -20.659 -12.861 36.134 1.00 93.50 380 ALA A O 1
ATOM 2972 N N . GLN A 1 381 ? -20.960 -14.251 34.401 1.00 95.88 381 GLN A N 1
ATOM 2973 C CA . GLN A 1 381 ? -22.171 -14.880 34.944 1.00 95.88 381 GLN A CA 1
ATOM 2974 C C . GLN A 1 381 ? -21.875 -15.729 36.186 1.00 95.88 381 GLN A C 1
ATOM 2976 O O . GLN A 1 381 ? -22.661 -15.704 37.128 1.00 95.88 381 GLN A O 1
ATOM 2981 N N . ILE A 1 382 ? -20.732 -16.428 36.227 1.00 95.31 382 ILE A N 1
ATOM 2982 C CA . ILE A 1 382 ? -20.276 -17.121 37.445 1.00 95.31 382 ILE A CA 1
ATOM 2983 C C . ILE A 1 382 ? -20.075 -16.105 38.577 1.00 95.31 382 ILE A C 1
ATOM 2985 O O . ILE A 1 382 ? -20.599 -16.299 39.669 1.00 95.31 382 ILE A O 1
ATOM 2989 N N . SER A 1 383 ? -19.380 -14.994 38.315 1.00 93.56 383 SER A N 1
ATOM 2990 C CA . SER A 1 383 ? -19.149 -13.935 39.307 1.00 93.56 383 SER A CA 1
ATOM 2991 C C . SER A 1 383 ? -20.456 -13.315 39.821 1.00 93.56 383 SER A C 1
ATOM 2993 O O . SER A 1 383 ? -20.632 -13.160 41.029 1.00 93.56 383 SER A O 1
ATOM 2995 N N . GLN A 1 384 ? -21.415 -13.037 38.931 1.00 93.06 384 GLN A N 1
ATOM 2996 C CA . GLN A 1 384 ? -22.755 -12.585 39.319 1.00 93.06 384 GLN A CA 1
ATOM 2997 C C . GLN A 1 384 ? -23.492 -13.626 40.163 1.00 93.06 384 GLN A C 1
ATOM 2999 O O . GLN A 1 384 ? -24.126 -13.262 41.151 1.00 93.06 384 GLN A O 1
ATOM 3004 N N . GLY A 1 385 ? -23.371 -14.910 39.818 1.00 93.38 385 GLY A N 1
ATOM 3005 C CA . GLY A 1 385 ? -23.919 -16.000 40.616 1.00 93.38 385 GLY A CA 1
ATOM 3006 C C . GLY A 1 385 ? -23.324 -16.042 42.027 1.00 93.38 385 GLY A C 1
ATOM 3007 O O . GLY A 1 385 ? -24.063 -16.146 43.001 1.00 93.38 385 GLY A O 1
ATOM 3008 N N . ILE A 1 386 ? -22.008 -15.860 42.165 1.00 92.94 386 ILE A N 1
ATOM 3009 C CA . ILE A 1 386 ? -21.341 -15.790 43.476 1.00 92.94 386 ILE A CA 1
ATOM 3010 C C . ILE A 1 386 ? -21.923 -14.658 44.333 1.00 92.94 386 ILE A C 1
ATOM 3012 O O . ILE A 1 386 ? -22.181 -14.868 45.515 1.00 92.94 386 ILE A O 1
ATOM 3016 N N . MET A 1 387 ? -22.208 -13.488 43.752 1.00 88.81 387 MET A N 1
ATOM 3017 C CA . MET A 1 387 ? -22.825 -12.372 44.489 1.00 88.81 387 MET A CA 1
ATOM 3018 C C . MET A 1 387 ? -24.273 -12.639 44.929 1.00 88.81 387 MET A C 1
ATOM 3020 O O . MET A 1 387 ? -24.760 -11.980 45.845 1.00 88.81 387 MET A O 1
ATOM 3024 N N . GLN A 1 388 ? -24.972 -13.580 44.287 1.00 89.38 388 GLN A N 1
ATOM 3025 C CA . GLN A 1 388 ? -26.332 -13.982 44.663 1.00 89.38 388 GLN A CA 1
ATOM 3026 C C . GLN A 1 388 ? -26.358 -15.030 45.776 1.00 89.38 388 GLN A C 1
ATOM 3028 O O . GLN A 1 388 ? -27.420 -15.272 46.355 1.00 89.38 388 GLN A O 1
ATOM 3033 N N . VAL A 1 389 ? -25.219 -15.660 46.086 1.00 88.69 389 VAL A N 1
ATOM 3034 C CA . VAL A 1 389 ? -25.128 -16.578 47.220 1.00 88.69 389 VAL A CA 1
ATOM 3035 C C . VAL A 1 389 ? -25.481 -15.784 48.471 1.00 88.69 389 VAL A C 1
ATOM 3037 O O . VAL A 1 389 ? -24.777 -14.843 48.834 1.00 88.69 389 VAL A O 1
ATOM 3040 N N . LYS A 1 390 ? -26.581 -16.165 49.132 1.00 77.31 390 LYS A N 1
ATOM 3041 C CA . LYS A 1 390 ? -26.951 -15.629 50.442 1.00 77.31 390 LYS A CA 1
ATOM 3042 C C . LYS A 1 390 ? -25.858 -16.022 51.437 1.00 77.31 390 LYS A C 1
ATOM 3044 O O . LYS A 1 390 ? -25.911 -17.085 52.050 1.00 77.31 390 LYS A O 1
ATOM 3049 N N . THR A 1 391 ? -24.832 -15.191 51.569 1.00 67.50 391 THR A N 1
ATOM 3050 C CA . THR A 1 391 ? -23.941 -15.242 52.723 1.00 67.50 391 THR A CA 1
ATOM 3051 C C . THR A 1 391 ? -24.776 -14.846 53.932 1.00 67.50 391 THR A C 1
ATOM 3053 O O .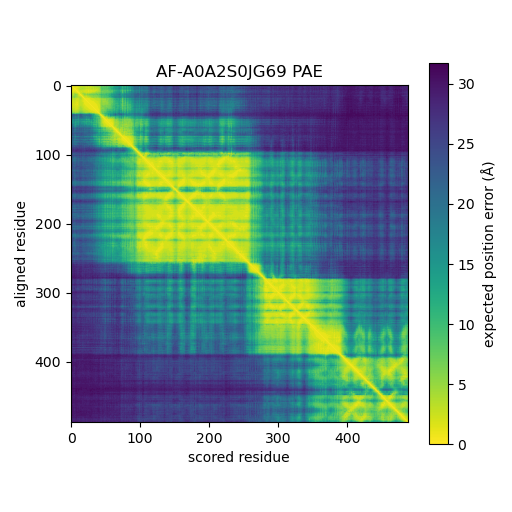 THR A 1 391 ? -25.674 -14.015 53.799 1.00 67.50 391 THR A O 1
ATOM 3056 N N . GLY A 1 392 ? -24.566 -15.504 55.075 1.00 60.31 392 GLY A N 1
ATOM 3057 C CA . GLY A 1 392 ? -25.343 -15.271 56.291 1.00 60.31 392 GLY A CA 1
ATOM 3058 C C . GLY A 1 392 ? -25.376 -13.785 56.632 1.00 60.31 392 GLY A C 1
ATOM 3059 O O . GLY A 1 392 ? -24.425 -13.248 57.198 1.00 60.31 392 GLY A O 1
ATOM 3060 N N . ARG A 1 393 ? -26.446 -13.107 56.218 1.00 57.72 393 ARG A N 1
ATOM 3061 C CA . ARG A 1 393 ? -26.620 -11.678 56.412 1.00 57.72 393 ARG A CA 1
ATOM 3062 C C . ARG A 1 393 ? -26.957 -11.495 57.884 1.00 57.72 393 ARG A C 1
ATOM 3064 O O . ARG A 1 393 ? -27.805 -12.202 58.421 1.00 57.72 393 ARG A O 1
ATOM 3071 N N . LEU A 1 394 ? -26.261 -10.577 58.548 1.00 57.50 394 LEU A N 1
ATOM 3072 C CA . LEU A 1 394 ? -26.703 -10.061 59.838 1.00 57.50 394 LEU A CA 1
ATOM 3073 C C . LEU A 1 394 ? -28.002 -9.300 59.578 1.00 57.50 394 LEU A C 1
ATOM 3075 O O . LEU A 1 394 ? -27.969 -8.129 59.200 1.00 57.50 394 LEU A O 1
ATOM 3079 N N . ASP A 1 395 ? -29.133 -9.980 59.713 1.00 64.62 395 ASP A N 1
ATOM 3080 C CA . ASP A 1 395 ? -30.425 -9.323 59.632 1.00 64.62 395 ASP A CA 1
ATOM 3081 C C . ASP A 1 395 ? -30.695 -8.634 60.971 1.00 64.62 395 ASP A C 1
ATOM 3083 O O . ASP A 1 395 ? -30.760 -9.256 62.037 1.00 64.62 395 ASP A O 1
ATOM 3087 N N . SER A 1 396 ? -30.796 -7.306 60.910 1.00 69.81 396 SER A N 1
ATOM 3088 C CA . SER A 1 396 ? -31.329 -6.491 61.990 1.00 69.81 396 SER A CA 1
ATOM 3089 C C . SER A 1 396 ? -32.832 -6.348 61.775 1.00 69.81 396 SER A C 1
ATOM 3091 O O . SER A 1 396 ? -33.260 -5.694 60.821 1.00 69.81 396 SER A O 1
ATOM 3093 N N . ILE A 1 397 ? -33.634 -6.947 62.644 1.00 79.56 397 ILE A N 1
ATOM 3094 C CA . ILE A 1 397 ? -35.091 -6.865 62.583 1.00 79.56 397 ILE A CA 1
ATOM 3095 C C . ILE A 1 397 ? -35.528 -5.842 63.629 1.00 79.56 397 ILE A C 1
ATOM 3097 O O . ILE A 1 397 ? -35.291 -6.020 64.825 1.00 79.56 397 ILE A O 1
ATOM 3101 N N . ALA A 1 398 ? -36.135 -4.745 63.175 1.00 78.94 398 ALA A N 1
ATOM 3102 C CA . ALA A 1 398 ? -36.790 -3.803 64.070 1.00 78.94 398 ALA A CA 1
ATOM 3103 C C . ALA A 1 398 ? -38.087 -4.438 64.578 1.00 78.94 398 ALA A C 1
ATOM 3105 O O . ALA A 1 398 ? -38.927 -4.857 63.780 1.00 78.94 398 ALA A O 1
ATOM 3106 N N . VAL A 1 399 ? -38.248 -4.519 65.896 1.00 81.50 399 VAL A N 1
ATOM 3107 C CA . VAL A 1 399 ? -39.459 -5.038 66.523 1.00 81.50 399 VAL A CA 1
ATOM 3108 C C . VAL A 1 399 ? -39.983 -4.045 67.542 1.00 81.50 399 VAL A C 1
ATOM 3110 O O . VAL A 1 399 ? -39.266 -3.574 68.425 1.00 81.50 399 VAL A O 1
ATOM 3113 N N . THR A 1 400 ? -41.265 -3.740 67.406 1.00 81.56 400 THR A N 1
ATOM 3114 C CA . THR A 1 400 ? -42.004 -2.926 68.357 1.00 81.56 400 THR A CA 1
ATOM 3115 C C . THR A 1 400 ? -42.442 -3.793 69.527 1.00 81.56 400 THR A C 1
ATOM 3117 O O . THR A 1 400 ? -43.170 -4.771 69.355 1.00 81.56 400 THR A O 1
ATOM 3120 N N . ILE A 1 401 ? -41.988 -3.438 70.724 1.00 80.25 401 ILE A N 1
ATOM 3121 C CA . ILE A 1 401 ? -42.403 -4.075 71.968 1.00 80.25 401 ILE A CA 1
ATOM 3122 C C . ILE A 1 401 ? -43.569 -3.255 72.529 1.00 80.25 401 ILE A C 1
ATOM 3124 O O . ILE A 1 401 ? -43.388 -2.060 72.790 1.00 80.25 401 ILE A O 1
ATOM 3128 N N . PRO A 1 402 ? -44.755 -3.853 72.730 1.00 80.12 402 PRO A N 1
ATOM 3129 C CA . PRO A 1 402 ? -45.861 -3.159 73.375 1.00 80.12 402 PRO A CA 1
ATOM 3130 C C . PRO A 1 402 ? -45.500 -2.787 74.820 1.00 80.12 402 PRO A C 1
ATOM 3132 O O . PRO A 1 402 ? -44.685 -3.454 75.461 1.00 80.12 402 PRO A O 1
ATOM 3135 N N . GLY A 1 403 ? -46.123 -1.726 75.338 1.00 80.56 403 GLY A N 1
ATOM 3136 C CA . GLY A 1 403 ? -45.909 -1.280 76.715 1.00 80.56 403 GLY A CA 1
ATOM 3137 C C . GLY A 1 403 ? -46.163 -2.399 77.726 1.00 80.56 403 GLY A C 1
ATOM 3138 O O . GLY A 1 403 ? -47.184 -3.088 77.660 1.00 80.56 403 GLY A O 1
ATOM 3139 N N . ILE A 1 404 ? -45.226 -2.598 78.655 1.00 81.12 404 ILE A N 1
ATOM 3140 C CA . ILE A 1 404 ? -45.285 -3.699 79.618 1.00 81.12 404 ILE A CA 1
ATOM 3141 C C . ILE A 1 404 ? -45.797 -3.139 80.951 1.00 81.12 404 ILE A C 1
ATOM 3143 O O . ILE A 1 404 ? -45.180 -2.219 81.494 1.00 81.12 404 ILE A O 1
ATOM 3147 N N . PRO A 1 405 ? -46.913 -3.646 81.508 1.00 75.81 405 PRO A N 1
ATOM 3148 C CA . PRO A 1 405 ? -47.381 -3.219 82.824 1.00 75.81 405 PRO A CA 1
ATOM 3149 C C . PRO A 1 405 ? -46.382 -3.622 83.929 1.00 75.81 405 PRO A C 1
ATOM 3151 O O . PRO A 1 405 ? -45.577 -4.533 83.716 1.00 75.81 405 PRO A O 1
ATOM 3154 N N . PRO A 1 406 ? -46.426 -2.990 85.122 1.00 80.56 406 PRO A N 1
ATOM 3155 C CA . PRO A 1 406 ? -45.557 -3.357 86.240 1.00 80.56 406 PRO A CA 1
ATOM 3156 C C . PRO A 1 406 ? -45.600 -4.865 86.517 1.00 80.56 406 PRO A C 1
ATOM 3158 O O . PRO A 1 406 ? -46.681 -5.432 86.685 1.00 80.56 406 PRO A O 1
ATOM 3161 N N . ASN A 1 407 ? -44.435 -5.516 86.563 1.00 77.25 407 ASN A N 1
ATOM 3162 C CA . ASN A 1 407 ? -44.270 -6.972 86.705 1.00 77.25 407 ASN A CA 1
ATOM 3163 C C . ASN A 1 407 ? -44.892 -7.852 85.597 1.00 77.25 407 ASN A C 1
ATOM 3165 O O . ASN A 1 407 ? -44.859 -9.081 85.726 1.00 77.25 407 ASN A O 1
ATOM 3169 N N . GLY A 1 408 ? -45.440 -7.265 84.529 1.00 79.81 408 GLY A N 1
ATOM 3170 C CA . GLY A 1 408 ? -45.984 -7.984 83.378 1.00 79.81 408 GLY A CA 1
ATOM 3171 C C . GLY A 1 408 ? -44.899 -8.685 82.564 1.00 79.81 408 GLY A C 1
ATOM 3172 O O . GLY A 1 408 ? -43.721 -8.350 82.665 1.00 79.81 408 GLY A O 1
ATOM 3173 N N . VAL A 1 409 ? -45.291 -9.662 81.747 1.00 80.81 409 VAL A N 1
ATOM 3174 C CA . VAL A 1 409 ? -44.395 -10.353 80.810 1.00 80.81 409 VAL A CA 1
ATOM 3175 C C . VAL A 1 409 ? -44.942 -10.188 79.401 1.00 80.81 409 VAL A C 1
ATOM 3177 O O . VAL A 1 409 ? -46.126 -10.425 79.168 1.00 80.81 409 VAL A O 1
ATOM 3180 N N . VAL A 1 410 ? -44.074 -9.808 78.470 1.00 83.25 410 VAL A N 1
ATOM 3181 C CA . VAL A 1 410 ? -44.352 -9.791 77.033 1.00 83.25 410 VAL A CA 1
ATOM 3182 C C . VAL A 1 410 ? -43.340 -10.694 76.342 1.00 83.25 410 VAL A C 1
ATOM 3184 O O . VAL A 1 410 ? -42.139 -10.593 76.589 1.00 83.25 410 VAL A O 1
ATOM 3187 N N . SER A 1 411 ? -43.829 -11.566 75.465 1.00 83.44 411 SER A N 1
ATOM 3188 C CA . SER A 1 411 ? -42.988 -12.387 74.597 1.00 83.44 411 SER A CA 1
ATOM 3189 C C . SER A 1 411 ? -42.985 -11.792 73.197 1.00 83.44 411 SER A C 1
ATOM 3191 O O . SER A 1 411 ? -44.031 -11.679 72.557 1.00 83.44 411 SER A O 1
ATOM 3193 N N . VAL A 1 412 ? -41.801 -11.436 72.712 1.00 83.75 412 VAL A N 1
ATOM 3194 C CA . VAL A 1 412 ? -41.590 -11.027 71.324 1.00 83.75 412 VAL A CA 1
ATOM 3195 C C . VAL A 1 412 ? -41.108 -12.239 70.540 1.00 83.75 412 VAL A C 1
ATOM 3197 O O . VAL A 1 412 ? -40.138 -12.882 70.939 1.00 83.75 412 VAL A O 1
ATOM 3200 N N . VAL A 1 413 ? -41.783 -12.560 69.435 1.00 85.56 413 VAL A N 1
ATOM 3201 C CA . VAL A 1 413 ? -41.446 -13.713 68.590 1.00 85.56 413 VAL A CA 1
ATOM 3202 C C . VAL A 1 413 ? -40.977 -13.223 67.233 1.00 85.56 413 VAL A C 1
ATOM 3204 O O . VAL A 1 413 ? -41.717 -12.543 66.526 1.00 85.56 413 VAL A O 1
ATOM 3207 N N . VAL A 1 414 ? -39.761 -13.607 66.861 1.00 84.44 414 VAL A N 1
ATOM 3208 C CA . VAL A 1 414 ? -39.198 -13.334 65.538 1.00 84.44 414 VAL A CA 1
ATOM 3209 C C . VAL A 1 414 ? -39.053 -14.646 64.787 1.00 84.44 414 VAL A C 1
ATOM 3211 O O . VAL A 1 414 ? -38.387 -15.564 65.259 1.00 84.44 414 VAL A O 1
ATOM 3214 N N . ALA A 1 415 ? -39.692 -14.733 63.627 1.00 83.06 415 ALA A N 1
ATOM 3215 C CA . ALA A 1 415 ? -39.516 -15.833 62.692 1.00 83.06 415 ALA A CA 1
ATOM 3216 C C . ALA A 1 415 ? -38.300 -15.563 61.796 1.00 83.06 415 ALA A C 1
ATOM 3218 O O . ALA A 1 415 ? -38.230 -14.511 61.164 1.00 83.06 415 ALA A O 1
ATOM 3219 N N . VAL A 1 416 ? -37.375 -16.516 61.723 1.00 79.81 416 VAL A N 1
ATOM 3220 C CA . VAL A 1 416 ? -36.225 -16.499 60.810 1.00 79.81 416 VAL A CA 1
ATOM 3221 C C . VAL A 1 416 ? -36.110 -17.817 60.061 1.00 79.81 416 VAL A C 1
ATOM 3223 O O . VAL A 1 416 ? -36.499 -18.860 60.569 1.00 79.81 416 VAL A O 1
ATOM 3226 N N . ASP A 1 417 ? -35.569 -17.791 58.849 1.00 75.75 417 ASP A N 1
ATOM 3227 C CA . ASP A 1 417 ? -35.373 -18.969 57.994 1.00 75.75 417 ASP A CA 1
ATOM 3228 C C . ASP A 1 417 ? -34.006 -19.656 58.203 1.00 75.75 417 ASP A C 1
ATOM 3230 O O . ASP A 1 417 ? -33.575 -20.471 57.387 1.00 75.75 417 ASP A O 1
ATOM 3234 N N . PHE A 1 418 ? -33.320 -19.348 59.310 1.00 77.25 418 PHE A N 1
ATOM 3235 C CA . PHE A 1 418 ? -32.031 -19.926 59.694 1.00 77.25 418 PHE A CA 1
ATOM 3236 C C . PHE A 1 418 ? -31.964 -20.199 61.200 1.00 77.25 418 PHE A C 1
ATOM 3238 O O . PHE A 1 418 ? -32.692 -19.590 61.977 1.00 77.25 418 PHE A O 1
ATOM 3245 N N . TYR A 1 419 ? -31.065 -21.089 61.629 1.00 79.19 419 TYR A N 1
ATOM 3246 C CA . TYR A 1 419 ? -30.776 -21.304 63.051 1.00 79.19 419 TYR A CA 1
ATOM 3247 C C . TYR A 1 419 ? -29.811 -20.217 63.562 1.00 79.19 419 TYR A C 1
ATOM 3249 O O . TYR A 1 419 ? -28.638 -20.217 63.166 1.00 79.19 419 TYR A O 1
ATOM 3257 N N . PRO A 1 420 ? -30.250 -19.272 64.416 1.00 78.38 420 PRO A N 1
ATOM 3258 C CA . PRO A 1 420 ? -29.368 -18.236 64.934 1.00 78.38 420 PRO A CA 1
ATOM 3259 C C . PRO A 1 420 ? -28.445 -18.819 66.008 1.00 78.38 420 PRO A C 1
ATOM 3261 O O . PRO A 1 420 ? -28.895 -19.310 67.041 1.00 78.38 420 PRO A O 1
ATOM 3264 N N . TRP A 1 421 ? -27.133 -18.731 65.786 1.00 77.31 421 TRP A N 1
ATOM 3265 C CA . TRP A 1 421 ? -26.132 -19.094 66.796 1.00 77.31 421 TRP A CA 1
ATOM 3266 C C . TRP A 1 421 ? -25.980 -18.008 67.864 1.00 77.31 421 TRP A C 1
ATOM 3268 O O . TRP A 1 421 ? -25.716 -18.284 69.040 1.00 77.31 421 TRP A O 1
ATOM 3278 N N . HIS A 1 422 ? -26.174 -16.755 67.448 1.00 77.44 422 HIS A N 1
ATOM 3279 C CA . HIS A 1 422 ? -26.301 -15.626 68.350 1.00 77.44 422 HIS A CA 1
ATOM 3280 C C . HIS A 1 422 ? -27.609 -14.897 68.095 1.00 77.44 422 HIS A C 1
ATOM 3282 O O . HIS A 1 422 ? -27.911 -14.519 66.964 1.00 77.44 422 HIS A O 1
ATOM 3288 N N . ALA A 1 423 ? -28.346 -14.662 69.173 1.00 78.38 423 ALA A N 1
ATOM 3289 C CA . ALA A 1 423 ? -29.469 -13.747 69.187 1.00 78.38 423 ALA A CA 1
ATOM 3290 C C . ALA A 1 423 ? -29.145 -12.600 70.138 1.00 78.38 423 ALA A C 1
ATOM 3292 O O . ALA A 1 423 ? -28.761 -12.824 71.293 1.00 78.38 423 ALA A O 1
ATOM 3293 N N . MET A 1 424 ? -29.266 -11.381 69.628 1.00 75.94 424 MET A N 1
ATOM 3294 C CA . MET A 1 424 ? -29.010 -10.164 70.374 1.00 75.94 424 MET A CA 1
ATOM 3295 C C . MET A 1 424 ? -30.187 -9.219 70.227 1.00 75.94 424 MET A C 1
ATOM 3297 O O . MET A 1 424 ? -30.745 -9.073 69.150 1.00 75.94 424 MET A O 1
ATOM 3301 N N . MET A 1 425 ? -30.562 -8.564 71.314 1.00 77.88 425 MET A N 1
ATOM 3302 C CA . MET A 1 425 ? -31.587 -7.530 71.314 1.00 77.88 425 MET A CA 1
ATOM 3303 C C . MET A 1 425 ? -30.983 -6.294 71.958 1.00 77.88 425 MET A C 1
ATOM 3305 O O . MET A 1 425 ? -30.398 -6.395 73.038 1.00 77.88 425 MET A O 1
ATOM 3309 N N . ASN A 1 426 ? -31.076 -5.163 71.264 1.00 74.56 426 ASN A N 1
ATOM 3310 C CA . ASN A 1 426 ? -30.713 -3.869 71.812 1.00 74.56 426 ASN A CA 1
ATOM 3311 C C . ASN A 1 426 ? -31.948 -3.269 72.482 1.00 74.56 426 ASN A C 1
ATOM 3313 O O . ASN A 1 426 ? -32.907 -2.945 71.786 1.00 74.56 426 ASN A O 1
ATOM 3317 N N . LEU A 1 427 ? -31.903 -3.155 73.808 1.00 69.75 427 LEU A N 1
ATOM 3318 C CA . LEU A 1 427 ? -32.896 -2.455 74.616 1.00 69.75 427 LEU A CA 1
ATOM 3319 C C . LEU A 1 427 ? -32.282 -1.145 75.105 1.00 69.75 427 LEU A C 1
ATOM 3321 O O . LEU A 1 427 ? -31.572 -1.142 76.110 1.00 69.75 427 LEU A O 1
ATOM 3325 N N . ASP A 1 428 ? -32.492 -0.059 74.359 1.00 66.00 428 ASP A N 1
ATOM 3326 C CA . ASP A 1 428 ? -32.015 1.289 74.711 1.00 66.00 428 ASP A CA 1
ATOM 3327 C C . ASP A 1 428 ? -30.519 1.357 75.117 1.00 66.00 428 ASP A C 1
ATOM 3329 O O . ASP A 1 428 ? -30.134 2.028 76.075 1.00 66.00 428 ASP A O 1
ATOM 3333 N N . GLY A 1 429 ? -29.647 0.653 74.385 1.00 60.88 429 GLY A N 1
ATOM 3334 C CA . GLY A 1 429 ? -28.191 0.667 74.584 1.00 60.88 429 GLY A CA 1
ATOM 3335 C C . GLY A 1 429 ? -27.629 -0.508 75.389 1.00 60.88 429 GLY A C 1
ATOM 3336 O O . GLY A 1 429 ? -26.410 -0.601 75.541 1.00 60.88 429 GLY A O 1
ATOM 3337 N N . VAL A 1 430 ? -28.473 -1.429 75.869 1.00 62.38 430 VAL A N 1
ATOM 3338 C CA . VAL A 1 430 ? -28.037 -2.688 76.498 1.00 62.38 430 VAL A CA 1
ATOM 3339 C C . VAL A 1 430 ? -28.169 -3.834 75.503 1.00 62.38 430 VAL A C 1
ATOM 3341 O O . VAL A 1 430 ? -29.235 -4.068 74.935 1.00 62.38 430 VAL A O 1
ATOM 3344 N N . VAL A 1 431 ? -27.074 -4.567 75.308 1.00 63.28 431 VAL A N 1
ATOM 3345 C CA . VAL A 1 431 ? -26.993 -5.687 74.370 1.00 63.28 431 VAL A CA 1
ATOM 3346 C C . VAL A 1 431 ? -27.078 -7.003 75.131 1.00 63.28 431 VAL A C 1
ATOM 3348 O O . VAL A 1 431 ? -26.235 -7.309 75.973 1.00 63.28 431 VAL A O 1
ATOM 3351 N N . LEU A 1 432 ? -28.088 -7.802 74.806 1.00 64.88 432 LEU A N 1
ATOM 3352 C CA . LEU A 1 432 ? -28.231 -9.168 75.308 1.00 64.88 432 LEU A CA 1
ATOM 3353 C C . LEU A 1 432 ? -27.522 -10.135 74.364 1.00 64.88 432 LEU A C 1
ATOM 3355 O O . LEU A 1 432 ? -27.659 -9.993 73.155 1.00 64.88 432 LEU A O 1
ATOM 3359 N N . ARG A 1 433 ? -26.790 -11.129 74.881 1.00 66.69 433 ARG A N 1
ATOM 3360 C CA . ARG A 1 433 ? -26.190 -12.187 74.049 1.00 66.69 433 ARG A CA 1
ATOM 3361 C C . ARG A 1 433 ? -26.423 -13.547 74.696 1.00 66.69 433 ARG A C 1
ATOM 3363 O O . ARG A 1 433 ? -25.924 -13.802 75.787 1.00 66.69 433 ARG A O 1
ATOM 3370 N N . ASN A 1 434 ? -27.169 -14.421 74.018 1.00 63.78 434 ASN A N 1
ATOM 3371 C CA . ASN A 1 434 ? -27.375 -15.825 74.410 1.00 63.78 434 ASN A CA 1
ATOM 3372 C C . ASN A 1 434 ? -27.792 -16.019 75.887 1.00 63.78 434 ASN A C 1
ATOM 3374 O O . ASN A 1 434 ? -27.272 -16.890 76.578 1.00 63.78 434 ASN A O 1
ATOM 3378 N N . GLY A 1 435 ? -28.718 -15.187 76.375 1.00 56.91 435 GLY A N 1
ATOM 3379 C CA . GLY A 1 435 ? -29.278 -15.302 77.728 1.00 56.91 435 GLY A CA 1
ATOM 3380 C C . GLY A 1 435 ? -28.439 -14.686 78.855 1.00 56.91 435 GLY A C 1
ATOM 3381 O O . GLY A 1 435 ? -28.874 -14.720 80.002 1.00 56.91 435 GLY A O 1
ATOM 3382 N N . VAL A 1 436 ? -27.279 -14.086 78.558 1.00 57.75 436 VAL A N 1
ATOM 3383 C CA . VAL A 1 436 ? -26.470 -13.354 79.546 1.00 57.75 436 VAL A CA 1
ATOM 3384 C C . VAL A 1 436 ? -26.674 -11.850 79.364 1.00 57.75 436 VAL A C 1
ATOM 3386 O O . VAL A 1 436 ? -26.451 -11.306 78.279 1.00 57.75 436 VAL A O 1
ATOM 3389 N N . ILE A 1 437 ? -27.108 -11.177 80.433 1.00 59.19 437 ILE A N 1
ATOM 3390 C CA . ILE A 1 437 ? -27.210 -9.715 80.496 1.00 59.19 437 ILE A CA 1
ATOM 3391 C C . ILE A 1 437 ? -25.843 -9.156 80.889 1.00 59.19 437 ILE A C 1
ATOM 3393 O O . ILE A 1 437 ? -25.350 -9.440 81.978 1.00 59.19 437 ILE A O 1
ATOM 3397 N N . THR A 1 438 ? -25.240 -8.327 80.040 1.00 52.19 438 THR A N 1
ATOM 3398 C CA . THR A 1 438 ? -24.060 -7.530 80.402 1.00 52.19 438 THR A CA 1
ATOM 3399 C C . THR A 1 438 ? -24.420 -6.052 80.355 1.00 52.19 438 THR A C 1
ATOM 3401 O O . THR A 1 438 ? -24.544 -5.473 79.279 1.00 52.19 438 THR A O 1
ATOM 3404 N N . GLY A 1 439 ? -24.612 -5.448 81.528 1.00 52.50 439 GLY A N 1
ATOM 3405 C CA . GLY A 1 439 ? -24.892 -4.022 81.684 1.00 52.50 439 GLY A CA 1
ATOM 3406 C C . GLY A 1 439 ? -25.220 -3.681 83.136 1.00 52.50 439 GLY A C 1
ATOM 3407 O O . GLY A 1 439 ? -26.050 -4.338 83.759 1.00 52.50 439 GLY A O 1
ATOM 3408 N N . ASN A 1 440 ? -24.564 -2.660 83.685 1.00 47.97 440 ASN A N 1
ATOM 3409 C CA . ASN A 1 440 ? -24.884 -2.142 85.013 1.00 47.97 440 ASN A CA 1
ATOM 3410 C C . ASN A 1 440 ? -26.035 -1.126 84.887 1.00 47.97 440 ASN A C 1
ATOM 3412 O O . ASN A 1 440 ? -25.964 -0.237 84.045 1.00 47.97 440 ASN A O 1
ATOM 3416 N N . ASN A 1 441 ? -27.046 -1.232 85.761 1.00 51.53 441 ASN A N 1
ATOM 3417 C CA . ASN A 1 441 ? -28.131 -0.259 86.013 1.00 51.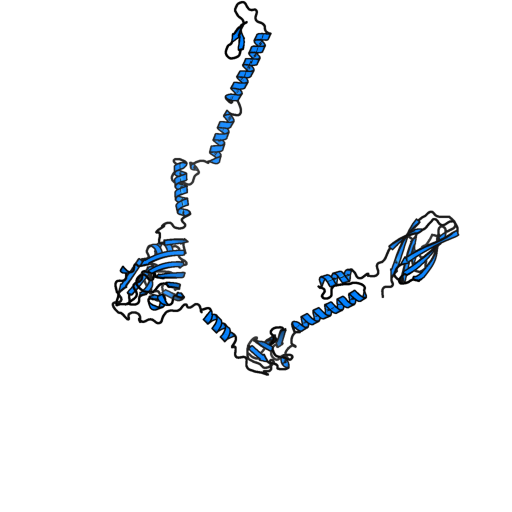53 441 ASN A CA 1
ATOM 3418 C C . ASN A 1 441 ? -29.429 -0.275 85.179 1.00 51.53 441 ASN A C 1
ATOM 3420 O O . ASN A 1 441 ? -29.901 0.781 84.772 1.00 51.53 441 ASN A O 1
ATOM 3424 N N . TRP A 1 442 ? -30.123 -1.415 85.069 1.00 51.84 442 TRP A N 1
ATOM 3425 C CA . TRP A 1 442 ? -31.551 -1.431 84.667 1.00 51.84 442 TRP A CA 1
ATOM 3426 C C . TRP A 1 442 ? -32.492 -2.158 85.648 1.00 51.84 442 TRP A C 1
ATOM 3428 O O . TRP A 1 442 ? -33.603 -2.530 85.283 1.00 51.84 442 TRP A O 1
ATOM 3438 N N . ALA A 1 443 ? -32.109 -2.299 86.922 1.00 49.81 443 ALA A N 1
ATOM 3439 C CA . ALA A 1 443 ? -32.871 -3.054 87.930 1.00 49.81 443 ALA A CA 1
ATOM 3440 C C . ALA A 1 443 ? -34.322 -2.571 88.185 1.00 49.81 443 ALA A C 1
ATOM 3442 O O . ALA A 1 443 ? -35.078 -3.277 88.844 1.00 49.81 443 ALA A O 1
ATOM 3443 N N . ASN A 1 444 ? -34.743 -1.412 87.654 1.00 55.03 444 ASN A N 1
ATOM 3444 C CA . ASN A 1 444 ? -36.051 -0.827 87.972 1.00 55.03 444 ASN A CA 1
ATOM 3445 C C . ASN A 1 444 ? -37.062 -0.748 86.808 1.00 55.03 444 ASN A C 1
ATOM 3447 O O . ASN A 1 444 ? -38.231 -0.480 87.086 1.00 55.03 444 ASN A O 1
ATOM 3451 N N . ARG A 1 445 ? -36.676 -0.979 85.538 1.00 55.59 445 ARG A N 1
ATOM 3452 C CA . ARG A 1 445 ? -37.589 -0.789 84.381 1.00 55.59 445 ARG A CA 1
ATOM 3453 C C . ARG A 1 445 ? -37.924 -2.053 83.593 1.00 55.59 445 ARG A C 1
ATOM 3455 O O . ARG A 1 445 ? -39.091 -2.230 83.269 1.00 55.59 445 ARG A O 1
ATOM 3462 N N . PHE A 1 446 ? -36.965 -2.942 83.334 1.00 57.28 446 PHE A N 1
ATOM 3463 C CA . PHE A 1 446 ? -37.212 -4.205 82.626 1.00 57.28 446 PHE A CA 1
ATOM 3464 C C . PHE A 1 446 ? -36.170 -5.268 82.977 1.00 57.28 446 PHE A C 1
ATOM 3466 O O . PHE A 1 446 ? -35.056 -4.962 83.395 1.00 57.28 446 PHE A O 1
ATOM 3473 N N . SER A 1 447 ? -36.504 -6.534 82.758 1.00 59.28 447 SER A N 1
ATOM 3474 C CA . SER A 1 447 ? -35.569 -7.655 82.782 1.00 59.28 447 SER A CA 1
ATOM 3475 C C . SER A 1 447 ? -35.957 -8.642 81.685 1.00 59.28 447 SER A C 1
ATOM 3477 O O . SER A 1 447 ? -37.012 -9.267 81.759 1.00 59.28 447 SER A O 1
ATOM 3479 N N . VAL A 1 448 ? -35.114 -8.801 80.664 1.00 56.44 448 VAL A N 1
ATOM 3480 C CA . VAL A 1 448 ? -35.216 -9.948 79.748 1.00 56.44 448 VAL A CA 1
ATOM 3481 C C . VAL A 1 448 ? -34.565 -11.121 80.438 1.00 56.44 448 VAL A C 1
ATOM 3483 O O . VAL A 1 448 ? -33.377 -11.076 80.739 1.00 56.44 448 VAL A O 1
ATOM 3486 N N . TYR A 1 449 ? -35.343 -12.151 80.725 1.00 62.81 449 TYR A N 1
ATOM 3487 C CA . TYR A 1 449 ? -34.864 -13.273 81.529 1.00 62.81 449 TYR A CA 1
ATOM 3488 C C . TYR A 1 449 ? -34.759 -14.563 80.722 1.00 62.81 449 TYR A C 1
ATOM 3490 O O . TYR A 1 449 ? -34.228 -15.547 81.232 1.00 62.81 449 TYR A O 1
ATOM 3498 N N . ASN A 1 450 ? -35.249 -14.582 79.477 1.00 72.94 450 ASN A N 1
ATOM 3499 C CA . ASN A 1 450 ? -35.150 -15.763 78.636 1.00 72.94 450 ASN A CA 1
ATOM 3500 C C . ASN A 1 450 ? -35.077 -15.416 77.144 1.00 72.94 450 ASN A C 1
ATOM 3502 O O . ASN A 1 450 ? -35.872 -14.620 76.642 1.00 72.94 450 ASN A O 1
ATOM 3506 N N . ILE A 1 451 ? -34.138 -16.054 76.443 1.00 74.25 451 ILE A N 1
ATOM 3507 C CA . ILE A 1 451 ? -34.090 -16.097 74.981 1.00 74.25 451 ILE A CA 1
ATOM 3508 C C . ILE A 1 451 ? -34.171 -17.567 74.590 1.00 74.25 451 ILE A C 1
ATOM 3510 O O . ILE A 1 451 ? -33.308 -18.356 74.976 1.00 74.25 451 ILE A O 1
ATOM 3514 N N . ARG A 1 452 ? -35.203 -17.942 73.832 1.00 81.75 452 ARG A N 1
ATOM 3515 C CA . ARG A 1 452 ? -35.411 -19.328 73.393 1.00 81.75 452 ARG A CA 1
ATOM 3516 C C . ARG A 1 452 ? -35.480 -19.394 71.881 1.00 81.75 452 ARG A C 1
ATOM 3518 O O . ARG A 1 452 ? -36.214 -18.633 71.264 1.00 81.75 452 ARG A O 1
ATOM 3525 N N . VAL A 1 453 ? -34.747 -20.329 71.294 1.00 77.69 453 VAL A N 1
ATOM 3526 C CA . VAL A 1 453 ? -34.815 -20.635 69.864 1.00 77.69 453 VAL A CA 1
ATOM 3527 C C . VAL A 1 453 ? -35.561 -21.953 69.720 1.00 77.69 453 VAL A C 1
ATOM 3529 O O . VAL A 1 453 ? -35.153 -22.958 70.298 1.00 77.69 453 VAL A O 1
ATOM 3532 N N . VAL A 1 454 ? -36.671 -21.943 68.990 1.00 84.12 454 VAL A N 1
ATOM 3533 C CA . VAL A 1 454 ? -37.537 -23.111 68.802 1.00 84.12 454 VAL A CA 1
ATOM 3534 C C . VAL A 1 454 ? -37.722 -23.348 67.311 1.00 84.12 454 VAL A C 1
ATOM 3536 O O . VAL A 1 454 ? -37.987 -22.414 66.556 1.00 84.12 454 VAL A O 1
ATOM 3539 N N . PHE A 1 455 ? -37.577 -24.596 66.879 1.00 80.19 455 PHE A N 1
ATOM 3540 C CA . PHE A 1 455 ? -37.935 -24.998 65.523 1.00 80.19 455 PHE A CA 1
ATOM 3541 C C . PHE A 1 455 ? -39.460 -24.966 65.369 1.00 80.19 455 PHE A C 1
ATOM 3543 O O . PHE A 1 455 ? -40.157 -25.567 66.184 1.00 80.19 455 PHE A O 1
ATOM 3550 N N . ASP A 1 456 ? -39.974 -24.262 64.358 1.00 83.81 456 ASP A N 1
ATOM 3551 C CA . ASP A 1 456 ? -41.419 -24.131 64.146 1.00 83.81 456 ASP A CA 1
ATOM 3552 C C . ASP A 1 456 ? -41.915 -25.113 63.082 1.00 83.81 456 ASP A C 1
ATOM 3554 O O . ASP A 1 456 ? -42.611 -26.078 63.390 1.00 83.81 456 ASP A O 1
ATOM 3558 N N . SER A 1 457 ? -41.539 -24.885 61.820 1.00 74.94 457 SER A N 1
ATOM 3559 C CA . 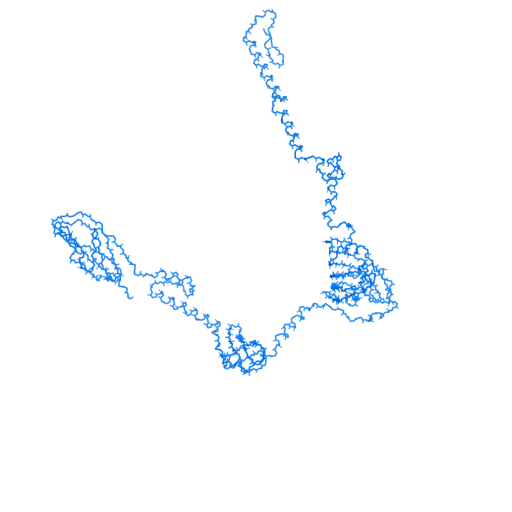SER A 1 457 ? -41.884 -25.763 60.699 1.00 74.94 457 SER A CA 1
ATOM 3560 C C . SER A 1 457 ? -41.012 -25.484 59.469 1.00 74.94 457 SER A C 1
ATOM 3562 O O . SER A 1 457 ? -40.585 -24.354 59.233 1.00 74.94 457 SER A O 1
ATOM 3564 N N . GLY A 1 458 ? -40.745 -26.514 58.660 1.00 82.88 458 GLY A N 1
ATOM 3565 C CA . GLY A 1 458 ? -39.965 -26.379 57.424 1.00 82.88 458 GLY A CA 1
ATOM 3566 C C . GLY A 1 458 ? -38.540 -25.873 57.672 1.00 82.88 458 GLY A C 1
ATOM 3567 O O . GLY A 1 458 ? -37.754 -26.541 58.336 1.00 82.88 458 GLY A O 1
ATOM 3568 N N . THR A 1 459 ? -38.204 -24.704 57.126 1.00 75.12 459 THR A N 1
ATOM 3569 C CA . THR A 1 459 ? -36.915 -24.015 57.333 1.00 75.12 459 THR A CA 1
ATOM 3570 C C . THR A 1 459 ? -36.991 -22.907 58.389 1.00 75.12 459 THR A C 1
ATOM 3572 O O . THR A 1 459 ? -36.020 -22.184 58.588 1.00 75.12 459 THR A O 1
ATOM 3575 N N . LEU A 1 460 ? -38.140 -22.744 59.052 1.00 78.19 460 LEU A N 1
ATOM 3576 C CA . LEU A 1 460 ? -38.453 -21.579 59.870 1.00 78.19 460 LEU A CA 1
ATOM 3577 C C . LEU A 1 460 ? -38.234 -21.864 61.365 1.00 78.19 460 LEU A C 1
ATOM 3579 O O . LEU A 1 460 ? -38.784 -22.804 61.945 1.00 78.19 460 LEU A O 1
ATOM 3583 N N . TRP A 1 461 ? -37.429 -21.015 61.990 1.00 82.12 461 TRP A N 1
ATOM 3584 C CA . TRP A 1 461 ? -37.104 -20.991 63.409 1.00 82.12 461 TRP A CA 1
ATOM 3585 C C . TRP A 1 461 ? -37.748 -19.769 64.059 1.00 82.12 461 TRP A C 1
ATOM 3587 O O . TRP A 1 461 ? -37.771 -18.680 63.489 1.00 82.12 461 TRP A O 1
ATOM 3597 N N . LYS A 1 462 ? -38.257 -19.930 65.277 1.00 84.50 462 LYS A N 1
ATOM 3598 C CA . LYS A 1 462 ? -38.795 -18.839 66.091 1.00 84.50 462 LYS A CA 1
ATOM 3599 C C . LYS A 1 462 ? -37.828 -18.513 67.218 1.00 84.50 462 LYS A C 1
ATOM 3601 O O . LYS A 1 462 ? -37.468 -19.386 68.008 1.00 84.50 462 LYS A O 1
ATOM 3606 N N . VAL A 1 463 ? -37.435 -17.248 67.313 1.00 82.38 463 VAL A N 1
ATOM 3607 C CA . VAL A 1 463 ? -36.665 -16.706 68.434 1.00 82.38 463 VAL A CA 1
ATOM 3608 C C . VAL A 1 463 ? -37.618 -15.947 69.341 1.00 82.38 463 VAL A C 1
ATOM 3610 O O . VAL A 1 463 ? -38.222 -14.956 68.935 1.00 82.38 463 VAL A O 1
ATOM 3613 N N . TYR A 1 464 ? -37.760 -16.436 70.563 1.00 83.94 464 TYR A N 1
ATOM 3614 C CA . TYR A 1 464 ? -38.573 -15.846 71.611 1.00 83.94 464 TYR A CA 1
ATOM 3615 C C . TYR A 1 464 ? -37.685 -14.997 72.510 1.00 83.94 464 TYR A C 1
ATOM 3617 O O . TYR A 1 464 ? -36.689 -15.494 73.039 1.00 83.94 464 TYR A O 1
ATOM 3625 N N . PHE A 1 465 ? -38.084 -13.749 72.718 1.00 82.12 465 PHE A N 1
ATOM 3626 C CA . PHE A 1 465 ? -37.525 -12.858 73.725 1.00 82.12 465 PHE A CA 1
ATOM 3627 C C . PHE A 1 465 ? -38.598 -12.643 74.791 1.00 82.12 465 PHE A C 1
ATOM 3629 O O . PHE A 1 465 ? -39.589 -11.956 74.539 1.00 82.12 465 PHE A O 1
ATOM 3636 N N . ASP A 1 466 ? -38.427 -13.262 75.960 1.00 81.00 466 ASP A N 1
ATOM 3637 C CA . ASP A 1 466 ? -39.354 -13.111 77.083 1.00 81.00 466 ASP A CA 1
ATOM 3638 C C . ASP A 1 466 ? -38.885 -11.949 77.974 1.00 81.00 466 ASP A C 1
ATOM 3640 O O . ASP A 1 466 ? -37.846 -12.020 78.645 1.00 81.00 466 ASP A O 1
ATOM 3644 N N . ILE A 1 467 ? -39.655 -10.861 77.960 1.00 80.62 467 ILE A N 1
ATOM 3645 C CA . ILE A 1 467 ? -39.323 -9.574 78.577 1.00 80.62 467 ILE A CA 1
ATOM 3646 C C . ILE A 1 467 ? -40.263 -9.335 79.751 1.00 80.62 467 ILE A C 1
ATOM 3648 O O . ILE A 1 467 ? -41.480 -9.278 79.584 1.00 80.62 467 ILE A O 1
ATOM 3652 N N . ARG A 1 468 ? -39.708 -9.169 80.949 1.00 75.88 468 ARG A N 1
ATOM 3653 C CA . ARG A 1 468 ? -40.462 -8.814 82.151 1.00 75.88 468 ARG A CA 1
ATOM 3654 C C . ARG A 1 468 ? -40.354 -7.320 82.423 1.00 75.88 468 ARG A C 1
ATOM 3656 O O . ARG A 1 468 ? -39.253 -6.776 82.437 1.00 75.88 468 ARG A O 1
ATOM 3663 N N . GLY A 1 469 ? -41.481 -6.667 82.674 1.00 72.00 469 GLY A N 1
ATOM 3664 C CA . GLY A 1 469 ? -41.529 -5.291 83.158 1.00 72.00 469 GLY A CA 1
ATOM 3665 C C . GLY A 1 469 ? -41.008 -5.196 84.592 1.00 72.00 469 GLY A C 1
ATOM 3666 O O . GLY A 1 469 ? -41.191 -6.115 85.393 1.00 72.00 469 GLY A O 1
ATOM 3667 N N . GLY A 1 470 ? -40.342 -4.090 84.911 1.00 73.50 470 GLY A N 1
ATOM 3668 C CA . GLY A 1 470 ? -39.895 -3.758 86.262 1.00 73.50 470 GLY A CA 1
ATOM 3669 C C . GLY A 1 470 ? -41.041 -3.279 87.161 1.00 73.50 470 GLY A C 1
ATOM 3670 O O . GLY A 1 470 ? -42.217 -3.554 86.917 1.00 73.50 470 GLY A O 1
ATOM 3671 N N . LEU A 1 471 ? -40.700 -2.529 88.213 1.00 71.44 471 LEU A N 1
ATOM 3672 C CA . LEU A 1 471 ? -41.674 -1.997 89.179 1.00 71.44 471 LEU A CA 1
ATOM 3673 C C . LEU A 1 471 ? -42.533 -0.853 88.613 1.00 71.44 471 LEU A C 1
ATOM 3675 O O . LEU A 1 471 ? -43.570 -0.524 89.185 1.00 71.44 471 LEU A O 1
ATOM 3679 N N . GLN A 1 472 ? -42.114 -0.248 87.501 1.00 67.69 472 GLN A N 1
ATOM 3680 C CA . GLN A 1 472 ? -42.868 0.772 86.775 1.00 67.69 472 GLN A CA 1
ATOM 3681 C C . GLN A 1 472 ? -43.244 0.240 85.392 1.00 67.69 472 GLN A C 1
ATOM 3683 O O . GLN A 1 472 ? -42.427 -0.398 84.732 1.00 67.69 472 GLN A O 1
ATOM 3688 N N . GLY A 1 473 ? -44.484 0.497 84.969 1.00 68.44 473 GLY A N 1
ATOM 3689 C CA . GLY A 1 473 ? -44.940 0.157 83.626 1.00 68.44 473 GLY A CA 1
ATOM 3690 C C . GLY A 1 473 ? -44.270 1.047 82.586 1.00 68.44 473 GLY A C 1
ATOM 3691 O O . GLY A 1 473 ? -43.843 2.162 82.896 1.00 68.44 473 GLY A O 1
ATOM 3692 N N . THR A 1 474 ? -44.173 0.562 81.356 1.00 73.75 474 THR A N 1
ATOM 3693 C CA . THR A 1 474 ? -43.463 1.261 80.282 1.00 73.75 474 THR A CA 1
ATOM 3694 C C . THR A 1 474 ? -44.366 1.538 79.093 1.00 73.75 474 THR A C 1
ATOM 3696 O O . THR A 1 474 ? -45.359 0.846 78.874 1.00 73.75 474 THR A O 1
ATOM 3699 N N . GLY A 1 475 ? -44.011 2.561 78.313 1.00 73.25 475 GLY A N 1
ATOM 3700 C CA . GLY A 1 475 ? -44.612 2.792 77.003 1.00 73.25 475 GLY A CA 1
ATOM 3701 C C . GLY A 1 475 ? -44.135 1.774 75.966 1.00 73.25 475 GLY A C 1
ATOM 3702 O O . GLY A 1 475 ? -43.234 0.975 76.225 1.00 73.25 475 GLY A O 1
ATOM 3703 N N . GLU A 1 476 ? -44.756 1.826 74.794 1.00 78.44 476 GLU A N 1
ATOM 3704 C CA . GLU A 1 476 ? -44.323 1.109 73.594 1.00 78.44 476 GLU A CA 1
ATOM 3705 C C . GLU A 1 476 ? -42.921 1.574 73.166 1.00 78.44 476 GLU A C 1
ATOM 3707 O O . GLU A 1 476 ? -42.620 2.770 73.204 1.00 78.44 476 GLU A O 1
ATOM 3712 N N . GLN A 1 477 ? -42.050 0.635 72.790 1.00 74.00 477 GLN A N 1
ATOM 3713 C CA . GLN A 1 477 ? -40.672 0.929 72.384 1.00 74.00 477 GLN A CA 1
ATOM 3714 C C . GLN A 1 477 ? -40.276 0.128 71.143 1.00 74.00 477 GLN A C 1
ATOM 3716 O O . GLN A 1 477 ? -40.463 -1.089 71.087 1.00 74.00 477 GLN A O 1
ATOM 3721 N N . THR A 1 478 ? -39.655 0.793 70.171 1.00 74.94 478 THR A N 1
ATOM 3722 C CA . THR A 1 478 ? -39.064 0.134 68.999 1.00 74.94 478 THR A CA 1
ATOM 3723 C C . THR A 1 478 ? -37.629 -0.260 69.304 1.00 74.94 478 THR A C 1
ATOM 3725 O O . THR A 1 478 ? -36.801 0.594 69.609 1.00 74.94 478 THR A O 1
ATOM 3728 N N . ASN A 1 479 ? -37.328 -1.549 69.190 1.00 75.88 479 ASN A N 1
ATOM 3729 C CA . ASN A 1 479 ? -36.020 -2.107 69.504 1.00 75.88 479 ASN A CA 1
ATOM 3730 C C . ASN A 1 479 ? -35.466 -2.886 68.311 1.00 75.88 479 ASN A C 1
ATOM 3732 O O . ASN A 1 479 ? -36.218 -3.359 67.459 1.00 75.88 479 ASN A O 1
ATOM 3736 N N . THR A 1 480 ? -34.145 -3.035 68.248 1.00 76.12 480 THR A N 1
ATOM 3737 C CA . THR A 1 480 ? -33.486 -3.759 67.153 1.00 76.12 480 THR A CA 1
ATOM 3738 C C . THR A 1 480 ? -32.975 -5.100 67.647 1.00 76.12 480 THR A C 1
ATOM 3740 O O . THR A 1 480 ? -32.212 -5.170 68.614 1.00 76.12 480 THR A O 1
ATOM 3743 N N . ILE A 1 481 ? -33.370 -6.165 66.959 1.00 79.12 481 ILE A N 1
ATOM 3744 C CA . ILE A 1 481 ? -32.890 -7.522 67.194 1.00 79.12 481 ILE A CA 1
ATOM 3745 C C . ILE A 1 481 ? -31.868 -7.860 66.110 1.00 79.12 481 ILE A C 1
ATOM 3747 O O . ILE A 1 481 ? -32.156 -7.722 64.927 1.00 79.12 481 ILE A O 1
ATOM 3751 N N . PHE A 1 482 ? -30.684 -8.310 66.512 1.00 77.56 482 PHE A N 1
ATOM 3752 C CA . PHE A 1 482 ? -29.648 -8.831 65.628 1.00 77.56 482 PHE A CA 1
ATOM 3753 C C . PHE A 1 482 ? -29.583 -10.347 65.774 1.00 77.56 482 PHE A C 1
ATOM 3755 O O . PHE A 1 482 ? -29.366 -10.869 66.870 1.00 77.56 482 PHE A O 1
ATOM 3762 N N . LEU A 1 483 ? -29.748 -11.054 64.663 1.00 77.50 483 LEU A N 1
ATOM 3763 C CA . LEU A 1 483 ? -29.645 -12.508 64.613 1.00 77.50 483 LEU A CA 1
ATOM 3764 C C . LEU A 1 483 ? -28.466 -12.867 63.711 1.00 77.50 483 LEU A C 1
ATOM 3766 O O . LEU A 1 483 ? -28.393 -12.419 62.570 1.00 77.50 483 LEU A O 1
ATOM 3770 N N . ALA A 1 484 ? -27.522 -13.647 64.236 1.00 74.56 484 ALA A N 1
ATOM 3771 C CA . ALA A 1 484 ? -26.373 -14.119 63.474 1.00 74.56 484 ALA A CA 1
ATOM 3772 C C . ALA A 1 484 ? -26.493 -15.633 63.249 1.00 74.56 484 ALA A C 1
ATOM 3774 O O . ALA A 1 484 ? -26.596 -16.380 64.235 1.00 74.56 484 ALA A O 1
ATOM 3775 N N . PRO A 1 485 ? -26.471 -16.110 61.992 1.00 73.50 485 PRO A N 1
ATOM 3776 C CA . PRO A 1 485 ? -26.395 -17.537 61.719 1.00 73.50 485 PRO A CA 1
ATOM 3777 C C . PRO A 1 485 ? -25.063 -18.098 62.224 1.00 73.50 485 PRO A C 1
ATOM 3779 O O . PRO A 1 485 ? -24.075 -17.374 62.376 1.00 73.50 485 PRO A O 1
ATOM 3782 N N . LYS A 1 486 ? -25.026 -19.406 62.478 1.00 71.81 486 LYS A N 1
ATOM 3783 C CA . LYS A 1 486 ? -23.755 -20.102 62.680 1.00 71.81 486 LYS A CA 1
ATOM 3784 C C . LYS A 1 486 ? -22.962 -20.016 61.370 1.00 71.81 486 LYS A C 1
ATOM 3786 O O . LYS A 1 486 ? -23.455 -20.470 60.343 1.00 71.81 486 LYS A O 1
ATOM 3791 N N . MET A 1 487 ? -21.787 -19.391 61.390 1.00 59.78 487 MET A N 1
ATOM 3792 C CA . MET A 1 487 ? -20.832 -19.541 60.291 1.00 59.78 487 MET A CA 1
ATOM 3793 C C . MET A 1 487 ? -20.116 -20.872 60.517 1.00 59.78 487 MET A C 1
ATOM 3795 O O . MET A 1 487 ? -19.523 -21.053 61.582 1.00 59.78 487 MET A O 1
ATOM 3799 N N . ASP A 1 488 ? -20.267 -21.800 59.574 1.00 55.03 488 ASP A N 1
ATOM 3800 C CA . ASP A 1 488 ? -19.521 -23.064 59.556 1.00 55.03 488 ASP A CA 1
ATOM 3801 C C . ASP A 1 488 ? -18.081 -22.861 59.073 1.00 55.03 488 ASP A C 1
ATOM 3803 O O . ASP A 1 488 ? -17.868 -21.994 58.187 1.00 55.03 488 ASP A O 1
#

Nearest PDB structures (foldseek):
  6e1r-assembly1_B  TM=4.622E-01  e=3.318E-02  Acinetobacter phage vB_ApiP_P1
  5fx8-assembly1_U  TM=3.937E-01  e=6.578E-01  Komagataella phaffii CBS 7435
  6r31-assembly1_A  TM=2.610E-01  e=1.328E-01  Acetivibrio thermocellus ATCC 27405

Secondary structure (DSSP, 8-state):
-EE-TTT--EE--TTS---HHHHHHHHHHHHHHHHHHHHHHTTTTHHHHHHHHHHHHHHHH--GGGS--S--S-HHHHHHHHHHHHHHHHSSSS---TTEEEEETTEEEEEEEE-GGG---SSS-EEEEEEE--SS--EEEEEEEEE--SSSS--EEEEEEEEEEEETTEEEEEEEEEEEE-HHHHHHEEEPPPEEETTEEEEEEEE-TT----EEEEEEEEES-TTHHHHHHT-EEEEEE-S-TTGGGSSPPPP--SSPPHHHHHHHHHHHH------S---TTT--SSEEEE--GGGTSS-EEEEEEESSSTTSSEEEEEEETTSS-EEEEEE-TTSPPPPPPPPHHHHHHHHHHHHHHHHHHHHHTT----SS--HHHHHHHHHHS-----EEEEEEEPPPPTT-EEEEEEEESS-EEEEEEEETTEEEETTEE--S--TTTEEEEEEEEEEEETTEEEEEEEEEE-SS----EEEEEEEEEPP-

Solvent-accessible surface area (backbone atoms only — not comparable to full-atom values): 26961 Å² total; per-residue (Å²): 111,46,62,41,91,90,78,59,34,62,39,67,48,101,88,46,81,81,53,67,67,48,51,49,53,33,50,54,51,50,52,51,50,53,52,51,47,36,64,72,76,20,81,60,69,52,52,56,45,53,54,47,53,49,53,48,48,47,67,72,71,53,62,60,89,78,49,98,60,94,44,71,85,45,71,66,53,32,48,52,49,53,49,51,51,45,56,51,53,77,34,61,38,84,67,81,52,98,44,41,46,45,76,49,56,35,26,29,35,38,55,46,77,43,56,40,82,64,54,87,48,67,62,23,19,30,38,39,35,37,42,32,55,47,71,81,63,42,36,40,39,39,36,39,40,37,35,49,47,82,72,39,98,38,52,42,32,34,36,35,40,37,41,36,38,58,48,99,86,42,84,68,41,77,48,79,45,34,64,39,52,33,72,48,33,26,72,36,39,45,80,53,71,72,46,76,50,92,70,15,38,31,50,39,35,35,34,38,20,84,50,47,45,31,38,40,37,38,41,36,41,40,42,83,49,71,55,49,53,61,31,58,68,66,38,47,73,53,66,40,75,66,85,28,57,47,50,99,58,42,84,65,81,61,65,65,41,71,53,72,48,73,68,49,49,48,52,50,51,53,50,64,68,57,58,79,55,59,74,75,53,54,47,70,92,74,59,74,60,55,53,36,40,26,50,22,68,89,70,70,54,59,54,29,39,36,38,52,45,61,59,87,51,86,84,40,20,32,39,39,43,34,34,31,68,84,73,74,36,42,36,40,35,40,28,60,51,90,48,73,69,48,71,67,45,75,34,52,52,56,51,52,47,51,53,50,50,54,47,50,52,53,49,53,57,36,44,77,59,74,31,88,74,67,95,82,55,51,72,68,52,50,52,54,42,60,72,62,44,80,63,83,62,76,49,70,46,79,45,75,43,73,48,32,48,54,67,29,76,49,74,48,76,46,80,37,74,54,70,60,69,39,49,31,43,38,60,96,86,38,55,37,50,79,72,47,82,62,74,90,87,52,93,55,52,50,46,74,80,45,62,46,80,42,84,71,57,97,63,34,25,34,39,36,41,38,35,30,24,17,83,43,57,46,72,66,46,82,31,44,32,41,39,34,54,65,84,129